Protein AF-0000000080440110 (afdb_homodimer)

Nearest PDB structures (foldseek):
  5i1f-assembly1_A-2  TM=9.801E-01  e=4.030E-44  Burkholderia vietnamiensis G4
  5j49-assembly1_A  TM=9.686E-01  e=1.271E-41  Paraburkholderia xenovorans LB400
  8f73-assembly1_B-2  TM=9.501E-01  e=1.401E-38  Pseudomonas aeruginosa PAO1
  8f73-assembly2_C  TM=9.570E-01  e=2.039E-38  Pseudomonas aeruginosa PAO1
  8b31-assembly1_B  TM=9.293E-01  e=8.030E-33  Thermocrispum agreste DSM 44070

Foldseek 3Di:
DLFAAAEEEEEQADQLPQPPPVSVQEGLQQDDLQHGGLVLLVVVLCVLLRHAEYEYEYEPNHVVVVVQLADDVVVLVVCVVVVVVVVNVVSVCSNVVHHYHYDYDHDCQEPLSSVLSCLVVQDQHKYKFAYSQKRWDDPPHRQQNQQSVVCVVVVAKEFEKAFDPLVCQLVFKAFDFADDDDQKTWTDAIDHRDDSVPGNHRIGGGGMIIHGSVLNVLSVPAFQDPPRHRYSRVSVRVCCVVDTYMYGHTDTDIARNSHDVSSVVSSLVVQCVDPPRNPVSVVVVVVVVVVVVD/DLFAAAEEEEEQADQLPQPPPVSVQEGLQQDDQQHGGLVLLVVVLCVLLRHAEYEYEYEPNHVVVVVQLADDVVVLVVCVVVVVVVVNVVSVCSNVVHHYHYDYDHDCQEPLSSVLSCLVVQDQHKYKFAYSQKRWDDPPHRQQNQQSVVCVVVVAKEFEKAFDPLVCQLVFKAFDFADDDDQKTWTDAIDHRDDSVPGNHRIGGTGMIIHGSVLNVQSVPAFQDPPRHRYSRVSVRVVCVVDTYMYGHTDTDIARNSHDVSSVVSSLVVQCVDPPRNVVSVVVVVVVVVVVVD

Radius of gyration: 26.44 Å; Cα contacts (8 Å, |Δi|>4): 1186; chains: 2; bounding box: 50×80×60 Å

Solvent-accessible surface area (backbone atoms only — not comparable to full-atom values): 31071 Å² total; per-residue (Å²): 128,90,68,70,62,34,38,35,37,31,60,58,42,68,68,39,72,80,33,50,64,34,23,69,42,33,51,57,42,56,45,56,51,78,31,41,25,38,40,54,56,54,50,51,40,41,47,78,44,56,40,58,38,36,36,37,31,27,30,87,82,42,58,46,62,58,46,46,48,34,82,51,65,69,60,45,51,52,27,55,74,68,64,38,56,72,58,35,53,51,57,52,44,50,35,63,65,64,52,73,43,77,47,76,44,92,61,90,45,36,65,24,46,51,56,50,72,40,45,78,80,56,48,94,37,39,30,33,39,41,39,49,41,49,48,67,51,40,96,84,52,42,54,62,31,55,50,51,55,49,26,75,73,67,73,47,30,32,37,28,26,45,78,50,63,62,92,54,39,46,76,26,41,29,41,28,62,45,79,75,53,96,52,33,24,43,52,77,44,64,41,70,39,31,55,63,90,68,46,81,48,41,36,26,54,61,44,38,37,37,42,49,44,70,50,47,66,46,46,74,69,52,64,63,45,81,92,72,14,23,44,47,59,62,38,50,49,58,44,50,78,76,39,72,38,36,31,34,52,59,66,58,52,75,28,47,51,65,41,69,66,32,35,50,51,44,28,52,52,54,40,58,69,32,86,94,41,23,66,66,48,50,54,48,53,54,50,54,54,56,57,68,72,101,126,90,68,69,61,34,39,34,36,30,60,58,42,68,67,37,72,80,34,52,63,33,23,70,43,34,49,55,42,55,45,55,50,79,31,39,24,38,41,55,57,56,51,50,42,42,48,77,45,56,38,58,37,37,35,38,31,28,31,86,81,43,58,47,61,58,46,46,47,34,83,53,66,68,60,46,50,52,27,56,74,69,63,37,55,71,59,35,52,51,57,52,45,50,33,63,65,64,52,74,44,78,47,76,45,91,61,92,44,36,64,25,44,50,55,48,73,41,47,78,80,56,50,93,38,39,29,33,39,41,40,50,40,49,49,66,50,40,96,85,51,42,54,63,32,54,49,51,55,50,25,74,73,68,73,45,31,31,38,28,25,42,79,51,63,60,91,52,39,46,76,25,39,29,42,27,63,45,80,75,52,96,50,31,25,44,52,76,44,62,41,70,39,32,55,63,90,66,45,80,46,42,35,27,53,61,46,37,35,38,42,49,42,70,50,48,67,45,46,75,68,52,64,62,45,80,92,71,15,22,44,46,59,61,38,50,50,58,44,50,78,77,37,73,39,34,31,34,53,59,66,57,52,74,28,47,51,65,40,68,66,32,34,51,51,45,28,51,53,54,40,58,69,32,86,94,40,21,66,66,49,49,53,49,54,54,51,52,53,57,57,66,72,99

Sequence (588 aa):
MDKKIRKAIIPAAGLGTRFLPATKAQPKEMLPIVDKPTIQYIIEEAIASGIEEILIITGRSKKCIEDHFDRSVELELELEKSGKQSMLDMVQDISNMVDIHYIRQKEPRGLGHAINCAKVFVGDEPFAILLGDDIVYNDQKPCLKQLIDCYNEYHTSVLGVQTVPHEKVNKYGIVDGTFVKDRVMKVKGLVEKPNIEEAPSDVAILGRYIVTPKIFEILDRTKPGKGNEIQLTDALLELMNEEDMYAYDFEGRRYDVGDKLGFLEATVEYALRREGLKDKFTDYLKDILKSEEKMDKKIRKAIIPAAGLGTRFLPATKAQPKEMLPIVDKPTIQYIIEEAIASGIEEILIITGRSKKCIEDHFDRSVELELELEKSGKQSMLDMVQDISNMVDIHYIRQKEPRGLGHAINCAKVFVGDEPFAILLGDDIVYNDQKPCLKQLIDCYNEYHTSVLGVQTVPHEKVNKYGIVDGTFVKDRVMKVKGLVEKPNIEEAPSDVAILGRYIVTPKIFEILDRTKPGKGNEIQLTDALLELMNEEDMYAYDFEGRRYDVGDKLGFLEATVEYALRREGLKDKFTDYLKDILKSEEK

Secondary structure (DSSP, 8-state):
------EEEEEE----GGGTTGGGTS-GGG-EETTEEHHHHHHHHHHHTT--EEEEEE-TT-HHHHHHTS--HHHHHHHHHTT-HHHHHHHHHHHHSSEEEEEE-SS---HHHHHHTTHHHH-SS-EEEE-TTEEEE-SSS-HHHHHHHHHHHH-SEEEEEEE--GGGGGGSEEEEEEEEETTEEEEEEEEES--GGG-S-SEEEEEEEEE-THHHHHHTTPPP-GGGS--HHHHHHHHTTTS-EEEEE--SEEEETTSHHHHHHHHHHHHHTSTTTHHHHHHHHHHHHHHHH-/------EEEEEE----GGGTTGGGTS-GGG-EETTEEHHHHHHHHHHHTT--EEEEEE-TT-HHHHHHTS--HHHHHHHHHTT-HHHHHHHHHHHHSSEEEEEE-SS---HHHHHHTTHHHH-SS-EEEE-TTEEEE-SSS-HHHHHHHHHHHH-SEEEEEEE--GGGGGGSEEEEEEEEETTEEEEEEEEES--GGG-S-SEEEEEEEEE-TTHHHHHTTPPP-GGGS--HHHHHHHHTTTS-EEEEE--SEEEETTSHHHHHHHHHHHHHTSTTTHHHHHHHHHHHHHHHH-

pLDDT: mean 94.48, std 5.93, range [42.75, 98.81]

InterPro domains:
  IPR005771 UTP--glucose-1-phosphate uridylyltransferase, bacterial/archaeal-type [PTHR43197] (3-292)
  IPR005771 UTP--glucose-1-phosphate uridylyltransferase, bacterial/archaeal-type [TIGR01099] (5-266)
  IPR005771 UTP--glucose-1-phosphate uridylyltransferase, bacterial/archaeal-type [cd02541] (6-273)
  IPR005835 Nucleotidyl transferase domain [PF00483] (7-270)
  IPR029044 Nucleotide-diphospho-sugar transferases [G3DSA:3.90.550.10] (1-293)
  IPR029044 Nucleotide-diphospho-sugar transferases [SSF53448] (5-277)

Structure (mmCIF, N/CA/C/O backbone):
data_AF-0000000080440110-model_v1
#
loop_
_entity.id
_entity.type
_entity.pdbx_description
1 polymer 'UTP--glucose-1-phosphate uridylyltransferase'
#
loop_
_atom_site.group_PDB
_atom_site.id
_atom_site.type_symbol
_atom_site.label_atom_id
_atom_site.label_alt_id
_atom_site.label_comp_id
_atom_site.label_asym_id
_atom_site.label_entity_id
_atom_site.label_seq_id
_atom_site.pdbx_PDB_ins_code
_atom_site.Cartn_x
_atom_site.Cartn_y
_atom_site.Cartn_z
_atom_site.occupancy
_atom_site.B_iso_or_equiv
_atom_site.auth_seq_id
_atom_site.auth_comp_id
_atom_site.auth_asym_id
_atom_site.auth_atom_id
_atom_site.pdbx_PDB_model_num
ATOM 1 N N . MET A 1 1 ? -13.453 -36.562 -21.297 1 42.81 1 MET A N 1
ATOM 2 C CA . MET A 1 1 ? -13.539 -35.25 -21.906 1 42.81 1 MET A CA 1
ATOM 3 C C . MET A 1 1 ? -12.703 -34.219 -21.125 1 42.81 1 MET A C 1
ATOM 5 O O . MET A 1 1 ? -12.75 -34.188 -19.891 1 42.81 1 MET A O 1
ATOM 9 N N . ASP A 1 2 ? -11.578 -33.719 -21.797 1 63.53 2 ASP A N 1
ATOM 10 C CA . ASP A 1 2 ? -10.547 -32.938 -21.141 1 63.53 2 ASP A CA 1
ATOM 11 C C . ASP A 1 2 ? -11.164 -31.703 -20.453 1 63.53 2 ASP A C 1
ATOM 13 O O . ASP A 1 2 ? -11.922 -30.953 -21.078 1 63.53 2 ASP A O 1
ATOM 17 N N . LYS A 1 3 ? -11.359 -31.797 -19.047 1 85.56 3 LYS A N 1
ATOM 18 C CA . LYS A 1 3 ? -12.055 -30.781 -18.266 1 85.56 3 LYS A CA 1
ATOM 19 C C . LYS A 1 3 ? -11.391 -29.422 -18.406 1 85.56 3 LYS A C 1
ATOM 21 O O . LYS A 1 3 ? -10.156 -29.328 -18.391 1 85.56 3 LYS A O 1
ATOM 26 N N . LYS A 1 4 ? -12.133 -28.516 -18.875 1 92.06 4 LYS A N 1
ATOM 27 C CA . LYS A 1 4 ? -11.727 -27.109 -18.969 1 92.06 4 LYS A CA 1
ATOM 28 C C . LYS A 1 4 ? -11.242 -26.594 -17.625 1 92.06 4 LYS A C 1
ATOM 30 O O . LYS A 1 4 ? -11.75 -27 -16.578 1 92.06 4 LYS A O 1
ATOM 35 N N . ILE A 1 5 ? -10.203 -25.844 -17.656 1 97.06 5 ILE A N 1
ATOM 36 C CA . ILE A 1 5 ? -9.734 -25.188 -16.438 1 97.06 5 ILE A CA 1
ATOM 37 C C . ILE A 1 5 ? -10.656 -24.031 -16.109 1 97.06 5 ILE A C 1
ATOM 39 O O . ILE A 1 5 ? -10.547 -22.953 -16.688 1 97.06 5 ILE A O 1
ATOM 43 N N . ARG A 1 6 ? -11.492 -24.188 -15.188 1 97 6 ARG A N 1
ATOM 44 C CA . ARG A 1 6 ? -12.461 -23.141 -14.891 1 97 6 ARG A CA 1
ATOM 45 C C . ARG A 1 6 ? -12.273 -22.594 -13.477 1 97 6 ARG A C 1
ATOM 47 O O . ARG A 1 6 ? -12.836 -21.562 -13.125 1 97 6 ARG A O 1
ATOM 54 N N . LYS A 1 7 ? -11.516 -23.266 -12.617 1 98.19 7 LYS A N 1
ATOM 55 C CA . LYS A 1 7 ? -11.344 -22.875 -11.219 1 98.19 7 LYS A CA 1
ATOM 56 C C . LYS A 1 7 ? -9.891 -22.484 -10.93 1 98.19 7 LYS A C 1
ATOM 58 O O . LYS A 1 7 ? -8.969 -23.078 -11.492 1 98.19 7 LYS A O 1
ATOM 63 N N . ALA A 1 8 ? -9.734 -21.5 -10.055 1 98.62 8 ALA A N 1
ATOM 64 C CA . ALA A 1 8 ? -8.398 -21.062 -9.625 1 98.62 8 ALA A CA 1
ATOM 65 C C . ALA A 1 8 ? -8.344 -20.875 -8.117 1 98.62 8 ALA A C 1
ATOM 67 O O . ALA A 1 8 ? -9.336 -20.469 -7.5 1 98.62 8 ALA A O 1
ATOM 68 N N . ILE A 1 9 ? -7.227 -21.219 -7.559 1 98.56 9 ILE A N 1
ATOM 69 C CA . ILE A 1 9 ? -6.949 -21.031 -6.141 1 98.56 9 ILE A CA 1
ATOM 70 C C . ILE A 1 9 ? -5.867 -19.953 -5.965 1 98.56 9 ILE A C 1
ATOM 72 O O . ILE A 1 9 ? -4.836 -20 -6.641 1 98.56 9 ILE A O 1
ATOM 76 N N . ILE A 1 10 ? -6.094 -19.016 -5.062 1 98.12 10 ILE A N 1
ATOM 77 C CA . ILE A 1 10 ? -5.129 -17.984 -4.711 1 98.12 10 ILE A CA 1
ATOM 78 C C . ILE A 1 10 ? -4.832 -18.047 -3.215 1 98.12 10 ILE A C 1
ATOM 80 O O . ILE A 1 10 ? -5.637 -17.594 -2.398 1 98.12 10 ILE A O 1
ATOM 84 N N . PRO A 1 11 ? -3.682 -18.609 -2.836 1 96.75 11 PRO A N 1
ATOM 85 C CA . PRO A 1 11 ? -3.301 -18.609 -1.421 1 96.75 11 PRO A CA 1
ATOM 86 C C . PRO A 1 11 ? -2.918 -17.219 -0.922 1 96.75 11 PRO A C 1
ATOM 88 O O . PRO A 1 11 ? -2.018 -16.578 -1.48 1 96.75 11 PRO A O 1
ATOM 91 N N . ALA A 1 12 ? -3.564 -16.734 0.074 1 93.88 12 ALA A N 1
ATOM 92 C CA . ALA A 1 12 ? -3.312 -15.398 0.623 1 93.88 12 ALA A CA 1
ATOM 93 C C . ALA A 1 12 ? -3.377 -15.414 2.148 1 93.88 12 ALA A C 1
ATOM 95 O O . ALA A 1 12 ? -3.877 -14.469 2.764 1 93.88 12 ALA A O 1
ATOM 96 N N . ALA A 1 13 ? -2.947 -16.469 2.768 1 90.19 13 ALA A N 1
ATOM 97 C CA . ALA A 1 13 ? -3.104 -16.625 4.211 1 90.19 13 ALA A CA 1
ATOM 98 C C . ALA A 1 13 ? -1.822 -16.25 4.945 1 90.19 13 ALA A C 1
ATOM 100 O O . ALA A 1 13 ? -1.801 -16.188 6.176 1 90.1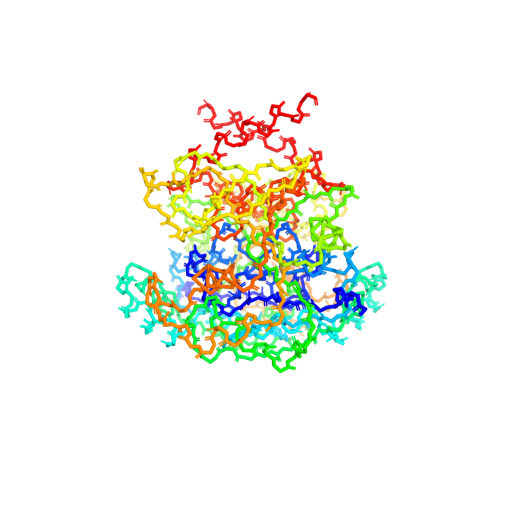9 13 ALA A O 1
ATOM 101 N N . GLY A 1 14 ? -0.797 -15.984 4.242 1 86.88 14 GLY A N 1
ATOM 102 C CA . GLY A 1 14 ? 0.49 -15.719 4.863 1 86.88 14 GLY A CA 1
ATOM 103 C C . GLY A 1 14 ? 0.504 -14.438 5.68 1 86.88 14 GLY A C 1
ATOM 104 O O . GLY A 1 14 ? -0.305 -13.539 5.449 1 86.88 14 GLY A O 1
ATOM 105 N N . LEU A 1 15 ? 1.501 -14.328 6.582 1 86.31 15 LEU A N 1
ATOM 106 C CA . LEU A 1 15 ? 1.597 -13.188 7.488 1 86.31 15 LEU A CA 1
ATOM 107 C C . LEU A 1 15 ? 2.285 -12.008 6.809 1 86.31 15 LEU A C 1
ATOM 109 O O . LEU A 1 15 ? 2.17 -10.867 7.266 1 86.31 15 LEU A O 1
ATOM 113 N N . GLY A 1 16 ? 3.043 -12.289 5.824 1 89.94 16 GLY A N 1
ATOM 114 C CA . GLY A 1 16 ? 3.697 -11.219 5.09 1 89.94 16 GLY A CA 1
ATOM 115 C C . GLY A 1 16 ? 4.742 -10.484 5.91 1 89.94 16 GLY A C 1
ATOM 116 O O . GLY A 1 16 ? 4.852 -9.258 5.828 1 89.94 16 GLY A O 1
ATOM 117 N N . THR A 1 17 ? 5.582 -11.18 6.656 1 91.31 17 THR A N 1
ATOM 118 C CA . THR A 1 17 ? 6.48 -10.586 7.641 1 91.31 17 THR A CA 1
ATOM 119 C C . THR A 1 17 ? 7.559 -9.742 6.957 1 91.31 17 THR A C 1
ATOM 121 O O . THR A 1 17 ? 8.094 -8.812 7.551 1 91.31 17 THR A O 1
ATOM 124 N N . ARG A 1 18 ? 7.871 -9.961 5.711 1 91.31 18 ARG A N 1
ATOM 125 C CA . ARG A 1 18 ? 8.914 -9.242 4.984 1 91.31 18 ARG A CA 1
ATOM 126 C C . ARG A 1 18 ? 8.516 -7.789 4.734 1 91.31 18 ARG A C 1
ATOM 128 O O . ARG A 1 18 ? 9.352 -6.957 4.387 1 91.31 18 ARG A O 1
ATOM 135 N N . PHE A 1 19 ? 7.25 -7.469 4.914 1 95.38 19 PHE A N 1
ATOM 136 C CA . PHE A 1 19 ? 6.777 -6.117 4.645 1 95.38 19 PHE A CA 1
ATOM 137 C C . PHE A 1 19 ? 6.316 -5.438 5.926 1 95.38 19 PHE A C 1
ATOM 139 O O . PHE A 1 19 ? 5.59 -4.441 5.883 1 95.38 19 PHE A O 1
ATOM 146 N N . LEU A 1 20 ? 6.691 -6.074 7.008 1 95.56 20 LEU A N 1
ATOM 147 C CA . LEU A 1 20 ? 6.504 -5.328 8.25 1 95.56 20 LEU A CA 1
ATOM 148 C C . LEU A 1 20 ? 7.219 -3.982 8.188 1 95.56 20 LEU A C 1
ATOM 150 O O . LEU A 1 20 ? 8.305 -3.875 7.609 1 95.56 20 LEU A O 1
ATOM 154 N N . PRO A 1 21 ? 6.605 -2.943 8.672 1 96.25 21 PRO A N 1
ATOM 155 C CA . PRO A 1 21 ? 5.465 -2.949 9.594 1 96.25 21 PRO A CA 1
ATOM 156 C C . PRO A 1 21 ? 4.125 -2.832 8.867 1 96.25 21 PRO A C 1
ATOM 158 O O . PRO A 1 21 ? 3.07 -2.93 9.5 1 96.25 21 PRO A O 1
ATOM 161 N N . ALA A 1 22 ? 4.113 -2.619 7.523 1 95 22 ALA A N 1
ATOM 162 C CA . ALA A 1 22 ? 2.855 -2.426 6.805 1 95 22 ALA A CA 1
ATOM 163 C C . ALA A 1 22 ? 1.927 -3.621 6.992 1 95 22 ALA A C 1
ATOM 165 O O . ALA A 1 22 ? 0.714 -3.455 7.148 1 95 22 ALA A O 1
ATOM 166 N N . THR A 1 23 ? 2.479 -4.781 7.051 1 94.56 23 THR A N 1
ATOM 167 C CA . THR A 1 23 ? 1.689 -6.008 7.059 1 94.56 23 THR A CA 1
ATOM 168 C C . THR A 1 23 ? 1.258 -6.363 8.477 1 94.56 23 THR A C 1
ATOM 170 O O . THR A 1 23 ? 0.672 -7.426 8.703 1 94.56 23 THR A O 1
ATOM 173 N N . LYS A 1 24 ? 1.602 -5.539 9.445 1 93.56 24 LYS A N 1
ATOM 174 C CA . LYS A 1 24 ? 1.08 -5.723 10.797 1 93.56 24 LYS A CA 1
ATOM 175 C C . LYS A 1 24 ? -0.446 -5.703 10.805 1 93.56 24 LYS A C 1
ATOM 177 O O . LYS A 1 24 ? -1.077 -6.41 11.594 1 93.56 24 LYS A O 1
ATOM 182 N N . ALA A 1 25 ? -0.985 -4.844 9.891 1 92 25 ALA A N 1
ATOM 183 C CA . ALA A 1 25 ? -2.438 -4.691 9.898 1 92 25 ALA A CA 1
ATOM 184 C C . ALA A 1 25 ? -3.008 -4.723 8.484 1 92 25 ALA A C 1
ATOM 186 O O . ALA A 1 25 ? -4.18 -4.41 8.273 1 92 25 ALA A O 1
ATOM 187 N N . GLN A 1 26 ? -2.209 -5.055 7.562 1 91.69 26 GLN A N 1
ATOM 188 C CA . GLN A 1 26 ? -2.641 -5.184 6.176 1 91.69 26 GLN A CA 1
ATOM 189 C C . GLN A 1 26 ? -2.088 -6.457 5.543 1 91.69 26 GLN A C 1
ATOM 191 O O . GLN A 1 26 ? -0.915 -6.789 5.723 1 91.69 26 GLN A O 1
ATOM 196 N N . PRO A 1 27 ? -2.973 -7.156 4.777 1 93.19 27 PRO A N 1
ATOM 197 C CA . PRO A 1 27 ? -2.408 -8.273 4.012 1 93.19 27 PRO A CA 1
ATOM 198 C C . PRO A 1 27 ? -1.424 -7.812 2.939 1 93.19 27 PRO A C 1
ATOM 200 O O . PRO A 1 27 ? -1.643 -6.781 2.295 1 93.19 27 PRO A O 1
ATOM 203 N N . LYS A 1 28 ? -0.41 -8.594 2.775 1 94.12 28 LYS A N 1
ATOM 204 C CA . LYS A 1 28 ? 0.575 -8.242 1.756 1 94.12 28 LYS A CA 1
ATOM 205 C C . LYS A 1 28 ? -0.055 -8.219 0.367 1 94.12 28 LYS A C 1
ATOM 207 O O . LYS A 1 28 ? 0.36 -7.441 -0.496 1 94.12 28 LYS A O 1
ATOM 212 N N . GLU A 1 29 ? -1.059 -9.016 0.147 1 95.12 29 GLU A N 1
ATOM 213 C CA . GLU A 1 29 ? -1.761 -9.109 -1.13 1 95.12 29 GLU A CA 1
ATOM 214 C C . GLU A 1 29 ? -2.531 -7.824 -1.429 1 95.12 29 GLU A C 1
ATOM 216 O O . GLU A 1 29 ? -2.973 -7.609 -2.559 1 95.12 29 GLU A O 1
ATOM 221 N N . MET A 1 30 ? -2.67 -6.965 -0.407 1 95.38 30 MET A N 1
ATOM 222 C CA . MET A 1 30 ? -3.434 -5.734 -0.58 1 95.38 30 MET A CA 1
ATOM 223 C C . MET A 1 30 ? -2.504 -4.539 -0.779 1 95.38 30 MET A C 1
ATOM 225 O O . MET A 1 30 ? -2.965 -3.42 -1.002 1 95.38 30 MET A O 1
ATOM 229 N N . LEU A 1 31 ? -1.222 -4.793 -0.658 1 96.56 31 LEU A N 1
ATOM 230 C CA . LEU A 1 31 ? -0.28 -3.709 -0.918 1 96.56 31 LEU A CA 1
ATOM 231 C C . LEU A 1 31 ? -0.417 -3.201 -2.35 1 96.56 31 LEU A C 1
ATOM 233 O O . LEU A 1 31 ? -0.475 -3.994 -3.291 1 96.56 31 LEU A O 1
ATOM 237 N N . PRO A 1 32 ? -0.475 -1.922 -2.533 1 97.44 32 PRO A N 1
ATOM 238 C CA . PRO A 1 32 ? -0.787 -1.366 -3.852 1 97.44 32 PRO A CA 1
ATOM 239 C C . PRO A 1 32 ? 0.45 -1.201 -4.73 1 97.44 32 PRO A C 1
ATOM 241 O O . PRO A 1 32 ? 1.516 -0.82 -4.238 1 97.44 32 PRO A O 1
ATOM 244 N N . ILE A 1 33 ? 0.322 -1.604 -5.926 1 97.75 33 ILE A N 1
ATOM 245 C CA . ILE A 1 33 ? 1.232 -1.163 -6.977 1 97.75 33 ILE A CA 1
ATOM 246 C C . ILE A 1 33 ? 0.679 0.094 -7.645 1 97.75 33 ILE A C 1
ATOM 248 O O . ILE A 1 33 ? -0.293 0.026 -8.398 1 97.75 33 ILE A O 1
ATOM 252 N N . VAL A 1 34 ? 1.215 1.217 -7.383 1 96.12 34 VAL A N 1
ATOM 253 C CA . VAL A 1 34 ? 0.739 2.555 -7.719 1 96.12 34 VAL A CA 1
ATOM 254 C C . VAL A 1 34 ? -0.591 2.822 -7.02 1 96.12 34 VAL A C 1
ATOM 256 O O . VAL A 1 34 ? -0.633 3.508 -5.992 1 96.12 34 VAL A O 1
ATOM 259 N N . ASP A 1 35 ? -1.739 2.242 -7.477 1 96.38 35 ASP A N 1
ATOM 260 C CA . ASP A 1 35 ? -3.035 2.486 -6.848 1 96.38 35 ASP A CA 1
ATOM 261 C C . ASP A 1 35 ? -3.9 1.229 -6.871 1 96.38 35 ASP A C 1
ATOM 263 O O . ASP A 1 35 ? -5.09 1.283 -6.547 1 96.38 35 ASP A O 1
ATOM 267 N N . LYS A 1 36 ? -3.408 0.125 -7.32 1 97.38 36 LYS A N 1
ATOM 268 C CA . LYS A 1 36 ? -4.164 -1.119 -7.438 1 97.38 36 LYS A CA 1
ATOM 269 C C . LYS A 1 36 ? -3.555 -2.217 -6.574 1 97.38 36 LYS A C 1
ATOM 271 O O . LYS A 1 36 ? -2.348 -2.467 -6.633 1 97.38 36 LYS A O 1
ATOM 276 N N . PRO A 1 37 ? -4.418 -2.855 -5.703 1 97.56 37 PRO A N 1
ATOM 277 C CA . PRO A 1 37 ? -3.896 -3.939 -4.871 1 97.56 37 PRO A CA 1
ATOM 278 C C . PRO A 1 37 ? -3.291 -5.078 -5.691 1 97.56 37 PRO A C 1
ATOM 280 O O . PRO A 1 37 ? -3.822 -5.434 -6.742 1 97.56 37 PRO A O 1
ATOM 283 N N . THR A 1 38 ? -2.262 -5.68 -5.176 1 97.56 38 THR A N 1
ATOM 284 C CA . THR A 1 38 ? -1.557 -6.773 -5.836 1 97.56 38 THR A CA 1
ATOM 285 C C . THR A 1 38 ? -2.52 -7.902 -6.191 1 97.56 38 THR A C 1
ATOM 287 O O . THR A 1 38 ? -2.492 -8.422 -7.312 1 97.56 38 THR A O 1
ATOM 290 N N . ILE A 1 39 ? -3.414 -8.234 -5.312 1 97.31 39 ILE A N 1
ATOM 291 C CA . ILE A 1 39 ? -4.309 -9.367 -5.492 1 97.31 39 ILE A CA 1
ATOM 292 C C . ILE A 1 39 ? -5.258 -9.102 -6.656 1 97.31 39 ILE A C 1
ATOM 294 O O . ILE A 1 39 ? -5.711 -10.031 -7.324 1 97.31 39 ILE A O 1
ATOM 298 N N . GLN A 1 40 ? -5.598 -7.859 -6.891 1 97.56 40 GLN A N 1
ATOM 299 C CA . GLN A 1 40 ? -6.5 -7.527 -7.992 1 97.56 40 GLN A CA 1
ATOM 300 C C . GLN A 1 40 ? -5.859 -7.848 -9.344 1 97.56 40 GLN A C 1
ATOM 302 O O . GLN A 1 40 ? -6.543 -8.281 -10.273 1 97.56 40 GLN A O 1
ATOM 307 N N . TYR A 1 41 ? -4.516 -7.617 -9.453 1 97.88 41 TYR A N 1
ATOM 308 C CA . TYR A 1 41 ? -3.812 -7.992 -10.672 1 97.88 41 TYR A CA 1
ATOM 309 C C . TYR A 1 41 ? -3.93 -9.492 -10.93 1 97.88 41 TYR A C 1
ATOM 311 O O . TYR A 1 41 ? -4.105 -9.922 -12.07 1 97.88 41 TYR A O 1
ATOM 319 N N . ILE A 1 42 ? -3.818 -10.242 -9.867 1 98.12 42 ILE A N 1
ATOM 320 C CA . ILE A 1 42 ? -3.869 -11.703 -9.953 1 98.12 42 ILE A CA 1
ATOM 321 C C . ILE A 1 42 ? -5.254 -12.141 -10.422 1 98.12 42 ILE A C 1
ATOM 323 O O . ILE A 1 42 ? -5.379 -12.977 -11.32 1 98.12 42 ILE A O 1
ATOM 327 N N . ILE A 1 43 ? -6.273 -11.562 -9.867 1 97.75 43 ILE A N 1
ATOM 328 C CA . ILE A 1 43 ? -7.656 -11.922 -10.172 1 97.75 43 ILE A CA 1
ATOM 329 C C . ILE A 1 43 ? -7.984 -11.516 -11.609 1 97.75 43 ILE A C 1
ATOM 331 O O . ILE A 1 43 ? -8.609 -12.281 -12.344 1 97.75 43 ILE A O 1
ATOM 335 N N . GLU A 1 44 ? -7.547 -10.352 -12 1 97.56 44 GLU A N 1
ATOM 336 C CA . GLU A 1 44 ? -7.77 -9.883 -13.367 1 97.56 44 GLU A CA 1
ATOM 337 C C . GLU A 1 44 ? -7.117 -10.82 -14.383 1 97.56 44 GLU A C 1
ATOM 339 O O . GLU A 1 44 ? -7.691 -11.094 -15.438 1 97.56 44 GLU A O 1
ATOM 344 N N . GLU A 1 45 ? -5.891 -11.289 -14.055 1 98.06 45 GLU A N 1
ATOM 345 C CA . GLU A 1 45 ? -5.23 -12.266 -14.922 1 98.06 45 GLU A CA 1
ATOM 346 C C . GLU A 1 45 ? -6.051 -13.547 -15.039 1 98.06 45 GLU A C 1
ATOM 348 O O . GLU A 1 45 ? -6.199 -14.102 -16.125 1 98.06 45 GLU A O 1
ATOM 353 N N . ALA A 1 46 ? -6.551 -14.031 -13.914 1 98.31 46 ALA A N 1
ATOM 354 C CA . ALA A 1 46 ? -7.363 -15.25 -13.891 1 98.31 46 ALA A CA 1
ATOM 355 C C . ALA A 1 46 ? -8.586 -15.102 -14.789 1 98.31 46 ALA A C 1
ATOM 357 O O . ALA A 1 46 ? -8.867 -15.977 -15.617 1 98.31 46 ALA A O 1
ATOM 358 N N . ILE A 1 47 ? -9.25 -13.977 -14.664 1 97.5 47 ILE A N 1
ATOM 359 C CA . ILE A 1 47 ? -10.469 -13.711 -15.43 1 97.5 47 ILE A CA 1
ATOM 360 C C . ILE A 1 47 ? -10.133 -13.648 -16.922 1 97.5 47 ILE A C 1
ATOM 362 O O . ILE A 1 47 ? -10.797 -14.281 -17.734 1 97.5 47 ILE A O 1
ATOM 366 N N . ALA A 1 48 ? -9.117 -12.938 -17.219 1 97.75 48 ALA A N 1
ATOM 367 C CA . ALA A 1 48 ? -8.703 -12.766 -18.609 1 97.75 48 ALA A CA 1
ATOM 368 C C . ALA A 1 48 ? -8.289 -14.094 -19.219 1 97.75 48 ALA A C 1
ATOM 370 O O . ALA A 1 48 ? -8.234 -14.227 -20.453 1 97.75 48 ALA A O 1
ATOM 371 N N . SER A 1 49 ? -7.977 -15.062 -18.375 1 98.38 49 SER A N 1
ATOM 372 C CA . SER A 1 49 ? -7.512 -16.359 -18.844 1 98.38 49 SER A CA 1
ATOM 373 C C . SER A 1 49 ? -8.664 -17.344 -18.969 1 98.38 49 SER A C 1
ATOM 375 O O . SER A 1 49 ? -8.469 -18.5 -19.375 1 98.38 49 SER A O 1
ATOM 377 N N . GLY A 1 50 ? -9.875 -16.922 -18.578 1 96.94 50 GLY A N 1
ATOM 378 C CA . GLY A 1 50 ? -11.055 -17.766 -18.766 1 96.94 50 GLY A CA 1
ATOM 379 C C . GLY A 1 50 ? -11.508 -18.453 -17.5 1 96.94 50 GLY A C 1
ATOM 380 O O . GLY A 1 50 ? -12.383 -19.328 -17.531 1 96.94 50 GLY A O 1
ATOM 381 N N . ILE A 1 51 ? -10.977 -18.094 -16.359 1 98.06 51 ILE A N 1
ATOM 382 C CA . ILE A 1 51 ? -11.383 -18.672 -15.078 1 98.06 51 ILE A CA 1
ATOM 383 C C . ILE A 1 51 ? -12.781 -18.188 -14.719 1 98.06 51 ILE A C 1
ATOM 385 O O . ILE A 1 51 ? -13.102 -17.016 -14.883 1 98.06 51 ILE A O 1
ATOM 389 N N . GLU A 1 52 ? -13.547 -19.078 -14.156 1 96.44 52 GLU A N 1
ATOM 390 C CA . GLU A 1 52 ? -14.938 -18.766 -13.844 1 96.44 52 GLU A CA 1
ATOM 391 C C . GLU A 1 52 ? -15.156 -18.641 -12.336 1 96.44 52 GLU A C 1
ATOM 393 O O . GLU A 1 52 ? -16.031 -17.906 -11.891 1 96.44 52 GLU A O 1
ATOM 398 N N . GLU A 1 53 ? -14.43 -19.422 -11.578 1 97.25 53 GLU A N 1
ATOM 399 C CA . GLU A 1 53 ? -14.539 -19.438 -10.125 1 97.25 53 GLU A CA 1
ATOM 400 C C . GLU A 1 53 ? -13.172 -19.328 -9.461 1 97.25 53 GLU A C 1
ATOM 402 O O . GLU A 1 53 ? -12.227 -20.016 -9.867 1 97.25 53 GLU A O 1
ATOM 407 N N . ILE A 1 54 ? -13.133 -18.484 -8.5 1 98.06 54 ILE A N 1
ATOM 408 C CA . ILE A 1 54 ? -11.867 -18.266 -7.805 1 98.06 54 ILE A CA 1
ATOM 409 C C . ILE A 1 54 ? -12.039 -18.516 -6.312 1 98.06 54 ILE A C 1
ATOM 411 O O . ILE A 1 54 ? -13.047 -18.125 -5.719 1 98.06 54 ILE A O 1
ATOM 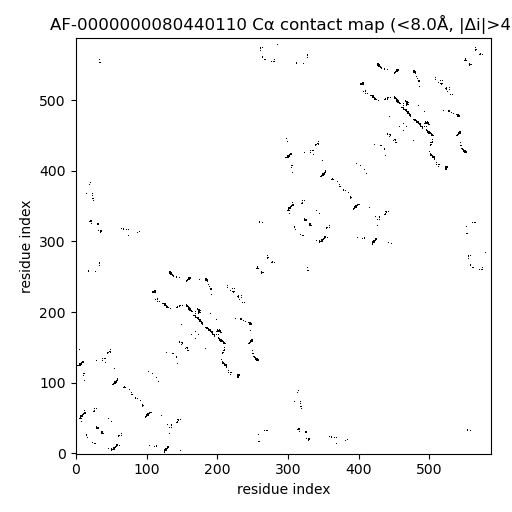415 N N . LEU A 1 55 ? -11.172 -19.25 -5.734 1 98.12 55 LEU A N 1
ATOM 416 C CA . LEU A 1 55 ? -11.102 -19.438 -4.293 1 98.12 55 LEU A CA 1
ATOM 417 C C . LEU A 1 55 ? -9.867 -18.766 -3.709 1 98.12 55 LEU A C 1
ATOM 419 O O . LEU A 1 55 ? -8.742 -19.062 -4.121 1 98.12 55 LEU A O 1
ATOM 423 N N . ILE A 1 56 ? -10.078 -17.859 -2.812 1 97 56 ILE A N 1
ATOM 424 C CA . ILE A 1 56 ? -8.984 -17.234 -2.08 1 97 56 ILE A CA 1
ATOM 425 C C . ILE A 1 56 ? -8.844 -17.875 -0.706 1 97 56 ILE A C 1
ATOM 427 O O . ILE A 1 56 ? -9.812 -17.938 0.063 1 97 56 ILE A O 1
ATOM 431 N N . ILE A 1 57 ? -7.668 -18.469 -0.477 1 96.25 57 ILE A N 1
ATOM 432 C CA . ILE A 1 57 ? -7.375 -19 0.849 1 96.25 57 ILE A CA 1
ATOM 433 C C . ILE A 1 57 ? -6.879 -17.875 1.758 1 96.25 57 ILE A C 1
ATOM 435 O O . ILE A 1 57 ? -5.785 -17.344 1.552 1 96.25 57 ILE A O 1
ATOM 439 N N . THR A 1 58 ? -7.586 -17.547 2.75 1 92.38 58 THR A N 1
ATOM 440 C CA . THR A 1 58 ? -7.277 -16.391 3.592 1 92.38 58 THR A CA 1
ATOM 441 C C . THR A 1 58 ? -6.988 -16.828 5.023 1 92.38 58 THR A C 1
ATOM 443 O O . THR A 1 58 ? -7.121 -18 5.355 1 92.38 58 THR A O 1
ATOM 446 N N . GLY A 1 59 ? -6.348 -15.953 5.762 1 85 59 GLY A N 1
ATOM 447 C CA . GLY A 1 59 ? -6.098 -16.172 7.176 1 85 59 GLY A CA 1
ATOM 448 C C . GLY A 1 59 ? -6.836 -15.188 8.07 1 85 59 GLY A C 1
ATOM 449 O O . GLY A 1 59 ? -7.844 -14.609 7.66 1 85 59 GLY A O 1
ATOM 450 N N . ARG A 1 60 ? -6.309 -15.094 9.297 1 73.62 60 ARG A N 1
ATOM 451 C CA . ARG A 1 60 ? -6.93 -14.18 10.25 1 73.62 60 ARG A CA 1
ATOM 452 C C . ARG A 1 60 ? -6.641 -12.727 9.867 1 73.62 60 ARG A C 1
ATOM 454 O O . ARG A 1 60 ? -5.574 -12.414 9.336 1 73.62 60 ARG A O 1
ATOM 461 N N . SER A 1 61 ? -7.504 -11.883 10.016 1 67 61 SER A N 1
ATOM 462 C CA . SER A 1 61 ? -7.348 -10.438 9.883 1 67 61 SER A CA 1
ATOM 463 C C . SER A 1 61 ? -7.258 -10.023 8.414 1 67 61 SER A C 1
ATOM 465 O O . SER A 1 61 ? -6.637 -9.016 8.086 1 67 61 SER A O 1
ATOM 467 N N . LYS A 1 62 ? -7.742 -10.875 7.566 1 75.19 62 LYS A N 1
ATOM 468 C CA . LYS A 1 62 ? -7.664 -10.547 6.148 1 75.19 62 LYS A CA 1
ATOM 469 C C . LYS A 1 62 ? -9.023 -10.109 5.609 1 75.19 62 LYS A C 1
ATOM 471 O O . LYS A 1 62 ? -9.352 -10.375 4.449 1 75.19 62 LYS A O 1
ATOM 476 N N . LYS A 1 63 ? -9.711 -9.43 6.355 1 82.25 63 LYS A N 1
ATOM 477 C CA . LYS A 1 63 ? -11.039 -8.953 5.996 1 82.25 63 LYS A CA 1
ATOM 478 C C . LYS A 1 63 ? -10.969 -7.938 4.859 1 82.25 63 LYS A C 1
ATOM 480 O O . LYS A 1 63 ? -11.883 -7.863 4.031 1 82.25 63 LYS A O 1
ATOM 485 N N . CYS A 1 64 ? -9.93 -7.309 4.758 1 89.06 64 CYS A N 1
ATOM 486 C CA . CYS A 1 64 ? -9.758 -6.266 3.752 1 89.06 64 CYS A CA 1
ATOM 487 C C . CYS A 1 64 ? -9.82 -6.852 2.346 1 89.06 64 CYS A C 1
ATOM 489 O O . CYS A 1 64 ? -10.297 -6.191 1.417 1 89.06 64 CYS A O 1
ATOM 491 N N . ILE A 1 65 ? -9.359 -8.047 2.193 1 92.44 65 ILE A N 1
ATOM 492 C CA . ILE A 1 65 ? -9.398 -8.695 0.887 1 92.44 65 ILE A CA 1
ATOM 493 C C . ILE A 1 65 ? -10.844 -8.938 0.474 1 92.44 65 ILE A C 1
ATOM 495 O O . ILE A 1 65 ? -11.242 -8.609 -0.646 1 92.44 65 ILE A O 1
ATOM 499 N N . GLU A 1 66 ? -11.602 -9.461 1.346 1 91.5 66 GLU A N 1
ATOM 500 C CA . GLU A 1 66 ? -13.016 -9.703 1.073 1 91.5 66 GLU A CA 1
ATOM 501 C C . GLU A 1 66 ? -13.75 -8.398 0.78 1 91.5 66 GLU A C 1
ATOM 503 O O . GLU A 1 66 ? -14.539 -8.32 -0.166 1 91.5 66 GLU A O 1
ATOM 508 N N . ASP A 1 67 ? -13.477 -7.391 1.562 1 92.25 67 ASP A N 1
ATOM 509 C CA . ASP A 1 67 ? -14.133 -6.098 1.399 1 92.25 67 ASP A CA 1
ATOM 510 C C . ASP A 1 67 ? -13.812 -5.488 0.037 1 92.25 67 ASP A C 1
ATOM 512 O O . ASP A 1 67 ? -14.656 -4.805 -0.556 1 92.25 67 ASP A O 1
ATOM 516 N N . HIS A 1 68 ? -12.656 -5.703 -0.4 1 94.75 68 HIS A N 1
ATOM 517 C CA . HIS A 1 68 ? -12.219 -5.121 -1.664 1 94.75 68 HIS A CA 1
ATOM 518 C C . HIS A 1 68 ? -13.047 -5.652 -2.83 1 94.75 68 HIS A C 1
ATOM 520 O O . HIS A 1 68 ? -13.344 -4.914 -3.771 1 94.75 68 HIS A O 1
ATOM 526 N N . PHE A 1 69 ? -13.422 -6.883 -2.789 1 94.62 69 PHE A N 1
ATOM 527 C CA . PHE A 1 69 ? -14.117 -7.496 -3.914 1 94.62 69 PHE A CA 1
ATOM 528 C C . PHE A 1 69 ? -15.617 -7.59 -3.637 1 94.62 69 PHE A C 1
ATOM 530 O O . PHE A 1 69 ? -16.359 -8.219 -4.398 1 94.62 69 PHE A O 1
ATOM 537 N N . ASP A 1 70 ? -16.016 -6.992 -2.602 1 92.19 70 ASP A N 1
ATOM 538 C CA . ASP A 1 70 ? -17.438 -6.898 -2.275 1 92.19 70 ASP A CA 1
ATOM 539 C C . ASP A 1 70 ? -17.984 -5.516 -2.615 1 92.19 70 ASP A C 1
ATOM 541 O O . ASP A 1 70 ? -17.234 -4.602 -2.945 1 92.19 70 ASP A O 1
ATOM 545 N N . ARG A 1 71 ? -19.375 -5.434 -2.588 1 91 71 ARG A N 1
ATOM 546 C CA . ARG A 1 71 ? -20 -4.137 -2.801 1 91 71 ARG A CA 1
ATOM 547 C C . ARG A 1 71 ? -19.672 -3.168 -1.673 1 91 71 ARG A C 1
ATOM 549 O O . ARG A 1 71 ? -19.578 -3.566 -0.51 1 91 71 ARG A O 1
ATOM 556 N N . SER A 1 72 ? -19.328 -1.97 -2.066 1 89.69 72 SER A N 1
ATOM 557 C CA . SER A 1 72 ? -19.156 -0.881 -1.111 1 89.69 72 SER A CA 1
ATOM 558 C C . SER A 1 72 ? -20.266 0.16 -1.245 1 89.69 72 SER A C 1
ATOM 560 O O . SER A 1 72 ? -20.062 1.198 -1.882 1 89.69 72 SER A O 1
ATOM 562 N N . VAL A 1 73 ? -21.312 0.01 -0.555 1 89.62 73 VAL A N 1
ATOM 563 C CA . VAL A 1 73 ? -22.547 0.772 -0.749 1 89.62 73 VAL A CA 1
ATOM 564 C C . VAL A 1 73 ? -22.281 2.248 -0.459 1 89.62 73 VAL A C 1
ATOM 566 O O . VAL A 1 73 ? -22.656 3.117 -1.249 1 89.62 73 VAL A O 1
ATOM 569 N N . GLU A 1 74 ? -21.656 2.48 0.605 1 87.38 74 GLU A N 1
ATOM 570 C CA . GLU A 1 74 ? -21.391 3.859 1.002 1 87.38 74 GLU A CA 1
ATOM 571 C C . GLU A 1 74 ? -20.516 4.57 -0.023 1 87.38 74 GLU A C 1
ATOM 573 O O . GLU A 1 74 ? -20.797 5.703 -0.413 1 87.38 74 GLU A O 1
ATOM 578 N N . LEU A 1 75 ? -19.453 3.949 -0.414 1 90.44 75 LEU A N 1
ATOM 579 C CA . LEU A 1 75 ? -18.547 4.516 -1.411 1 90.44 75 LEU A CA 1
ATOM 580 C C . LEU A 1 75 ? -19.281 4.754 -2.73 1 90.44 75 LEU A C 1
ATOM 582 O O . LEU A 1 75 ? -19.125 5.809 -3.348 1 90.44 75 LEU A O 1
ATOM 586 N N . GLU A 1 76 ? -20.078 3.834 -3.162 1 93.81 76 GLU A N 1
ATOM 587 C CA . GLU A 1 76 ? -20.828 3.945 -4.414 1 93.81 76 GLU A CA 1
ATOM 588 C C . GLU A 1 76 ? -21.797 5.117 -4.371 1 93.81 76 GLU A C 1
ATOM 590 O O . GLU A 1 76 ? -21.906 5.875 -5.336 1 93.81 76 GLU A O 1
ATOM 595 N N . LEU A 1 77 ? -22.453 5.227 -3.258 1 92.38 77 LEU A N 1
ATOM 596 C CA . LEU A 1 77 ? -23.391 6.324 -3.1 1 92.38 77 LEU A CA 1
ATOM 597 C C . LEU A 1 77 ? -22.672 7.672 -3.162 1 92.38 77 LEU A C 1
ATOM 599 O O . LEU A 1 77 ? -23.172 8.609 -3.797 1 92.38 77 LEU A O 1
ATOM 603 N N . GLU A 1 78 ? -21.594 7.766 -2.51 1 89.38 78 GLU A N 1
ATOM 604 C CA . GLU A 1 78 ? -20.812 9 -2.504 1 89.38 78 GLU A CA 1
ATOM 605 C C . GLU A 1 78 ? -20.328 9.352 -3.906 1 89.38 78 GLU A C 1
ATOM 607 O O . GLU A 1 78 ? -20.359 10.516 -4.309 1 89.38 78 GLU A O 1
ATOM 612 N N . LEU A 1 79 ? -19.812 8.375 -4.613 1 93.81 79 LEU A N 1
ATOM 613 C CA . LEU A 1 79 ? -19.328 8.594 -5.973 1 93.81 79 LEU A CA 1
ATOM 614 C C . LEU A 1 79 ? -20.469 9.016 -6.895 1 93.81 79 LEU A C 1
ATOM 616 O O . LEU A 1 79 ? -20.297 9.875 -7.754 1 93.81 79 LEU A O 1
ATOM 620 N N . GLU A 1 80 ? -21.594 8.414 -6.691 1 94.44 80 GLU A N 1
ATOM 621 C CA . GLU A 1 80 ? -22.766 8.781 -7.477 1 94.44 80 GLU A CA 1
ATOM 622 C C . GLU A 1 80 ? -23.203 10.219 -7.195 1 94.44 80 GLU A C 1
ATOM 624 O O . GLU A 1 80 ? -23.438 10.992 -8.125 1 94.44 80 GLU A O 1
ATOM 629 N N . LYS A 1 81 ? -23.266 10.602 -5.973 1 91.31 81 LYS A N 1
ATOM 630 C CA . LYS A 1 81 ? -23.656 11.945 -5.555 1 91.31 81 LYS A CA 1
ATOM 631 C C . LYS A 1 81 ? -22.703 12.992 -6.09 1 91.31 81 LYS A C 1
ATOM 633 O O . LYS A 1 81 ? -23.109 14.102 -6.441 1 91.31 81 LYS A O 1
ATOM 638 N N . SER A 1 82 ? -21.484 12.617 -6.125 1 89.75 82 SER A N 1
ATOM 639 C CA . SER A 1 82 ? -20.453 13.562 -6.551 1 89.75 82 SER A CA 1
ATOM 640 C C . SER A 1 82 ? -20.312 13.562 -8.07 1 89.75 82 SER A C 1
ATOM 642 O O . SER A 1 82 ? -19.469 14.289 -8.609 1 89.75 82 SER A O 1
ATOM 644 N N . GLY A 1 83 ? -21.016 12.734 -8.711 1 92.62 83 GLY A N 1
ATOM 645 C CA . GLY A 1 83 ? -21.016 12.695 -10.164 1 92.62 83 GLY A CA 1
ATOM 646 C C . GLY A 1 83 ? -19.766 12.062 -10.734 1 92.62 83 GLY A C 1
ATOM 647 O O . GLY A 1 83 ? -19.406 12.328 -11.883 1 92.62 83 GLY A O 1
ATOM 648 N N . LYS A 1 84 ? -19.078 11.375 -9.945 1 93.81 84 LYS A N 1
ATOM 649 C CA . LYS A 1 84 ? -17.859 10.711 -10.398 1 93.81 84 LYS A CA 1
ATOM 650 C C . LYS A 1 84 ? -18.172 9.352 -11.023 1 93.81 84 LYS A C 1
ATOM 652 O O . LYS A 1 84 ? -17.781 8.312 -10.492 1 93.81 84 LYS A O 1
ATOM 657 N N . GLN A 1 85 ? -18.703 9.336 -12.203 1 95.06 85 GLN A N 1
ATOM 658 C CA . GLN A 1 85 ? -19.281 8.156 -12.852 1 95.06 85 GLN A CA 1
ATOM 659 C C . GLN A 1 85 ? -18.188 7.141 -13.211 1 95.06 85 GLN A C 1
ATOM 661 O O . GLN A 1 85 ? -18.375 5.938 -13.031 1 95.06 85 GLN A O 1
ATOM 666 N N . SER A 1 86 ? -17.094 7.664 -13.758 1 95.31 86 SER A N 1
ATOM 667 C CA . SER A 1 86 ? -16.016 6.758 -14.148 1 95.31 86 SER A CA 1
ATOM 668 C C . SER A 1 86 ? -15.508 5.961 -12.953 1 95.31 86 SER A C 1
ATOM 670 O O . SER A 1 86 ? -15.266 4.758 -13.062 1 95.31 86 SER A O 1
ATOM 672 N N . MET A 1 87 ? -15.359 6.598 -11.875 1 94.94 87 MET A N 1
ATOM 673 C CA . MET A 1 87 ? -14.914 5.941 -10.648 1 94.94 87 MET A CA 1
ATOM 674 C C . MET A 1 87 ? -15.969 4.977 -10.133 1 94.94 87 MET A C 1
ATOM 676 O O . MET A 1 87 ? -15.641 3.895 -9.641 1 94.94 87 MET A O 1
ATOM 680 N N . LEU A 1 88 ? -17.203 5.402 -10.219 1 95.94 88 LEU A N 1
ATOM 681 C CA . LEU A 1 88 ? -18.312 4.543 -9.812 1 95.94 88 LEU A CA 1
ATOM 682 C C . LEU A 1 88 ? -18.328 3.248 -10.609 1 95.94 88 LEU A C 1
ATOM 684 O O . LEU A 1 88 ? -18.438 2.16 -10.039 1 95.94 88 LEU A O 1
ATOM 688 N N . ASP A 1 89 ? -18.172 3.363 -11.898 1 95.88 89 ASP A N 1
ATOM 689 C CA . ASP A 1 89 ? -18.141 2.195 -12.773 1 95.88 89 ASP A CA 1
ATOM 690 C C . ASP A 1 89 ? -16.984 1.265 -12.398 1 95.88 89 ASP A C 1
ATOM 692 O O . ASP A 1 89 ? -17.156 0.045 -12.344 1 95.88 89 ASP A O 1
ATOM 696 N N . MET A 1 90 ? -15.875 1.875 -12.109 1 94.75 90 MET A N 1
ATOM 697 C CA . MET A 1 90 ? -14.688 1.104 -11.734 1 94.75 90 MET A CA 1
ATOM 698 C C . MET A 1 90 ? -14.953 0.298 -10.469 1 94.75 90 MET A C 1
ATOM 700 O O . MET A 1 90 ? -14.648 -0.896 -10.414 1 94.75 90 MET A O 1
ATOM 704 N N . VAL A 1 91 ? -15.453 0.907 -9.469 1 94.94 91 VAL A N 1
ATOM 705 C CA . VAL A 1 91 ? -15.719 0.283 -8.18 1 94.94 91 VAL A CA 1
ATOM 706 C C . VAL A 1 91 ? -16.734 -0.837 -8.336 1 94.94 91 VAL A C 1
ATOM 708 O O . VAL A 1 91 ? -16.578 -1.92 -7.77 1 94.94 91 VAL A O 1
ATOM 711 N N . GLN A 1 92 ? -17.734 -0.626 -9.125 1 95.06 92 GLN A N 1
ATOM 712 C CA . GLN A 1 92 ? -18.781 -1.627 -9.367 1 95.06 92 GLN A CA 1
ATOM 713 C C . GLN A 1 92 ? -18.234 -2.805 -10.164 1 95.06 92 GLN A C 1
ATOM 715 O O . GLN A 1 92 ? -18.594 -3.955 -9.914 1 95.06 92 GLN A O 1
ATOM 720 N N . ASP A 1 93 ? -17.375 -2.492 -11.094 1 94.81 93 ASP A N 1
ATOM 721 C CA . ASP A 1 93 ? -16.766 -3.539 -11.906 1 94.81 93 ASP A CA 1
ATOM 722 C C . ASP A 1 93 ? -15.953 -4.5 -11.039 1 94.81 93 ASP A C 1
ATOM 724 O O . ASP A 1 93 ? -15.953 -5.711 -11.273 1 94.81 93 ASP A O 1
ATOM 728 N N . ILE A 1 94 ? -15.305 -4.004 -10.062 1 93.88 94 ILE A N 1
ATOM 729 C CA . ILE A 1 94 ? -14.484 -4.816 -9.172 1 93.88 94 ILE A CA 1
ATOM 730 C C . ILE A 1 94 ? -15.375 -5.789 -8.398 1 93.88 94 ILE A C 1
ATOM 732 O O . ILE A 1 94 ? -15.023 -6.961 -8.234 1 93.88 94 ILE A O 1
ATOM 736 N N . SER A 1 95 ? -16.484 -5.34 -8 1 92 95 SER A N 1
ATOM 737 C CA . SER A 1 95 ? -17.406 -6.148 -7.215 1 92 95 SER A CA 1
ATOM 738 C C . SER A 1 95 ? -18.078 -7.215 -8.078 1 92 95 SER A C 1
ATOM 740 O O . SER A 1 95 ? -18.484 -8.258 -7.57 1 92 95 SER A O 1
ATOM 742 N N . ASN A 1 96 ? -18.125 -6.988 -9.359 1 90.94 96 ASN A N 1
ATOM 743 C CA . ASN A 1 96 ? -18.875 -7.875 -10.242 1 90.94 96 ASN A CA 1
ATOM 744 C C . ASN A 1 96 ? -17.953 -8.695 -11.133 1 90.94 96 ASN A C 1
ATOM 746 O O . ASN A 1 96 ? -18.406 -9.406 -12.023 1 90.94 96 ASN A O 1
ATOM 750 N N . MET A 1 97 ? -16.797 -8.625 -10.914 1 88.06 97 MET A N 1
ATOM 751 C CA . MET A 1 97 ? -15.836 -9.133 -11.898 1 88.06 97 MET A CA 1
ATOM 752 C C . MET A 1 97 ? -15.883 -10.656 -11.961 1 88.06 97 MET A C 1
ATOM 754 O O . MET A 1 97 ? -15.844 -11.234 -13.047 1 88.06 97 MET A O 1
ATOM 758 N N . VAL A 1 98 ? -15.852 -11.398 -10.828 1 86.12 98 VAL A N 1
ATOM 759 C CA . VAL A 1 98 ? -15.852 -12.852 -10.867 1 86.12 98 VAL A CA 1
ATOM 760 C C . VAL A 1 98 ? -16.453 -13.406 -9.57 1 86.12 98 VAL A C 1
ATOM 762 O O . VAL A 1 98 ? -16.609 -12.672 -8.594 1 86.12 98 VAL A O 1
ATOM 765 N N . ASP A 1 99 ? -16.812 -14.688 -9.688 1 90.88 99 ASP A N 1
ATOM 766 C CA . ASP A 1 99 ? -17.281 -15.352 -8.469 1 90.88 99 ASP A CA 1
ATOM 767 C C . ASP A 1 99 ? -16.094 -15.727 -7.57 1 90.88 99 ASP A C 1
ATOM 769 O O . ASP A 1 99 ? -15.273 -16.562 -7.93 1 90.88 99 ASP A O 1
ATOM 773 N N . ILE A 1 100 ? -16.062 -15.094 -6.477 1 94.5 100 ILE A N 1
ATOM 774 C CA . ILE A 1 100 ? -14.953 -15.312 -5.559 1 94.5 100 ILE A CA 1
ATOM 775 C C . ILE A 1 100 ? -15.453 -16 -4.293 1 94.5 100 ILE A C 1
ATOM 777 O O . ILE A 1 100 ? -16.438 -15.57 -3.695 1 94.5 100 ILE A O 1
ATOM 781 N N . HIS A 1 101 ? -14.812 -17.109 -3.953 1 95.62 101 HIS A N 1
ATOM 782 C CA . HIS A 1 101 ? -15.047 -17.844 -2.715 1 95.62 101 HIS A CA 1
ATOM 783 C C . HIS A 1 101 ? -13.891 -17.672 -1.74 1 95.62 101 HIS A C 1
ATOM 785 O O . HIS A 1 101 ? -12.781 -17.312 -2.146 1 95.62 101 HIS A O 1
ATOM 791 N N . TYR A 1 102 ? -14.25 -17.906 -0.489 1 94.56 102 TYR A N 1
ATOM 792 C CA . TYR A 1 102 ? -13.219 -17.766 0.536 1 94.56 102 TYR A CA 1
ATOM 793 C C . TYR A 1 102 ? -13.203 -18.969 1.471 1 94.56 102 TYR A C 1
ATOM 795 O O . TYR A 1 102 ? -14.25 -19.516 1.81 1 94.56 102 TYR A O 1
ATOM 803 N N . ILE A 1 103 ? -12.008 -19.375 1.842 1 93.81 103 ILE A N 1
ATOM 804 C CA . ILE A 1 103 ? -11.82 -20.391 2.871 1 93.81 103 ILE A CA 1
ATOM 805 C C . ILE A 1 103 ? -10.68 -19.984 3.793 1 93.81 103 ILE A C 1
ATOM 807 O O . ILE A 1 103 ? -9.719 -19.344 3.357 1 93.81 103 ILE A O 1
ATOM 811 N N . ARG A 1 104 ? -10.82 -20.312 5.082 1 90.44 104 ARG A N 1
ATOM 812 C CA . ARG A 1 104 ? -9.805 -19.922 6.055 1 90.44 104 ARG A CA 1
ATOM 813 C C . ARG A 1 104 ? -8.805 -21.062 6.281 1 90.44 104 ARG A C 1
ATOM 815 O O . ARG A 1 104 ? -9.195 -22.219 6.453 1 90.44 104 ARG A O 1
ATOM 822 N N . GLN A 1 105 ? -7.57 -20.688 6.102 1 90.5 105 GLN A N 1
ATOM 823 C CA . GLN A 1 105 ? -6.512 -21.547 6.621 1 90.5 105 GLN A CA 1
ATOM 824 C C . GLN A 1 105 ? -6.23 -21.234 8.086 1 90.5 105 GLN A C 1
ATOM 826 O O . GLN A 1 105 ? -5.637 -20.203 8.414 1 90.5 105 GLN A O 1
ATOM 831 N N . LYS A 1 106 ? -6.512 -22.047 9.016 1 82.69 106 LYS A N 1
ATOM 832 C CA . LYS A 1 106 ? -6.5 -21.781 10.453 1 82.69 106 LYS A CA 1
ATOM 833 C C . LYS A 1 106 ? -5.074 -21.562 10.953 1 82.69 106 LYS A C 1
ATOM 835 O O . LYS A 1 106 ? -4.84 -20.703 11.805 1 82.69 106 LYS A O 1
ATOM 840 N N . GLU A 1 107 ? -4.148 -22.328 10.406 1 83.31 107 GLU A N 1
ATOM 841 C CA . GLU A 1 107 ? -2.732 -22.188 10.727 1 83.31 107 GLU A CA 1
ATOM 842 C C . GLU A 1 107 ? -1.883 -22.156 9.461 1 83.31 107 GLU A C 1
ATOM 844 O O . GLU A 1 107 ? -2.166 -22.875 8.5 1 83.31 107 GLU A O 1
ATOM 849 N N . PRO A 1 108 ? -0.953 -21.281 9.516 1 82.38 108 PRO A N 1
ATOM 850 C CA . PRO A 1 108 ? -0.086 -21.219 8.336 1 82.38 108 PRO A CA 1
ATOM 851 C C . PRO A 1 108 ? 0.886 -22.406 8.258 1 82.38 108 PRO A C 1
ATOM 853 O O . PRO A 1 108 ? 2.084 -22.234 8.5 1 82.38 108 PRO A O 1
ATOM 856 N N . ARG A 1 109 ? 0.496 -23.531 7.695 1 88.12 109 ARG A N 1
ATOM 857 C CA . ARG A 1 109 ? 1.277 -24.766 7.688 1 88.12 109 ARG A CA 1
ATOM 858 C C . ARG A 1 109 ? 1.95 -24.969 6.336 1 88.12 109 ARG A C 1
ATOM 860 O O . ARG A 1 109 ? 2.291 -26.094 5.977 1 88.12 109 ARG A O 1
ATOM 867 N N . GLY A 1 110 ? 1.941 -23.922 5.516 1 90.75 110 GLY A N 1
ATOM 868 C CA . GLY A 1 110 ? 2.633 -24.031 4.238 1 90.75 110 GLY A CA 1
ATOM 869 C C . GLY A 1 110 ? 1.696 -23.969 3.047 1 90.75 110 GLY A C 1
ATOM 870 O O . GLY A 1 110 ? 0.478 -24.062 3.201 1 90.75 110 GLY A O 1
ATOM 871 N N . LEU A 1 111 ? 2.35 -23.812 1.897 1 93.56 111 LEU A N 1
ATOM 872 C CA . LEU A 1 111 ? 1.598 -23.656 0.657 1 93.56 111 LEU A CA 1
ATOM 873 C C . LEU A 1 111 ? 0.827 -24.938 0.33 1 93.56 111 LEU A C 1
ATOM 875 O O . LEU A 1 111 ? -0.31 -24.875 -0.144 1 93.56 111 LEU A O 1
ATOM 879 N N . GLY A 1 112 ? 1.479 -26.109 0.508 1 96.25 112 GLY A N 1
ATOM 880 C CA . GLY A 1 112 ? 0.784 -27.359 0.281 1 96.25 112 GLY A CA 1
ATOM 881 C C . GLY A 1 112 ? -0.476 -27.516 1.113 1 96.25 112 GLY A C 1
ATOM 882 O O . GLY A 1 112 ? -1.51 -27.953 0.611 1 96.25 112 GLY A O 1
ATOM 883 N N . HIS A 1 113 ? -0.339 -27.109 2.355 1 95.5 113 HIS A N 1
ATOM 884 C CA . HIS A 1 113 ? -1.497 -27.156 3.24 1 95.5 113 HIS A CA 1
ATOM 885 C C . HIS A 1 113 ? -2.59 -26.203 2.764 1 95.5 113 HIS A C 1
ATOM 887 O O . HIS A 1 113 ? -3.775 -26.531 2.812 1 95.5 113 HIS A O 1
ATOM 893 N N . ALA A 1 114 ? -2.221 -25.031 2.328 1 95.5 114 ALA A N 1
ATOM 894 C CA . ALA A 1 114 ? -3.176 -24.047 1.817 1 95.5 114 ALA A CA 1
ATOM 895 C C . ALA A 1 114 ? -3.975 -24.625 0.649 1 95.5 114 ALA A C 1
ATOM 897 O O . ALA A 1 114 ? -5.203 -24.5 0.615 1 95.5 114 ALA A O 1
ATOM 898 N N . ILE A 1 115 ? -3.289 -25.234 -0.27 1 97.12 115 ILE A N 1
ATOM 899 C CA . ILE A 1 115 ? -3.939 -25.828 -1.435 1 97.12 115 ILE A CA 1
ATOM 900 C C . ILE A 1 115 ? -4.871 -26.953 -0.991 1 97.12 115 ILE A C 1
ATOM 902 O O . ILE A 1 115 ? -5.98 -27.094 -1.514 1 97.12 115 ILE A O 1
ATOM 906 N N . ASN A 1 116 ? -4.441 -27.703 -0.049 1 96.81 116 ASN A N 1
ATOM 907 C CA . ASN A 1 116 ? -5.23 -28.844 0.432 1 96.81 116 ASN A CA 1
ATOM 908 C C . ASN A 1 116 ? -6.566 -28.391 1.008 1 96.81 116 ASN A C 1
ATOM 910 O O . ASN A 1 116 ? -7.551 -29.125 0.959 1 96.81 116 ASN A O 1
ATOM 914 N N . CYS A 1 117 ? -6.594 -27.219 1.556 1 95.88 117 CYS A N 1
ATOM 915 C CA . CYS A 1 117 ? -7.82 -26.656 2.102 1 95.88 117 CYS A CA 1
ATOM 916 C C . CYS A 1 117 ? -8.867 -26.469 1.009 1 95.88 117 CYS A C 1
ATOM 918 O O . CYS A 1 117 ? -10.055 -26.328 1.297 1 95.88 117 CYS A O 1
ATOM 920 N N . ALA A 1 118 ? -8.453 -26.5 -0.235 1 96.81 118 ALA A N 1
ATOM 921 C CA . ALA A 1 118 ? -9.344 -26.188 -1.35 1 96.81 118 ALA A CA 1
ATOM 922 C C . ALA A 1 118 ? -9.922 -27.453 -1.965 1 96.81 118 ALA A C 1
ATOM 924 O O . ALA A 1 118 ? -10.625 -27.391 -2.98 1 96.81 118 ALA A O 1
ATOM 925 N N . LYS A 1 119 ? -9.758 -28.547 -1.419 1 96.94 119 LYS A N 1
ATOM 926 C CA . LYS A 1 119 ? -10.109 -29.844 -1.975 1 96.94 119 LYS A CA 1
ATOM 927 C C . LYS A 1 119 ? -11.586 -29.922 -2.334 1 96.94 119 LYS A C 1
ATOM 929 O O . LYS A 1 119 ? -11.945 -30.328 -3.443 1 96.94 119 LYS A O 1
ATOM 934 N N . VAL A 1 120 ? -12.453 -29.516 -1.463 1 95.25 120 VAL A N 1
ATOM 935 C CA . VAL A 1 120 ? -13.898 -29.609 -1.659 1 95.25 120 VAL A CA 1
ATOM 936 C C . VAL A 1 120 ? -14.336 -28.641 -2.758 1 95.25 120 VAL A C 1
ATOM 938 O O . VAL A 1 120 ? -15.164 -28.984 -3.604 1 95.25 120 VAL A O 1
ATOM 941 N N . PHE A 1 121 ? -13.781 -27.484 -2.756 1 96.25 121 PHE A N 1
ATOM 942 C CA . PHE A 1 121 ? -14.117 -26.453 -3.74 1 96.25 121 PHE A CA 1
ATOM 943 C C . PHE A 1 121 ? -13.773 -26.922 -5.148 1 96.25 121 PHE A C 1
ATOM 945 O O . PHE A 1 121 ? -14.562 -26.75 -6.078 1 96.25 121 PHE A O 1
ATOM 952 N N . VAL A 1 122 ? -12.602 -27.531 -5.309 1 96 122 VAL A N 1
ATOM 953 C CA . VAL A 1 122 ? -12.078 -27.906 -6.621 1 96 122 VAL A CA 1
ATOM 954 C C . VAL A 1 122 ? -12.805 -29.156 -7.129 1 96 122 VAL A C 1
ATOM 956 O O . VAL A 1 122 ? -13.109 -29.266 -8.32 1 96 122 VAL A O 1
ATOM 959 N N . GLY A 1 123 ? -13.062 -30.047 -6.234 1 94.19 123 GLY A N 1
ATOM 960 C CA . GLY A 1 123 ? -13.656 -31.297 -6.656 1 94.19 123 GLY A CA 1
ATOM 961 C C . GLY A 1 123 ? -12.734 -32.125 -7.531 1 94.19 123 GLY A C 1
ATOM 962 O O . GLY A 1 123 ? -11.555 -32.281 -7.223 1 94.19 123 GLY A O 1
ATOM 963 N N . ASP A 1 124 ? -13.336 -32.781 -8.562 1 94.94 124 ASP A N 1
ATOM 964 C CA . ASP A 1 124 ? -12.586 -33.688 -9.438 1 94.94 124 ASP A CA 1
ATOM 965 C C . ASP A 1 124 ? -12.312 -33.031 -10.781 1 94.94 124 ASP A C 1
ATOM 967 O O . ASP A 1 124 ? -12.633 -33.594 -11.836 1 94.94 124 ASP A O 1
ATOM 971 N N . GLU A 1 125 ? -11.688 -31.859 -10.711 1 96.38 125 GLU A N 1
ATOM 972 C CA . GLU A 1 125 ? -11.344 -31.141 -11.93 1 96.38 125 GLU A CA 1
ATOM 973 C C . GLU A 1 125 ? -9.953 -30.5 -11.82 1 96.38 125 GLU A C 1
ATOM 975 O O . GLU A 1 125 ? -9.492 -30.203 -10.719 1 96.38 125 GLU A O 1
ATOM 980 N N . PRO A 1 126 ? -9.312 -30.328 -12.969 1 97.94 126 PRO A N 1
ATOM 981 C CA . PRO A 1 126 ? -8.062 -29.562 -12.938 1 97.94 126 PRO A CA 1
ATOM 982 C C . PRO A 1 126 ? -8.281 -28.109 -12.57 1 97.94 126 PRO A C 1
ATOM 984 O O . PRO A 1 126 ? -9.359 -27.562 -12.805 1 97.94 126 PRO A O 1
ATOM 987 N N . PHE A 1 127 ? -7.289 -27.516 -12 1 98.56 127 PHE A N 1
ATOM 988 C CA . PHE A 1 127 ? -7.445 -26.156 -11.5 1 98.56 127 PHE A CA 1
ATOM 989 C C . PHE A 1 127 ? -6.129 -25.391 -11.578 1 98.56 127 PHE A C 1
ATOM 991 O O . PHE A 1 127 ? -5.066 -25.984 -11.758 1 98.56 127 PHE A O 1
ATOM 998 N N . ALA A 1 128 ? -6.242 -24.109 -11.508 1 98.81 128 ALA A N 1
ATOM 999 C CA . ALA A 1 128 ? -5.074 -23.219 -11.531 1 98.81 128 ALA A CA 1
ATOM 1000 C C . ALA A 1 128 ? -4.703 -22.766 -10.125 1 98.81 128 ALA A C 1
ATOM 1002 O O . ALA A 1 128 ? -5.566 -22.656 -9.258 1 98.81 128 ALA A O 1
ATOM 1003 N N . ILE A 1 129 ? -3.439 -22.609 -9.883 1 98.81 129 ILE A N 1
ATOM 1004 C CA . ILE A 1 129 ? -2.906 -21.969 -8.68 1 98.81 129 ILE A CA 1
ATOM 1005 C C . ILE A 1 129 ? -2.146 -20.703 -9.055 1 98.81 129 ILE A C 1
ATOM 1007 O O . ILE A 1 129 ? -1.253 -20.734 -9.906 1 98.81 129 ILE A O 1
ATOM 1011 N N . LEU A 1 130 ? -2.555 -19.594 -8.516 1 98.75 130 LEU A N 1
ATOM 1012 C CA . LEU A 1 130 ? -1.862 -18.328 -8.703 1 98.75 130 LEU A CA 1
ATOM 1013 C C . LEU A 1 130 ? -1.352 -17.781 -7.367 1 98.75 130 LEU A C 1
ATOM 1015 O O . LEU A 1 130 ? -2.143 -17.406 -6.5 1 98.75 130 LEU A O 1
ATOM 1019 N N . LEU A 1 131 ? -0.023 -17.734 -7.254 1 97.38 131 LEU A N 1
ATOM 1020 C CA . LEU A 1 131 ? 0.539 -17.188 -6.023 1 97.38 131 LEU A CA 1
ATOM 1021 C C . LEU A 1 131 ? 0.405 -15.664 -5.992 1 97.38 131 LEU A C 1
ATOM 1023 O O . LEU A 1 131 ? 0.68 -14.992 -6.992 1 97.38 131 LEU A O 1
ATOM 1027 N N . GLY A 1 132 ? 0.038 -15.117 -4.879 1 94 132 GLY A N 1
ATOM 1028 C CA . GLY A 1 132 ? -0.339 -13.719 -4.73 1 94 132 GLY A CA 1
ATOM 1029 C C . GLY A 1 132 ? 0.844 -12.773 -4.797 1 94 132 GLY A C 1
ATOM 1030 O O . GLY A 1 132 ? 0.669 -11.562 -4.965 1 94 132 GLY A O 1
ATOM 1031 N N . ASP A 1 133 ? 1.995 -13.227 -4.672 1 93.75 133 ASP A N 1
ATOM 1032 C CA . ASP A 1 133 ? 3.148 -12.336 -4.621 1 93.75 133 ASP A CA 1
ATOM 1033 C C . ASP A 1 133 ? 3.928 -12.375 -5.934 1 93.75 133 ASP A C 1
ATOM 1035 O O . ASP A 1 133 ? 5.016 -11.797 -6.035 1 93.75 133 ASP A O 1
ATOM 1039 N N . ASP A 1 134 ? 3.402 -13.016 -6.945 1 96.19 134 ASP A N 1
ATOM 1040 C CA . ASP A 1 134 ? 4.016 -13.062 -8.266 1 96.19 134 ASP A CA 1
ATOM 1041 C C . ASP A 1 134 ? 3.137 -12.359 -9.305 1 96.19 134 ASP A C 1
ATOM 1043 O O . ASP A 1 134 ? 2.182 -12.953 -9.812 1 96.19 134 ASP A O 1
ATOM 1047 N N . ILE A 1 135 ? 3.547 -11.164 -9.633 1 98.12 135 ILE A N 1
ATOM 1048 C CA . ILE A 1 135 ? 2.834 -10.414 -10.664 1 98.12 135 ILE A CA 1
ATOM 1049 C C . ILE A 1 135 ? 3.527 -10.602 -12.008 1 98.12 135 ILE A C 1
ATOM 1051 O O . ILE A 1 135 ? 4.746 -10.453 -12.117 1 98.12 135 ILE A O 1
ATOM 1055 N N . VAL A 1 136 ? 2.779 -11.008 -13.039 1 98.44 136 VAL A N 1
ATOM 1056 C CA . VAL A 1 136 ? 3.346 -11.203 -14.375 1 98.44 136 VAL A CA 1
ATOM 1057 C C . VAL A 1 136 ? 2.689 -10.242 -15.359 1 98.44 136 VAL A C 1
ATOM 1059 O O . VAL A 1 136 ? 1.471 -10.273 -15.547 1 98.44 136 VAL A O 1
ATOM 1062 N N . TYR A 1 137 ? 3.436 -9.406 -15.906 1 98.12 137 TYR A N 1
ATOM 1063 C CA . TYR A 1 137 ? 2.943 -8.484 -16.922 1 98.12 137 TYR A CA 1
ATOM 1064 C C . TYR A 1 137 ? 3.168 -9.039 -18.328 1 98.12 137 TYR A C 1
ATOM 1066 O O . TYR A 1 137 ? 4.297 -9.391 -18.688 1 98.12 137 TYR A O 1
ATOM 1074 N N . ASN A 1 138 ? 2.172 -9.195 -19.016 1 97.56 138 ASN A N 1
ATOM 1075 C CA . ASN A 1 138 ? 2.168 -9.539 -20.422 1 97.56 138 ASN A CA 1
ATOM 1076 C C . ASN A 1 138 ? 1.025 -8.852 -21.172 1 97.56 138 ASN A C 1
ATOM 1078 O O . ASN A 1 138 ? -0.146 -9.141 -20.922 1 97.56 138 ASN A O 1
ATOM 1082 N N . ASP A 1 139 ? 1.313 -7.934 -22.094 1 93.75 139 ASP A N 1
ATOM 1083 C CA . ASP A 1 139 ? 0.296 -7.121 -22.75 1 93.75 139 ASP A CA 1
ATOM 1084 C C . ASP A 1 139 ? -0.388 -7.895 -23.875 1 93.75 139 ASP A C 1
ATOM 1086 O O . ASP A 1 139 ? -1.421 -7.465 -24.391 1 93.75 139 ASP A O 1
ATOM 1090 N N . GLN A 1 140 ? 0.112 -8.992 -24.234 1 96.06 140 GLN A N 1
ATOM 1091 C CA . GLN A 1 140 ? -0.433 -9.75 -25.359 1 96.06 140 GLN A CA 1
ATOM 1092 C C . GLN A 1 140 ? -1.271 -10.93 -24.875 1 96.06 140 GLN A C 1
ATOM 1094 O O . GLN A 1 140 ? -2.396 -11.125 -25.328 1 96.06 140 GLN A O 1
ATOM 1099 N N . LYS A 1 141 ? -0.734 -11.719 -24 1 98 141 LYS A N 1
ATOM 1100 C CA . LYS A 1 141 ? -1.374 -12.945 -23.531 1 98 141 LYS A CA 1
ATOM 1101 C C . LYS A 1 141 ? -1.046 -13.195 -22.062 1 98 141 LYS A C 1
ATOM 1103 O O . LYS A 1 141 ? 0.115 -13.414 -21.703 1 98 141 LYS A O 1
ATOM 1108 N N . PRO A 1 142 ? -2.117 -13.258 -21.219 1 98.38 142 PRO A N 1
ATOM 1109 C CA . PRO A 1 142 ? -1.852 -13.523 -19.812 1 98.38 142 PRO A CA 1
ATOM 1110 C C . PRO A 1 142 ? -1.059 -14.805 -19.578 1 98.38 142 PRO A C 1
ATOM 1112 O O . PRO A 1 142 ? -1.244 -15.789 -20.312 1 98.38 142 PRO A O 1
ATOM 1115 N N . CYS A 1 143 ? -0.221 -14.766 -18.594 1 98.56 143 CYS A N 1
ATOM 1116 C CA . CYS A 1 143 ? 0.622 -15.906 -18.266 1 98.56 143 CYS A CA 1
ATOM 1117 C C . CYS A 1 143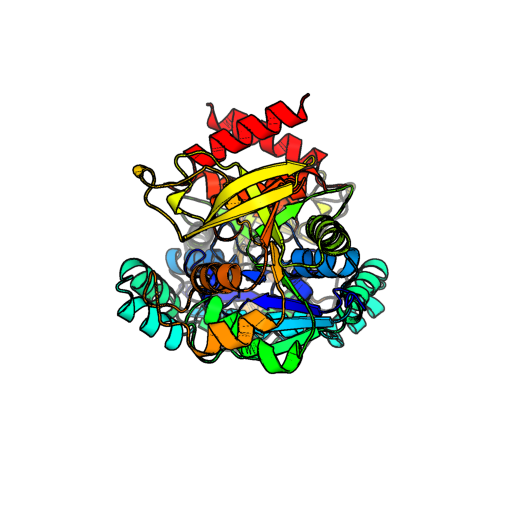 ? -0.221 -17.156 -18.047 1 98.56 143 CYS A C 1
ATOM 1119 O O . CYS A 1 143 ? 0.078 -18.219 -18.594 1 98.56 143 CYS A O 1
ATOM 1121 N N . LEU A 1 144 ? -1.288 -17.031 -17.281 1 98.81 144 LEU A N 1
ATOM 1122 C CA . LEU A 1 144 ? -2.127 -18.188 -16.969 1 98.81 144 LEU A CA 1
ATOM 1123 C C . LEU A 1 144 ? -2.75 -18.766 -18.234 1 98.81 144 LEU A C 1
ATOM 1125 O O . LEU A 1 144 ? -2.889 -19.969 -18.375 1 98.81 144 LEU A O 1
ATOM 1129 N N . LYS A 1 145 ? -3.16 -17.938 -19.141 1 98.75 145 LYS A N 1
ATOM 1130 C CA . LYS A 1 145 ? -3.73 -18.406 -20.391 1 98.75 145 LYS A CA 1
ATOM 1131 C C . LYS A 1 145 ? -2.729 -19.25 -21.172 1 98.75 145 LYS A C 1
ATOM 1133 O O . LYS A 1 145 ? -3.104 -20.234 -21.812 1 98.75 145 LYS A O 1
ATOM 1138 N N . GLN A 1 146 ? -1.483 -18.828 -21.172 1 98.56 146 GLN A N 1
ATOM 1139 C CA . GLN A 1 146 ? -0.431 -19.609 -21.812 1 98.56 146 GLN A CA 1
ATOM 1140 C C . GLN A 1 146 ? -0.361 -21.016 -21.234 1 98.56 146 GLN A C 1
ATOM 1142 O O . GLN A 1 146 ? -0.247 -22 -21.984 1 98.56 146 GLN A O 1
ATOM 1147 N N . LEU A 1 147 ? -0.428 -21.109 -19.922 1 98.62 147 LEU A N 1
ATOM 1148 C CA . LEU A 1 147 ? -0.385 -22.406 -19.266 1 98.62 147 LEU A CA 1
ATOM 1149 C C . LEU A 1 147 ? -1.622 -23.234 -19.609 1 98.62 147 LEU A C 1
ATOM 1151 O O . LEU A 1 147 ? -1.529 -24.438 -19.812 1 98.62 147 LEU A O 1
ATOM 1155 N N . ILE A 1 148 ? -2.785 -22.562 -19.594 1 98.5 148 ILE A N 1
ATOM 1156 C CA . ILE A 1 148 ? -4.027 -23.25 -19.938 1 98.5 148 ILE A CA 1
ATOM 1157 C C . ILE A 1 148 ? -3.938 -23.828 -21.344 1 98.5 148 ILE A C 1
ATOM 1159 O O . ILE A 1 148 ? -4.379 -24.953 -21.594 1 98.5 148 ILE A O 1
ATOM 1163 N N . ASP A 1 149 ? -3.396 -23.078 -22.297 1 97.75 149 ASP A N 1
ATOM 1164 C CA . ASP A 1 149 ? -3.207 -23.562 -23.656 1 97.75 149 ASP A CA 1
ATOM 1165 C C . ASP A 1 149 ? -2.312 -24.797 -23.672 1 97.75 149 ASP A C 1
ATOM 1167 O O . ASP A 1 149 ? -2.572 -25.75 -24.422 1 97.75 149 ASP A O 1
ATOM 1171 N N . CYS A 1 150 ? -1.262 -24.766 -22.906 1 97.38 150 CYS A N 1
ATOM 1172 C CA . CYS A 1 150 ? -0.378 -25.922 -22.797 1 97.38 150 CYS A CA 1
ATOM 1173 C C . CYS A 1 150 ? -1.128 -27.125 -22.25 1 97.38 150 CYS A C 1
ATOM 1175 O O . CYS A 1 150 ? -0.991 -28.234 -22.766 1 97.38 150 CYS A O 1
ATOM 1177 N N . TYR A 1 151 ? -1.876 -26.906 -21.219 1 97.75 151 TYR A N 1
ATOM 1178 C CA . TYR A 1 151 ? -2.703 -27.969 -20.656 1 97.75 151 TYR A CA 1
ATOM 1179 C C . TYR A 1 151 ? -3.637 -28.547 -21.703 1 97.75 151 TYR A C 1
ATOM 1181 O O . TYR A 1 151 ? -3.844 -29.766 -21.75 1 97.75 151 TYR A O 1
ATOM 1189 N N . ASN A 1 152 ? -4.27 -27.734 -22.484 1 97.06 152 ASN A N 1
ATOM 1190 C CA . ASN A 1 152 ? -5.215 -28.172 -23.5 1 97.06 152 ASN A CA 1
ATOM 1191 C C . ASN A 1 152 ? -4.547 -29.078 -24.531 1 97.06 152 ASN A C 1
ATOM 1193 O O . ASN A 1 152 ? -5.219 -29.859 -25.203 1 97.06 152 ASN A O 1
ATOM 1197 N N . GLU A 1 153 ? -3.293 -28.938 -24.656 1 95.38 153 GLU A N 1
ATOM 1198 C CA . GLU A 1 153 ? -2.541 -29.766 -25.578 1 95.38 153 GLU A CA 1
ATOM 1199 C C . GLU A 1 153 ? -2.102 -31.078 -24.922 1 95.38 153 GLU A C 1
ATOM 1201 O O . GLU A 1 153 ? -2.193 -32.156 -25.531 1 95.38 153 GLU A O 1
ATOM 1206 N N . TYR A 1 154 ? -1.688 -30.984 -23.672 1 94.75 154 TYR A N 1
ATOM 1207 C CA . TYR A 1 154 ? -1.019 -32.125 -23.062 1 94.75 154 TYR A CA 1
ATOM 1208 C C . TYR A 1 154 ? -1.918 -32.812 -22.047 1 94.75 154 TYR A C 1
ATOM 1210 O O . TYR A 1 154 ? -1.675 -33.938 -21.656 1 94.75 154 TYR A O 1
ATOM 1218 N N . HIS A 1 155 ? -2.891 -32.094 -21.5 1 95.88 155 HIS A N 1
ATOM 1219 C CA . HIS A 1 155 ? -3.934 -32.594 -20.625 1 95.88 155 HIS A CA 1
ATOM 1220 C C . HIS A 1 155 ? -3.336 -33.219 -19.359 1 95.88 155 HIS A C 1
ATOM 1222 O O . HIS A 1 155 ? -3.74 -34.312 -18.953 1 95.88 155 HIS A O 1
ATOM 1228 N N . THR A 1 156 ? -2.32 -32.594 -18.844 1 96.69 156 THR A N 1
ATOM 1229 C CA . THR A 1 156 ? -1.673 -32.969 -17.578 1 96.69 156 THR A CA 1
ATOM 1230 C C . THR A 1 156 ? -1.215 -31.703 -16.844 1 96.69 156 THR A C 1
ATOM 1232 O O . THR A 1 156 ? -1.419 -30.594 -17.312 1 96.69 156 THR A O 1
ATOM 1235 N N . SER A 1 157 ? -0.708 -31.891 -15.586 1 98.19 157 SER A N 1
ATOM 1236 C CA . SER A 1 157 ? -0.244 -30.766 -14.789 1 98.19 157 SER A CA 1
ATOM 1237 C C . SER A 1 157 ? 0.854 -29.984 -15.508 1 98.19 157 SER A C 1
ATOM 1239 O O . SER A 1 157 ? 1.721 -30.578 -16.156 1 98.19 157 SER A O 1
ATOM 1241 N N . VAL A 1 158 ? 0.771 -28.672 -15.422 1 98.5 158 VAL A N 1
ATOM 1242 C CA . VAL A 1 158 ? 1.697 -27.766 -16.094 1 98.5 158 VAL A CA 1
ATOM 1243 C C . VAL A 1 158 ? 2.23 -26.734 -15.109 1 98.5 158 VAL A C 1
ATOM 1245 O O . VAL A 1 158 ? 1.455 -26.078 -14.406 1 98.5 158 VAL A O 1
ATOM 1248 N N . LEU A 1 159 ? 3.551 -26.594 -15.039 1 98.69 159 LEU A N 1
ATOM 1249 C CA . LEU A 1 159 ? 4.207 -25.609 -14.18 1 98.69 159 LEU A CA 1
ATOM 1250 C C . LEU A 1 159 ? 4.645 -24.391 -14.984 1 98.69 159 LEU A C 1
ATOM 1252 O O . LEU A 1 159 ? 5.246 -24.531 -16.062 1 98.69 159 LEU A O 1
ATOM 1256 N N . GLY A 1 160 ? 4.25 -23.188 -14.492 1 98.75 160 GLY A N 1
ATOM 1257 C CA . GLY A 1 160 ? 4.805 -21.969 -15.078 1 98.75 160 GLY A CA 1
ATOM 1258 C C . GLY A 1 160 ? 6.223 -21.688 -14.625 1 98.75 160 GLY A C 1
ATOM 1259 O O . GLY A 1 160 ? 6.484 -21.562 -13.43 1 98.75 160 GLY A O 1
ATOM 1260 N N . VAL A 1 161 ? 7.152 -21.531 -15.648 1 98.56 161 VAL A N 1
ATOM 1261 C CA . VAL A 1 161 ? 8.547 -21.422 -15.25 1 98.56 161 VAL A CA 1
ATOM 1262 C C . VAL A 1 161 ? 9.242 -20.328 -16.062 1 98.56 161 VAL A C 1
ATOM 1264 O O . VAL A 1 161 ? 8.703 -19.875 -17.078 1 98.56 161 VAL A O 1
ATOM 1267 N N . GLN A 1 162 ? 10.344 -19.859 -15.562 1 98.19 162 GLN A N 1
ATOM 1268 C CA . GLN A 1 162 ? 11.336 -19.078 -16.281 1 98.19 162 GLN A CA 1
ATOM 1269 C C . GLN A 1 162 ? 12.75 -19.375 -15.781 1 98.19 162 GLN A C 1
ATOM 1271 O O . GLN A 1 162 ? 12.922 -19.906 -14.688 1 98.19 162 GLN A O 1
ATOM 1276 N N . THR A 1 163 ? 13.711 -19.047 -16.656 1 97.06 163 THR A N 1
ATOM 1277 C CA . THR A 1 163 ? 15.109 -19.156 -16.234 1 97.06 163 THR A CA 1
ATOM 1278 C C . THR A 1 163 ? 15.5 -17.984 -15.352 1 97.06 163 THR A C 1
ATOM 1280 O O . THR A 1 163 ? 15.203 -16.828 -15.672 1 97.06 163 THR A O 1
ATOM 1283 N N . VAL A 1 164 ? 16.094 -18.25 -14.227 1 96.81 164 VAL A N 1
ATOM 1284 C CA . VAL A 1 164 ? 16.547 -17.219 -13.297 1 96.81 164 VAL A CA 1
ATOM 1285 C C . VAL A 1 164 ? 18.078 -17.25 -13.211 1 96.81 164 VAL A C 1
ATOM 1287 O O . VAL A 1 164 ? 18.703 -18.234 -13.609 1 96.81 164 VAL A O 1
ATOM 1290 N N . PRO A 1 165 ? 18.688 -16.109 -12.734 1 95.31 165 PRO A N 1
ATOM 1291 C CA . PRO A 1 165 ? 20.125 -16.172 -12.469 1 95.31 165 PRO A CA 1
ATOM 1292 C C . PRO A 1 165 ? 20.484 -17.312 -11.516 1 95.31 165 PRO A C 1
ATOM 1294 O O . PRO A 1 165 ? 19.766 -17.562 -10.547 1 95.31 165 PRO A O 1
ATOM 1297 N N . HIS A 1 166 ? 21.609 -17.922 -11.773 1 96.94 166 HIS A N 1
ATOM 1298 C CA . HIS A 1 166 ? 22.016 -19.094 -11.016 1 96.94 166 HIS A CA 1
ATOM 1299 C C . HIS A 1 166 ? 22.125 -18.781 -9.523 1 96.94 166 HIS A C 1
ATOM 1301 O O . HIS A 1 166 ? 21.812 -19.625 -8.68 1 96.94 166 HIS A O 1
ATOM 1307 N N . GLU A 1 167 ? 22.531 -17.625 -9.211 1 95.75 167 GLU A N 1
ATOM 1308 C CA . GLU A 1 167 ? 22.75 -17.234 -7.824 1 95.75 167 GLU A CA 1
ATOM 1309 C C . GLU A 1 167 ? 21.438 -17.109 -7.066 1 95.75 167 GLU A C 1
ATOM 1311 O O . GLU A 1 167 ? 21.422 -17.016 -5.84 1 95.75 167 GLU A O 1
ATOM 1316 N N . LYS A 1 168 ? 20.297 -17.203 -7.75 1 94.94 168 LYS A N 1
ATOM 1317 C CA . LYS A 1 168 ? 19.016 -17 -7.105 1 94.94 168 LYS A CA 1
ATOM 1318 C C . LYS A 1 168 ? 18.203 -18.297 -7.055 1 94.94 168 LYS A C 1
ATOM 1320 O O . LYS A 1 168 ? 17.078 -18.312 -6.574 1 94.94 168 LYS A O 1
ATOM 1325 N N . VAL A 1 169 ? 18.781 -19.406 -7.461 1 96.06 169 VAL A N 1
ATOM 1326 C CA . VAL A 1 169 ? 18.031 -20.656 -7.602 1 96.06 169 VAL A CA 1
ATOM 1327 C C . VAL A 1 169 ? 17.562 -21.141 -6.23 1 96.06 169 VAL A C 1
ATOM 1329 O O . VAL A 1 169 ? 16.547 -21.828 -6.125 1 96.06 169 VAL A O 1
ATOM 1332 N N . ASN A 1 170 ? 18.25 -20.734 -5.164 1 95.31 170 ASN A N 1
ATOM 1333 C CA . ASN A 1 170 ? 17.922 -21.203 -3.82 1 95.31 170 ASN A CA 1
ATOM 1334 C C . ASN A 1 170 ? 16.656 -20.531 -3.289 1 95.31 170 ASN A C 1
ATOM 1336 O O . ASN A 1 170 ? 16.203 -20.828 -2.18 1 95.31 170 ASN A O 1
ATOM 1340 N N . LYS A 1 171 ? 16.016 -19.688 -4.102 1 92.31 171 LYS A N 1
ATOM 1341 C CA . LYS A 1 171 ? 14.836 -18.969 -3.666 1 92.31 171 LYS A CA 1
ATOM 1342 C C . LYS A 1 171 ? 13.562 -19.594 -4.23 1 92.31 171 LYS A C 1
ATOM 1344 O O . LYS A 1 171 ? 12.453 -19.266 -3.811 1 92.31 171 LYS A O 1
ATOM 1349 N N . TYR A 1 172 ? 13.758 -20.562 -5.082 1 94.88 172 TYR A N 1
ATOM 1350 C CA . TYR A 1 172 ? 12.609 -21.047 -5.844 1 94.88 172 TYR A CA 1
ATOM 1351 C C . TYR A 1 172 ? 12.594 -22.562 -5.91 1 94.88 172 TYR A C 1
ATOM 1353 O O . TYR A 1 172 ? 13.578 -23.219 -5.551 1 94.88 172 TYR A O 1
ATOM 1361 N N . GLY A 1 173 ? 11.375 -23.109 -6.223 1 95.12 173 GLY A N 1
ATOM 1362 C CA . GLY A 1 173 ? 11.367 -24.469 -6.742 1 95.12 173 GLY A CA 1
ATOM 1363 C C . GLY A 1 173 ? 12.016 -24.594 -8.109 1 95.12 173 GLY A C 1
ATOM 1364 O O . GLY A 1 173 ? 11.719 -23.812 -9.016 1 95.12 173 GLY A O 1
ATOM 1365 N N . ILE A 1 174 ? 12.93 -25.562 -8.234 1 97.56 174 ILE A N 1
ATOM 1366 C CA . ILE A 1 174 ? 13.711 -25.672 -9.461 1 97.56 174 ILE A CA 1
ATOM 1367 C C . ILE A 1 174 ? 13.312 -26.953 -10.203 1 97.56 174 ILE A C 1
ATOM 1369 O O . ILE A 1 174 ? 13.148 -28 -9.586 1 97.56 174 ILE A O 1
ATOM 1373 N N . VAL A 1 175 ? 13.164 -26.812 -11.508 1 97.75 175 VAL A N 1
ATOM 1374 C CA . VAL A 1 175 ? 12.727 -27.922 -12.359 1 97.75 175 VAL A CA 1
ATOM 1375 C C . VAL A 1 175 ? 13.938 -28.594 -13.008 1 97.75 175 VAL A C 1
ATOM 1377 O O . VAL A 1 175 ? 14.867 -27.906 -13.445 1 97.75 175 VAL A O 1
ATOM 1380 N N . ASP A 1 176 ? 13.945 -29.891 -12.906 1 96.81 176 ASP A N 1
ATOM 1381 C CA . ASP A 1 176 ? 14.82 -30.719 -13.734 1 96.81 176 ASP A CA 1
ATOM 1382 C C . ASP A 1 176 ? 14.047 -31.344 -14.891 1 96.81 176 ASP A C 1
ATOM 1384 O O . ASP A 1 176 ? 13.078 -32.062 -14.672 1 96.81 176 ASP A O 1
ATOM 1388 N N . GLY A 1 177 ? 14.414 -31.016 -16.141 1 95.88 177 GLY A N 1
ATOM 1389 C CA . GLY A 1 177 ? 13.68 -31.547 -17.266 1 95.88 177 GLY A CA 1
ATOM 1390 C C . GLY A 1 177 ? 14.352 -31.25 -18.609 1 95.88 177 GLY A C 1
ATOM 1391 O O . GLY A 1 177 ? 15.492 -30.781 -18.641 1 95.88 177 GLY A O 1
ATOM 1392 N N . THR A 1 178 ? 13.719 -31.656 -19.672 1 94.5 178 THR A N 1
ATOM 1393 C CA . THR A 1 178 ? 14.211 -31.453 -21.031 1 94.5 178 THR A CA 1
ATOM 1394 C C . THR A 1 178 ? 13.156 -30.766 -21.891 1 94.5 178 THR A C 1
ATOM 1396 O O . THR A 1 178 ? 11.969 -31.078 -21.812 1 94.5 178 THR A O 1
ATOM 1399 N N . PHE A 1 179 ? 13.703 -29.766 -22.641 1 93.81 179 PHE A N 1
ATOM 1400 C CA . PHE A 1 179 ? 12.781 -29.109 -23.562 1 93.81 179 PHE A CA 1
ATOM 1401 C C . PHE A 1 179 ? 12.336 -30.062 -24.672 1 93.81 179 PHE A C 1
ATOM 1403 O O . PHE A 1 179 ? 13.164 -30.75 -25.266 1 93.81 179 PHE A O 1
ATOM 1410 N N . VAL A 1 180 ? 11.07 -30.125 -24.969 1 92.62 180 VAL A N 1
ATOM 1411 C CA . VAL A 1 180 ? 10.547 -31.047 -25.969 1 92.62 180 VAL A CA 1
ATOM 1412 C C . VAL A 1 180 ? 10.016 -30.266 -27.172 1 92.62 180 VAL A C 1
ATOM 1414 O O . VAL A 1 180 ? 10.094 -30.734 -28.312 1 92.62 180 VAL A O 1
ATOM 1417 N N . LYS A 1 181 ? 9.32 -29.172 -27.016 1 88.25 181 LYS A N 1
ATOM 1418 C CA . LYS A 1 181 ? 8.758 -28.344 -28.078 1 88.25 181 LYS A CA 1
ATOM 1419 C C . LYS A 1 181 ? 8.609 -26.891 -27.641 1 88.25 181 LYS A C 1
ATOM 1421 O O . LYS A 1 181 ? 7.949 -26.609 -26.641 1 88.25 181 LYS A O 1
ATOM 1426 N N . ASP A 1 182 ? 9.242 -25.984 -28.516 1 88.69 182 ASP A N 1
ATOM 1427 C CA . ASP A 1 182 ? 9.078 -24.562 -28.281 1 88.69 182 ASP A CA 1
ATOM 1428 C C . ASP A 1 182 ? 9.328 -24.203 -26.828 1 88.69 182 ASP A C 1
ATOM 1430 O O . ASP A 1 182 ? 10.438 -24.375 -26.328 1 88.69 182 ASP A O 1
ATOM 1434 N N . ARG A 1 183 ? 8.344 -23.906 -26.031 1 96.25 183 ARG A N 1
ATOM 1435 C CA . ARG A 1 183 ? 8.484 -23.391 -24.672 1 96.25 183 ARG A CA 1
ATOM 1436 C C . ARG A 1 183 ? 8.031 -24.422 -23.641 1 96.25 183 ARG A C 1
ATOM 1438 O O . ARG A 1 183 ? 7.855 -24.109 -22.469 1 96.25 183 ARG A O 1
ATOM 1445 N N . VAL A 1 184 ? 7.961 -25.719 -24.109 1 98 184 VAL A N 1
ATOM 1446 C CA . VAL A 1 184 ? 7.445 -26.781 -23.25 1 98 184 VAL A CA 1
ATOM 1447 C C . VAL A 1 184 ? 8.586 -27.703 -22.828 1 98 184 VAL A C 1
ATOM 1449 O O . VAL A 1 184 ? 9.383 -28.141 -23.672 1 98 184 VAL A O 1
ATOM 1452 N N . MET A 1 185 ? 8.656 -27.969 -21.531 1 97.62 185 MET A N 1
ATOM 1453 C CA . MET A 1 185 ? 9.641 -28.875 -20.953 1 97.62 185 MET A CA 1
ATOM 1454 C C . MET A 1 185 ? 8.953 -30.078 -20.328 1 97.62 185 MET A C 1
ATOM 1456 O O . MET A 1 185 ? 7.926 -29.938 -19.656 1 97.62 185 MET A O 1
ATOM 1460 N N . LYS A 1 186 ? 9.477 -31.219 -20.641 1 97.62 186 LYS A N 1
ATOM 1461 C CA . LYS A 1 186 ? 9.055 -32.375 -19.875 1 97.62 186 LYS A CA 1
ATOM 1462 C C . LYS A 1 186 ? 9.781 -32.469 -18.531 1 97.62 186 LYS A C 1
ATOM 1464 O O . LYS A 1 186 ? 11.008 -32.469 -18.484 1 97.62 186 LYS A O 1
ATOM 1469 N N . VAL A 1 187 ? 9.055 -32.531 -17.453 1 98.06 187 VAL A N 1
ATOM 1470 C CA . VAL A 1 187 ? 9.617 -32.469 -16.109 1 98.06 187 VAL A CA 1
ATOM 1471 C C . VAL A 1 187 ? 10.055 -33.844 -15.664 1 98.06 187 VAL A C 1
ATOM 1473 O O . VAL A 1 187 ? 9.297 -34.812 -15.781 1 98.06 187 VAL A O 1
ATOM 1476 N N . LYS A 1 188 ? 11.258 -33.969 -15.141 1 97 188 LYS A N 1
ATOM 1477 C CA . LYS A 1 188 ? 11.805 -35.219 -14.664 1 97 188 LYS A CA 1
ATOM 1478 C C . LYS A 1 188 ? 12.047 -35.188 -13.156 1 97 188 LYS A C 1
ATOM 1480 O O . LYS A 1 188 ? 12.18 -36.219 -12.516 1 97 188 LYS A O 1
ATOM 1485 N N . GLY A 1 189 ? 12.117 -33.938 -12.688 1 96.94 189 GLY A N 1
ATOM 1486 C CA . GLY A 1 189 ? 12.344 -33.781 -11.258 1 96.94 189 GLY A CA 1
ATOM 1487 C C . GLY A 1 189 ? 12.062 -32.375 -10.781 1 96.94 189 GLY A C 1
ATOM 1488 O O . GLY A 1 189 ? 12 -31.422 -11.586 1 96.94 189 GLY A O 1
ATOM 1489 N N . LEU A 1 190 ? 11.914 -32.188 -9.516 1 96.44 190 LEU A N 1
ATOM 1490 C CA . LEU A 1 190 ? 11.68 -30.922 -8.836 1 96.44 190 LEU A CA 1
ATOM 1491 C C . LEU A 1 190 ? 12.445 -30.859 -7.52 1 96.44 190 LEU A C 1
ATOM 1493 O O . LEU A 1 190 ? 12.555 -31.875 -6.809 1 96.44 190 LEU A O 1
ATOM 1497 N N . VAL A 1 191 ? 12.992 -29.734 -7.227 1 94.94 191 VAL A N 1
ATOM 1498 C CA . VAL A 1 191 ? 13.656 -29.547 -5.938 1 94.94 191 VAL A CA 1
ATOM 1499 C C . VAL A 1 191 ? 13.273 -28.188 -5.355 1 94.94 191 VAL A C 1
ATOM 1501 O O . VAL A 1 191 ? 13.367 -27.172 -6.031 1 94.94 191 VAL A O 1
ATOM 1504 N N . GLU A 1 192 ? 12.781 -28.203 -4.082 1 94.19 192 GLU A N 1
ATOM 1505 C CA . GLU A 1 192 ? 12.414 -26.953 -3.412 1 94.19 192 GLU A CA 1
ATOM 1506 C C . GLU A 1 192 ? 13.641 -26.234 -2.861 1 94.19 192 GLU A C 1
ATOM 1508 O O . GLU A 1 192 ? 14.336 -26.766 -1.991 1 94.19 192 GLU A O 1
ATOM 1513 N N . LYS A 1 193 ? 13.891 -25.062 -3.396 1 93.81 193 LYS A N 1
ATOM 1514 C CA . LYS A 1 193 ? 14.945 -24.188 -2.908 1 93.81 193 LYS A CA 1
ATOM 1515 C C . LYS A 1 193 ? 16.25 -24.953 -2.68 1 93.81 193 LYS A C 1
ATOM 1517 O O . LYS A 1 193 ? 16.75 -25 -1.559 1 93.81 193 LYS A O 1
ATOM 1522 N N . PRO A 1 194 ? 16.781 -25.391 -3.688 1 95 194 PRO A N 1
ATOM 1523 C CA . PRO A 1 194 ? 18.062 -26.109 -3.562 1 95 194 PRO A CA 1
ATOM 1524 C C . PRO A 1 194 ? 19.219 -25.188 -3.213 1 95 194 PRO A C 1
ATOM 1526 O O . PRO A 1 194 ? 19.141 -23.984 -3.418 1 95 194 PRO A O 1
ATOM 1529 N N . ASN A 1 195 ? 20.188 -25.844 -2.604 1 95.31 195 ASN A N 1
ATOM 1530 C CA . ASN A 1 195 ? 21.469 -25.141 -2.562 1 95.31 195 ASN A CA 1
ATOM 1531 C C . ASN A 1 195 ? 21.953 -24.781 -3.965 1 95.31 195 ASN A C 1
ATOM 1533 O O . ASN A 1 195 ? 21.734 -25.547 -4.91 1 95.31 195 ASN A O 1
ATOM 1537 N N . ILE A 1 196 ? 22.625 -23.703 -4.031 1 96.38 196 ILE A N 1
ATOM 1538 C CA . ILE A 1 196 ? 23.031 -23.156 -5.324 1 96.38 196 ILE A CA 1
ATOM 1539 C C . ILE A 1 196 ? 23.859 -24.203 -6.074 1 96.38 196 ILE A C 1
ATOM 1541 O O . ILE A 1 196 ? 23.656 -24.422 -7.27 1 96.38 196 ILE A O 1
ATOM 1545 N N . GLU A 1 197 ? 24.688 -24.922 -5.324 1 95.31 197 GLU A N 1
ATOM 1546 C CA . GLU A 1 197 ? 25.594 -25.891 -5.926 1 95.31 197 GLU A CA 1
ATOM 1547 C C . GLU A 1 197 ? 24.859 -27.156 -6.324 1 95.31 197 GLU A C 1
ATOM 1549 O O . GLU A 1 197 ? 25.344 -27.922 -7.16 1 95.31 197 GLU A O 1
ATOM 1554 N N . GLU A 1 198 ? 23.734 -27.359 -5.871 1 94.88 198 GLU A N 1
ATOM 1555 C CA . GLU A 1 198 ? 23.031 -28.625 -6.062 1 94.88 198 GLU A CA 1
ATOM 1556 C C . GLU A 1 198 ? 21.844 -28.453 -7.012 1 94.88 198 GLU A C 1
ATOM 1558 O O . GLU A 1 198 ? 21.141 -29.406 -7.316 1 94.88 198 GLU A O 1
ATOM 1563 N N . ALA A 1 199 ? 21.688 -27.281 -7.484 1 96.25 199 ALA A N 1
ATOM 1564 C CA . ALA A 1 199 ? 20.531 -27.016 -8.336 1 96.25 199 ALA A CA 1
ATOM 1565 C C . ALA A 1 199 ? 20.625 -27.766 -9.656 1 96.25 199 ALA A C 1
ATOM 1567 O O . ALA A 1 199 ? 21.641 -27.688 -10.352 1 96.25 199 ALA A O 1
ATOM 1568 N N . PRO A 1 200 ? 19.594 -28.516 -10.047 1 96.44 200 PRO A N 1
ATOM 1569 C CA . PRO A 1 200 ? 19.641 -29.297 -11.281 1 96.44 200 PRO A CA 1
ATOM 1570 C C . PRO A 1 200 ? 19.562 -28.438 -12.539 1 96.44 200 PRO A C 1
ATOM 1572 O O . PRO A 1 200 ? 19.906 -28.906 -13.633 1 96.44 200 PRO A O 1
ATOM 1575 N N . SER A 1 201 ? 19.031 -27.234 -12.469 1 97.25 201 SER A N 1
ATOM 1576 C CA . SER A 1 201 ? 18.906 -26.281 -13.562 1 97.25 201 SER A CA 1
ATOM 1577 C C . SER A 1 201 ? 18.703 -24.859 -13.031 1 97.25 201 SER A C 1
ATOM 1579 O O . SER A 1 201 ? 18.812 -24.625 -11.828 1 97.25 201 SER A O 1
ATOM 1581 N N . ASP A 1 202 ? 18.484 -23.953 -13.93 1 97.62 202 ASP A N 1
ATOM 1582 C CA . ASP A 1 202 ? 18.172 -22.578 -13.57 1 97.62 202 ASP A CA 1
ATOM 1583 C C . ASP A 1 202 ? 16.719 -22.234 -13.883 1 97.62 202 ASP A C 1
ATOM 1585 O O . ASP A 1 202 ? 16.344 -21.062 -13.93 1 97.62 202 ASP A O 1
ATOM 1589 N N . VAL A 1 203 ? 15.977 -23.328 -14.125 1 97.94 203 VAL A N 1
ATOM 1590 C CA . VAL A 1 203 ? 14.57 -23.156 -14.477 1 97.94 203 VAL A CA 1
ATOM 1591 C C . VAL A 1 203 ? 13.711 -23.172 -13.211 1 97.94 203 VAL A C 1
ATOM 1593 O O . VAL A 1 203 ? 13.57 -24.203 -12.562 1 97.94 203 VAL A O 1
ATOM 1596 N N . ALA A 1 204 ? 13.141 -21.984 -12.891 1 98.06 204 ALA A N 1
ATOM 1597 C CA . ALA A 1 204 ? 12.43 -21.797 -11.633 1 98.06 204 ALA A CA 1
ATOM 1598 C C . ALA A 1 204 ? 10.914 -21.797 -11.844 1 98.06 204 ALA A C 1
ATOM 1600 O O . ALA A 1 204 ? 10.422 -21.25 -12.828 1 98.06 204 ALA A O 1
ATOM 1601 N N . ILE A 1 205 ? 10.203 -22.422 -10.938 1 97.88 205 ILE A N 1
ATOM 1602 C CA . ILE A 1 205 ? 8.75 -22.344 -10.898 1 97.88 205 ILE A CA 1
ATOM 1603 C C . ILE A 1 205 ? 8.32 -20.984 -10.367 1 97.88 205 ILE A C 1
ATOM 1605 O O . ILE A 1 205 ? 8.688 -20.594 -9.25 1 97.88 205 ILE A O 1
ATOM 1609 N N . LEU A 1 206 ? 7.461 -20.312 -11.141 1 97 206 LEU A N 1
ATOM 1610 C CA . LEU A 1 206 ? 7.191 -18.922 -10.758 1 97 206 LEU A CA 1
ATOM 1611 C C . LEU A 1 206 ? 5.691 -18.672 -10.68 1 97 206 LEU A C 1
ATOM 1613 O O . LEU A 1 206 ? 5.113 -18.047 -11.578 1 97 206 LEU A O 1
ATOM 1617 N N . GLY A 1 207 ? 5.051 -19.078 -9.719 1 96.62 207 GLY A N 1
ATOM 1618 C CA . GLY A 1 207 ? 3.803 -18.641 -9.109 1 96.62 207 GLY A CA 1
ATOM 1619 C C . GLY A 1 207 ? 2.584 -18.953 -9.945 1 96.62 207 GLY A C 1
ATOM 1620 O O . GLY A 1 207 ? 1.503 -18.406 -9.719 1 96.62 207 GLY A O 1
ATOM 1621 N N . ARG A 1 208 ? 2.709 -19.766 -11.031 1 98.62 208 ARG A N 1
ATOM 1622 C CA . ARG A 1 208 ? 1.572 -20.203 -11.828 1 98.62 208 ARG A CA 1
ATOM 1623 C C . ARG A 1 208 ? 1.608 -21.719 -12.039 1 98.62 208 ARG A C 1
ATOM 1625 O O . ARG A 1 208 ? 2.648 -22.281 -12.398 1 98.62 208 ARG A O 1
ATOM 1632 N N . TYR A 1 209 ? 0.462 -22.344 -11.719 1 98.69 209 TYR A N 1
ATOM 1633 C CA . TYR A 1 209 ? 0.355 -23.797 -11.852 1 98.69 209 TYR A CA 1
ATOM 1634 C C . TYR A 1 209 ? -0.983 -24.188 -12.469 1 98.69 209 TYR A C 1
ATOM 1636 O O . TYR A 1 209 ? -2 -23.531 -12.227 1 98.69 209 TYR A O 1
ATOM 1644 N N . ILE A 1 210 ? -0.979 -25.203 -13.25 1 98.69 210 ILE A N 1
ATOM 1645 C CA . ILE A 1 210 ? -2.148 -26.031 -13.523 1 98.69 210 ILE A CA 1
ATOM 1646 C C . ILE A 1 210 ? -1.93 -27.422 -12.961 1 98.69 210 ILE A C 1
ATOM 1648 O O . ILE A 1 210 ? -0.938 -28.094 -13.281 1 98.69 210 ILE A O 1
ATOM 1652 N N . VAL A 1 211 ? -2.85 -27.844 -12.117 1 98.31 211 VAL A N 1
ATOM 1653 C CA . VAL A 1 211 ? -2.635 -29.109 -11.414 1 98.31 211 VAL A CA 1
ATOM 1654 C C . VAL A 1 211 ? -3.881 -29.984 -11.531 1 98.31 211 VAL A C 1
ATOM 1656 O O . VAL A 1 211 ? -5.004 -29.469 -11.531 1 98.31 211 VAL A O 1
ATOM 1659 N N . THR A 1 212 ? -3.695 -31.234 -11.656 1 97.56 212 THR A N 1
ATOM 1660 C CA . THR A 1 212 ? -4.805 -32.188 -11.664 1 97.56 212 THR A CA 1
ATOM 1661 C C . THR A 1 212 ? -5.27 -32.5 -10.242 1 97.56 212 THR A C 1
ATOM 1663 O O . THR A 1 212 ? -4.516 -32.312 -9.289 1 97.56 212 THR A O 1
ATOM 1666 N N . PRO A 1 213 ? -6.508 -32.938 -10.102 1 97.06 213 PRO A N 1
ATOM 1667 C CA . PRO A 1 213 ? -7.082 -33.125 -8.766 1 97.06 213 PRO A CA 1
ATOM 1668 C C . PRO A 1 213 ? -6.41 -34.25 -7.984 1 97.06 213 PRO A C 1
ATOM 1670 O O . PRO A 1 213 ? -6.566 -34.312 -6.766 1 97.06 213 PRO A O 1
ATOM 1673 N N . LYS A 1 214 ? -5.645 -35.125 -8.609 1 97.06 214 LYS A N 1
ATOM 1674 C CA . LYS A 1 214 ? -4.93 -36.188 -7.938 1 97.06 214 LYS A CA 1
ATOM 1675 C C . LYS A 1 214 ? -3.984 -35.656 -6.871 1 97.06 214 LYS A C 1
ATOM 1677 O O . LYS A 1 214 ? -3.623 -36.344 -5.93 1 97.06 214 LYS A O 1
ATOM 1682 N N . ILE A 1 215 ? -3.664 -34.406 -6.973 1 98.12 215 ILE A N 1
ATOM 1683 C CA . ILE A 1 215 ? -2.738 -33.75 -6.055 1 98.12 215 ILE A CA 1
ATOM 1684 C C . ILE A 1 215 ? -3.299 -33.812 -4.633 1 98.12 215 ILE A C 1
ATOM 1686 O O . ILE A 1 215 ? -2.543 -33.844 -3.66 1 98.12 215 ILE A O 1
ATOM 1690 N N . PHE A 1 216 ? -4.621 -33.812 -4.488 1 98 216 PHE A N 1
ATOM 1691 C CA . PHE A 1 216 ? -5.246 -33.75 -3.172 1 98 216 PHE A CA 1
ATOM 1692 C C . PHE A 1 216 ? -5.023 -35.031 -2.402 1 98 216 PHE A C 1
ATOM 1694 O O . PHE A 1 216 ? -4.801 -35.031 -1.189 1 98 216 PHE A O 1
ATOM 1701 N N . GLU A 1 217 ? -5.07 -36.125 -3.041 1 97.5 217 GLU A N 1
ATOM 1702 C CA . GLU A 1 217 ? -4.762 -37.406 -2.398 1 97.5 217 GLU A CA 1
ATOM 1703 C C . GLU A 1 217 ? -3.334 -37.438 -1.865 1 97.5 217 GLU A C 1
ATOM 1705 O O . GLU A 1 217 ? -3.076 -37.938 -0.782 1 97.5 217 GLU A O 1
ATOM 1710 N N . ILE A 1 218 ? -2.5 -36.875 -2.625 1 98 218 ILE A N 1
ATOM 1711 C CA . ILE A 1 218 ? -1.089 -36.844 -2.258 1 98 218 ILE A CA 1
ATOM 1712 C C . ILE A 1 218 ? -0.885 -35.875 -1.094 1 98 218 ILE A C 1
ATOM 1714 O O . ILE A 1 218 ? -0.179 -36.188 -0.133 1 98 218 ILE A O 1
ATOM 1718 N N . LEU A 1 219 ? -1.501 -34.719 -1.181 1 97.56 219 LEU A N 1
ATOM 1719 C CA . LEU A 1 219 ? -1.369 -33.719 -0.141 1 97.56 219 LEU A CA 1
ATOM 1720 C C . LEU A 1 219 ? -1.897 -34.219 1.193 1 97.56 219 LEU A C 1
ATOM 1722 O O . LEU A 1 219 ? -1.38 -33.875 2.252 1 97.56 219 LEU A O 1
ATOM 1726 N N . ASP A 1 220 ? -2.854 -35.125 1.19 1 95.94 220 ASP A N 1
ATOM 1727 C CA . ASP A 1 220 ? -3.428 -35.688 2.396 1 95.94 220 ASP A CA 1
ATOM 1728 C C . ASP A 1 220 ? -2.369 -36.438 3.201 1 95.94 220 ASP A C 1
ATOM 1730 O O . ASP A 1 220 ? -2.479 -36.562 4.422 1 95.94 220 ASP A O 1
ATOM 1734 N N . ARG A 1 221 ? -1.382 -36.875 2.541 1 95.19 221 ARG A N 1
ATOM 1735 C CA . ARG A 1 221 ? -0.409 -37.719 3.221 1 95.19 221 ARG A CA 1
ATOM 1736 C C . ARG A 1 221 ? 0.984 -37.125 3.174 1 95.19 221 ARG A C 1
ATOM 1738 O O . ARG A 1 221 ? 1.958 -37.719 3.609 1 95.19 221 ARG A O 1
ATOM 1745 N N . THR A 1 222 ? 1.083 -36 2.588 1 94.38 222 THR A N 1
ATOM 1746 C CA . THR A 1 222 ? 2.379 -35.344 2.49 1 94.38 222 THR A CA 1
ATOM 1747 C C . THR A 1 222 ? 2.832 -34.844 3.857 1 94.38 222 THR A C 1
ATOM 1749 O O . THR A 1 222 ? 2.076 -34.156 4.559 1 94.38 222 THR A O 1
ATOM 1752 N N . LYS A 1 223 ? 4.043 -35.156 4.277 1 94 223 LYS A N 1
ATOM 1753 C CA . LYS A 1 223 ? 4.613 -34.719 5.551 1 94 223 LYS A CA 1
ATOM 1754 C C . LYS A 1 223 ? 5.309 -33.344 5.41 1 94 223 LYS A C 1
ATOM 1756 O O . LYS A 1 223 ? 5.645 -32.938 4.301 1 94 223 LYS A O 1
ATOM 1761 N N . PRO A 1 224 ? 5.492 -32.688 6.586 1 93.62 224 PRO A N 1
ATOM 1762 C CA . PRO A 1 224 ? 6.215 -31.406 6.523 1 93.62 224 PRO A CA 1
ATOM 1763 C C . PRO A 1 224 ? 7.625 -31.562 5.957 1 93.62 224 PRO A C 1
ATOM 1765 O O . PRO A 1 224 ? 8.328 -32.531 6.281 1 93.62 224 PRO A O 1
ATOM 1768 N N . GLY A 1 225 ? 7.957 -30.734 5.082 1 90.44 225 GLY A N 1
ATOM 1769 C CA . GLY A 1 225 ? 9.273 -30.703 4.465 1 90.44 225 GLY A CA 1
ATOM 1770 C C . GLY A 1 225 ? 10.102 -29.5 4.879 1 90.44 225 GLY A C 1
ATOM 1771 O O . GLY A 1 225 ? 10.242 -29.219 6.07 1 90.44 225 GLY A O 1
ATOM 1772 N N . LYS A 1 226 ? 10.703 -28.844 3.869 1 82.94 226 LYS A N 1
ATOM 1773 C CA . LYS A 1 226 ? 11.508 -27.656 4.109 1 82.94 226 LYS A CA 1
ATOM 1774 C C . LYS A 1 226 ? 10.758 -26.656 4.984 1 82.94 226 LYS A C 1
ATOM 1776 O O . LYS A 1 226 ? 9.57 -26.406 4.773 1 82.94 226 LYS A O 1
ATOM 1781 N N . GLY A 1 227 ? 11.422 -26.141 6.055 1 82.44 227 GLY A N 1
ATOM 1782 C CA . GLY A 1 227 ? 10.828 -25.156 6.941 1 82.44 227 GLY A CA 1
ATOM 1783 C C . GLY A 1 227 ? 9.773 -25.75 7.863 1 82.44 227 GLY A C 1
ATOM 1784 O O . GLY A 1 227 ? 8.984 -25.016 8.461 1 82.44 227 GLY A O 1
ATOM 1785 N N . ASN A 1 228 ? 9.609 -27 7.914 1 89.5 228 ASN A N 1
ATOM 1786 C CA . ASN A 1 228 ? 8.617 -27.703 8.727 1 89.5 228 ASN A CA 1
ATOM 1787 C C . ASN A 1 228 ? 7.195 -27.359 8.281 1 89.5 228 ASN A C 1
ATOM 1789 O O . ASN A 1 228 ? 6.309 -27.172 9.117 1 89.5 228 ASN A O 1
ATOM 1793 N N . GLU A 1 229 ? 7.016 -27.203 6.926 1 92.38 229 GLU A N 1
ATOM 1794 C CA . GLU A 1 229 ? 5.738 -26.891 6.293 1 92.38 229 GLU A CA 1
ATOM 1795 C C . GLU A 1 229 ? 5.398 -27.922 5.215 1 92.38 229 GLU A C 1
ATOM 1797 O O . GLU A 1 229 ? 6.293 -28.562 4.66 1 92.38 229 GLU A O 1
ATOM 1802 N N . ILE A 1 230 ? 4.125 -28.125 5.027 1 94.62 230 ILE A N 1
ATOM 1803 C CA . ILE A 1 230 ? 3.703 -28.953 3.895 1 94.62 230 ILE A CA 1
ATOM 1804 C C . ILE A 1 230 ? 3.936 -28.188 2.592 1 94.62 230 ILE A C 1
ATOM 1806 O O . ILE A 1 230 ? 3.297 -27.156 2.342 1 94.62 230 ILE A O 1
ATOM 1810 N N . GLN A 1 231 ? 4.875 -28.672 1.795 1 94 231 GLN A N 1
ATOM 1811 C CA . GLN A 1 231 ? 5.277 -27.969 0.581 1 94 231 GLN A CA 1
ATOM 1812 C C . GLN A 1 231 ? 4.523 -28.5 -0.636 1 94 231 GLN A C 1
ATOM 1814 O O . GLN A 1 231 ? 4.375 -29.719 -0.802 1 94 231 GLN A O 1
ATOM 1819 N N . LEU A 1 232 ? 4.133 -27.625 -1.494 1 96.44 232 LEU A N 1
ATOM 1820 C CA . LEU A 1 232 ? 3.506 -28.016 -2.752 1 96.44 232 LEU A CA 1
ATOM 1821 C C . LEU A 1 232 ? 4.492 -28.75 -3.645 1 96.44 232 LEU A C 1
ATOM 1823 O O . LEU A 1 232 ? 4.133 -29.734 -4.297 1 96.44 232 LEU A O 1
ATOM 1827 N N . THR A 1 233 ? 5.773 -28.266 -3.672 1 95.38 233 THR A N 1
ATOM 1828 C CA . THR A 1 233 ? 6.816 -28.844 -4.512 1 95.38 233 THR A CA 1
ATOM 1829 C C . THR A 1 233 ? 7.008 -30.328 -4.195 1 95.38 233 THR A C 1
ATOM 1831 O O . THR A 1 233 ? 7.172 -31.141 -5.105 1 95.38 233 THR A O 1
ATOM 1834 N N . ASP A 1 234 ? 6.957 -30.672 -2.939 1 94.38 234 ASP A N 1
ATOM 1835 C CA . ASP A 1 234 ? 7.098 -32.062 -2.533 1 94.38 234 ASP A CA 1
ATOM 1836 C C . ASP A 1 234 ? 5.926 -32.906 -3.045 1 94.38 234 ASP A C 1
ATOM 1838 O O . ASP A 1 234 ? 6.117 -34.031 -3.492 1 94.38 234 ASP A O 1
ATOM 1842 N N . ALA A 1 235 ? 4.77 -32.375 -2.926 1 97.12 235 ALA A N 1
ATOM 1843 C CA . ALA A 1 235 ? 3.578 -33.094 -3.406 1 97.12 235 ALA A CA 1
ATOM 1844 C C . ALA A 1 235 ? 3.611 -33.25 -4.922 1 97.12 235 ALA A C 1
ATOM 1846 O O . ALA A 1 235 ? 3.217 -34.281 -5.449 1 97.12 235 ALA A O 1
ATOM 1847 N N . LEU A 1 236 ? 4.066 -32.25 -5.645 1 98 236 LEU A N 1
ATOM 1848 C CA . LEU A 1 236 ? 4.18 -32.281 -7.098 1 98 236 LEU A CA 1
ATOM 1849 C C . LEU A 1 236 ? 5.18 -33.344 -7.527 1 98 236 LEU A C 1
ATOM 1851 O O . LEU A 1 236 ? 4.957 -34.062 -8.516 1 98 236 LEU A O 1
ATOM 1855 N N . LEU A 1 237 ? 6.266 -33.438 -6.816 1 96.12 237 LEU A N 1
ATOM 1856 C CA . LEU A 1 237 ? 7.258 -34.469 -7.094 1 96.12 237 LEU A CA 1
ATOM 1857 C C . LEU A 1 237 ? 6.633 -35.844 -7.023 1 96.12 237 LEU A C 1
ATOM 1859 O O . LEU A 1 237 ? 6.883 -36.688 -7.891 1 96.12 237 LEU A O 1
ATOM 1863 N N . GLU A 1 238 ? 5.859 -36.094 -6.004 1 96.69 238 GLU A N 1
ATOM 1864 C CA . GLU A 1 238 ? 5.156 -37.344 -5.871 1 96.69 238 GLU A CA 1
ATOM 1865 C C . GLU A 1 238 ? 4.145 -37.562 -7 1 96.69 238 GLU A C 1
ATOM 1867 O O . GLU A 1 238 ? 3.961 -38.656 -7.492 1 96.69 238 GLU A O 1
ATOM 1872 N N . LEU A 1 239 ? 3.461 -36.5 -7.375 1 97.62 239 LEU A N 1
ATOM 1873 C CA . LEU A 1 239 ? 2.459 -36.562 -8.438 1 97.62 239 LEU A CA 1
ATOM 1874 C C . LEU A 1 239 ? 3.078 -37 -9.75 1 97.62 239 LEU A C 1
ATOM 1876 O O . LEU A 1 239 ? 2.428 -37.688 -10.547 1 97.62 239 LEU A O 1
ATOM 1880 N N . MET A 1 240 ? 4.312 -36.719 -9.969 1 96.06 240 MET A N 1
ATOM 1881 C CA . MET A 1 240 ? 5.031 -37.062 -11.195 1 96.06 240 MET A CA 1
ATOM 1882 C C . MET A 1 240 ? 5.121 -38.594 -11.359 1 96.06 240 MET A C 1
ATOM 1884 O O . MET A 1 240 ? 5.312 -39.094 -12.469 1 96.06 240 MET A O 1
ATOM 1888 N N . ASN A 1 241 ? 5.047 -39.281 -10.297 1 95.56 241 ASN A N 1
ATOM 1889 C CA . ASN A 1 241 ? 5.062 -40.719 -10.359 1 95.56 241 ASN A CA 1
ATOM 1890 C C . ASN A 1 241 ? 3.748 -41.281 -10.898 1 95.56 241 ASN A C 1
ATOM 1892 O O . ASN A 1 241 ? 3.678 -42.438 -11.305 1 95.56 241 ASN A O 1
ATOM 1896 N N . GLU A 1 242 ? 2.768 -40.469 -10.914 1 95.25 242 GLU A N 1
ATOM 1897 C CA . GLU A 1 242 ? 1.43 -40.906 -11.289 1 95.25 242 GLU A CA 1
ATOM 1898 C C . GLU A 1 242 ? 1.034 -40.406 -12.664 1 95.25 242 GLU A C 1
ATOM 1900 O O . GLU A 1 242 ? 0.19 -41 -13.344 1 95.25 242 GLU A O 1
ATOM 1905 N N . GLU A 1 243 ? 1.524 -39.312 -13.008 1 96.06 243 GLU A N 1
ATOM 1906 C CA . GLU A 1 243 ? 1.199 -38.688 -14.297 1 96.06 243 GLU A CA 1
ATOM 1907 C C . GLU A 1 243 ? 2.381 -37.906 -14.844 1 96.06 243 GLU A C 1
ATOM 1909 O O . GLU A 1 243 ? 3.27 -37.5 -14.094 1 96.06 243 GLU A O 1
ATOM 1914 N N . ASP A 1 244 ? 2.357 -37.75 -16.141 1 96.19 244 ASP A N 1
ATOM 1915 C CA . ASP A 1 244 ? 3.338 -36.844 -16.75 1 96.19 244 ASP A CA 1
ATOM 1916 C C . ASP A 1 244 ? 3.143 -35.406 -16.25 1 96.19 244 ASP A C 1
ATOM 1918 O O . ASP A 1 244 ? 2.055 -35.031 -15.805 1 96.19 244 ASP A O 1
ATOM 1922 N N . MET A 1 245 ? 4.195 -34.688 -16.25 1 97.88 245 MET A N 1
ATOM 1923 C CA . MET A 1 245 ? 4.164 -33.281 -15.891 1 97.88 245 MET A CA 1
ATOM 1924 C C . MET A 1 245 ? 5.02 -32.469 -16.844 1 97.88 245 MET A C 1
ATOM 1926 O O . MET A 1 245 ? 6.09 -32.906 -17.266 1 97.88 245 MET A O 1
ATOM 1930 N N . TYR A 1 246 ? 4.496 -31.344 -17.219 1 98.25 246 TYR A N 1
ATOM 1931 C CA . TYR A 1 246 ? 5.234 -30.438 -18.094 1 98.25 246 TYR A CA 1
ATOM 1932 C C . TYR A 1 246 ? 5.441 -29.078 -17.453 1 98.25 246 TYR A C 1
ATOM 1934 O O . TYR A 1 246 ? 4.762 -28.734 -16.484 1 98.25 246 TYR A O 1
ATOM 1942 N N . ALA A 1 247 ? 6.441 -28.406 -17.859 1 98.44 247 ALA A N 1
ATOM 1943 C CA . ALA A 1 247 ? 6.68 -27.016 -17.516 1 98.44 247 ALA A CA 1
ATOM 1944 C C . ALA A 1 247 ? 6.621 -26.125 -18.766 1 98.44 247 ALA A C 1
ATOM 1946 O O . ALA A 1 247 ? 7.055 -26.531 -19.844 1 98.44 247 ALA A O 1
ATOM 1947 N N . TYR A 1 248 ? 6.031 -25 -18.594 1 98.62 248 TYR A N 1
ATOM 1948 C CA . TYR A 1 248 ? 5.926 -24.047 -19.703 1 98.62 248 TYR A CA 1
ATOM 1949 C C . TYR A 1 248 ? 6.727 -22.781 -19.422 1 98.62 248 TYR A C 1
ATOM 1951 O O . TYR A 1 248 ? 6.461 -22.078 -18.438 1 98.62 248 TYR A O 1
ATOM 1959 N N . ASP A 1 249 ? 7.723 -22.531 -20.188 1 98.44 249 ASP A N 1
ATOM 1960 C CA . ASP A 1 249 ? 8.508 -21.297 -20.094 1 98.44 249 ASP A CA 1
ATOM 1961 C C . ASP A 1 249 ? 7.715 -20.109 -20.609 1 98.44 249 ASP A C 1
ATOM 1963 O O . ASP A 1 249 ? 7.848 -19.719 -21.781 1 98.44 249 ASP A O 1
ATOM 1967 N N . PHE A 1 250 ? 6.98 -19.453 -19.672 1 98.38 250 PHE A N 1
ATOM 1968 C CA . PHE A 1 250 ? 5.988 -18.469 -20.094 1 98.38 250 PHE A CA 1
ATOM 1969 C C . PHE A 1 250 ? 6.656 -17.172 -20.516 1 98.38 250 PHE A C 1
ATOM 1971 O O . PHE A 1 250 ? 7.77 -16.875 -20.078 1 98.38 250 PHE A O 1
ATOM 1978 N N . GLU A 1 251 ? 5.93 -16.453 -21.359 1 98 251 GLU A N 1
ATOM 1979 C CA . GLU A 1 251 ? 6.316 -15.102 -21.781 1 98 251 GLU A CA 1
ATOM 1980 C C . GLU A 1 251 ? 5.688 -14.047 -20.875 1 98 251 GLU A C 1
ATOM 1982 O O . GLU A 1 251 ? 4.512 -14.156 -20.516 1 98 251 GLU A O 1
ATOM 1987 N N . GLY A 1 252 ? 6.496 -13.086 -20.484 1 98 252 GLY A N 1
ATOM 1988 C CA . GLY A 1 252 ? 6.035 -12.008 -19.625 1 98 252 GLY A CA 1
ATOM 1989 C C . GLY A 1 252 ? 7.074 -11.555 -18.625 1 98 252 GLY A C 1
ATOM 1990 O O . GLY A 1 252 ? 8.055 -12.266 -18.375 1 98 252 GLY A O 1
ATOM 1991 N N . ARG A 1 253 ? 6.895 -10.367 -18.109 1 97.75 253 ARG A N 1
ATOM 1992 C CA . ARG A 1 253 ? 7.762 -9.812 -17.078 1 97.75 253 ARG A CA 1
ATOM 1993 C C . ARG A 1 253 ? 7.215 -10.125 -15.688 1 97.75 253 ARG A C 1
ATOM 1995 O O . ARG A 1 253 ? 6.148 -9.633 -15.305 1 97.75 253 ARG A O 1
ATOM 2002 N N . ARG A 1 254 ? 7.977 -10.953 -14.977 1 97.94 254 ARG A N 1
ATOM 2003 C CA . ARG A 1 254 ? 7.559 -11.32 -13.625 1 97.94 254 ARG A CA 1
ATOM 2004 C C . ARG A 1 254 ? 8.133 -10.367 -12.586 1 97.94 254 ARG A C 1
ATOM 2006 O O . ARG A 1 254 ? 9.305 -9.992 -12.664 1 97.94 254 ARG A O 1
ATOM 2013 N N . TYR A 1 255 ? 7.312 -9.891 -11.664 1 97.75 255 TYR A N 1
ATOM 2014 C CA . TYR A 1 255 ? 7.719 -9.133 -10.484 1 97.75 255 TYR A CA 1
ATOM 2015 C C . TYR A 1 255 ? 7.48 -9.938 -9.211 1 97.75 255 TYR A C 1
ATOM 2017 O O . TYR A 1 255 ? 6.359 -10.375 -8.945 1 97.75 255 TYR A O 1
ATOM 2025 N N . ASP A 1 256 ? 8.516 -10.172 -8.438 1 95.81 256 ASP A N 1
ATOM 2026 C CA . ASP A 1 256 ? 8.367 -10.742 -7.102 1 95.81 256 ASP A CA 1
ATOM 2027 C C . ASP A 1 256 ? 8 -9.664 -6.086 1 95.81 256 ASP A C 1
ATOM 2029 O O . ASP A 1 256 ? 8.883 -9.055 -5.477 1 95.81 256 ASP A O 1
ATOM 2033 N N . VAL A 1 257 ? 6.695 -9.516 -5.785 1 96 257 VAL A N 1
ATOM 2034 C CA . VAL A 1 257 ? 6.262 -8.438 -4.91 1 96 257 VAL A CA 1
ATOM 2035 C C . VAL A 1 257 ? 6.211 -8.93 -3.465 1 96 257 VAL A C 1
ATOM 2037 O O . VAL A 1 257 ? 5.637 -8.266 -2.596 1 96 257 VAL A O 1
ATOM 2040 N N . GLY A 1 258 ? 6.773 -10.094 -3.279 1 92.69 258 GLY A N 1
ATOM 2041 C CA . GLY A 1 258 ? 6.973 -10.578 -1.923 1 92.69 258 GLY A CA 1
ATOM 2042 C C . GLY A 1 258 ? 8.211 -10 -1.262 1 92.69 258 GLY A C 1
ATOM 2043 O O . GLY A 1 258 ? 8.367 -10.078 -0.041 1 92.69 258 GLY A O 1
ATOM 2044 N N . ASP A 1 259 ? 9.016 -9.484 -2.029 1 92.38 259 ASP A N 1
ATOM 2045 C CA . ASP A 1 259 ? 10.18 -8.773 -1.501 1 92.38 259 ASP A CA 1
ATOM 2046 C C . ASP A 1 259 ? 10.133 -7.293 -1.858 1 92.38 259 ASP A C 1
ATOM 2048 O O . ASP A 1 259 ? 9.477 -6.902 -2.826 1 92.38 259 ASP A O 1
ATOM 2052 N N . LYS A 1 260 ? 10.922 -6.504 -1.116 1 96.19 260 LYS A N 1
ATOM 2053 C CA . LYS A 1 260 ? 10.812 -5.051 -1.221 1 96.19 260 LYS A CA 1
ATOM 2054 C C . LYS A 1 260 ? 11.32 -4.559 -2.574 1 96.19 260 LYS A C 1
ATOM 2056 O O . LYS A 1 260 ? 10.695 -3.695 -3.197 1 96.19 260 LYS A O 1
ATOM 2061 N N . LEU A 1 261 ? 12.453 -5.102 -3.027 1 97.12 261 LEU A N 1
ATOM 2062 C CA . LEU A 1 261 ? 13.008 -4.648 -4.297 1 97.12 261 LEU A CA 1
ATOM 2063 C C . LEU A 1 261 ? 12.055 -4.961 -5.449 1 97.12 261 LEU A C 1
ATOM 2065 O O . LEU A 1 261 ? 11.805 -4.109 -6.301 1 97.12 261 LEU A O 1
ATOM 2069 N N . GLY A 1 262 ? 11.555 -6.227 -5.488 1 97.12 262 GLY A N 1
ATOM 2070 C CA . GLY A 1 262 ? 10.586 -6.594 -6.516 1 97.12 262 GLY A CA 1
ATOM 2071 C C . GLY A 1 262 ? 9.344 -5.73 -6.5 1 97.12 262 GLY A C 1
ATOM 2072 O O . GLY A 1 262 ? 8.82 -5.367 -7.555 1 97.12 262 GLY A O 1
ATOM 2073 N N . PHE A 1 263 ? 8.938 -5.391 -5.309 1 98.06 263 PHE A N 1
ATOM 2074 C CA . PHE A 1 263 ? 7.781 -4.523 -5.133 1 98.06 263 PHE A CA 1
ATOM 2075 C C . PHE A 1 263 ? 8.055 -3.137 -5.703 1 98.06 263 PHE A C 1
ATOM 2077 O O . PHE A 1 263 ? 7.207 -2.57 -6.398 1 98.06 263 PHE A O 1
ATOM 2084 N N . LEU A 1 264 ? 9.195 -2.607 -5.453 1 98.5 264 LEU A N 1
ATOM 2085 C CA . LEU A 1 264 ? 9.609 -1.3 -5.949 1 98.5 264 LEU A CA 1
ATOM 2086 C C . LEU A 1 264 ? 9.727 -1.31 -7.473 1 98.5 264 LEU A C 1
ATOM 2088 O O . LEU A 1 264 ? 9.273 -0.375 -8.141 1 98.5 264 LEU A O 1
ATOM 2092 N N . GLU A 1 265 ? 10.289 -2.371 -8.023 1 98.44 265 GLU A N 1
ATOM 2093 C CA . GLU A 1 265 ? 10.406 -2.496 -9.477 1 98.44 265 GLU A CA 1
ATOM 2094 C C . GLU A 1 265 ? 9.039 -2.494 -10.141 1 98.44 265 GLU A C 1
ATOM 2096 O O . GLU A 1 265 ? 8.828 -1.802 -11.141 1 98.44 265 GLU A O 1
ATOM 2101 N N . ALA A 1 266 ? 8.125 -3.328 -9.562 1 98.44 266 ALA A N 1
ATOM 2102 C CA . ALA A 1 266 ? 6.762 -3.365 -10.078 1 98.44 266 ALA A CA 1
ATOM 2103 C C . ALA A 1 266 ? 6.129 -1.977 -10.047 1 98.44 266 ALA A C 1
ATOM 2105 O O . ALA A 1 266 ? 5.551 -1.531 -11.047 1 98.44 266 ALA A O 1
ATOM 2106 N N . THR A 1 267 ? 6.273 -1.273 -8.961 1 98.5 267 THR A N 1
ATOM 2107 C CA . THR A 1 267 ? 5.688 0.051 -8.781 1 98.5 267 THR A CA 1
ATOM 2108 C C . THR A 1 267 ? 6.207 1.021 -9.836 1 98.5 267 THR A C 1
ATOM 2110 O O . THR A 1 267 ? 5.426 1.719 -10.484 1 98.5 267 THR A O 1
ATOM 2113 N N . VAL A 1 268 ? 7.465 0.979 -10.062 1 98.44 268 VAL A N 1
ATOM 2114 C CA . VAL A 1 268 ? 8.094 1.887 -11.016 1 98.44 268 VAL A CA 1
ATOM 2115 C C . VAL A 1 268 ? 7.613 1.565 -12.43 1 98.44 268 VAL A C 1
ATOM 2117 O O . VAL A 1 268 ? 7.16 2.455 -13.156 1 98.44 268 VAL A O 1
ATOM 2120 N N . GLU A 1 269 ? 7.621 0.34 -12.781 1 98.19 269 GLU A N 1
ATOM 2121 C CA . GLU A 1 269 ? 7.32 -0.026 -14.164 1 98.19 269 GLU A CA 1
ATOM 2122 C C . GLU A 1 269 ? 5.836 0.143 -14.469 1 98.19 269 GLU A C 1
ATOM 2124 O O . GLU A 1 269 ? 5.465 0.538 -15.578 1 98.19 269 GLU A O 1
ATOM 2129 N N . TYR A 1 270 ? 5.023 -0.192 -13.531 1 98.12 270 TYR A N 1
ATOM 2130 C CA . TYR A 1 270 ? 3.6 0.029 -13.766 1 98.12 270 TYR A CA 1
ATOM 2131 C C . TYR A 1 270 ? 3.287 1.518 -13.852 1 98.12 270 TYR A C 1
ATOM 2133 O O . TYR A 1 270 ? 2.391 1.927 -14.602 1 98.12 270 TYR A O 1
ATOM 2141 N N . ALA A 1 271 ? 3.965 2.311 -13.031 1 98.06 271 ALA A N 1
ATOM 2142 C CA . ALA A 1 271 ? 3.807 3.76 -13.141 1 98.06 271 ALA A CA 1
ATOM 2143 C C . ALA A 1 271 ? 4.234 4.258 -14.516 1 98.06 271 ALA A C 1
ATOM 2145 O O . ALA A 1 271 ? 3.57 5.113 -15.102 1 98.06 271 ALA A O 1
ATOM 2146 N N . LEU A 1 272 ? 5.293 3.682 -15.055 1 97.69 272 LEU A N 1
ATOM 2147 C CA . LEU A 1 272 ? 5.852 4.105 -16.328 1 97.69 272 LEU A CA 1
ATOM 2148 C C . LEU A 1 272 ? 4.961 3.664 -17.484 1 97.69 272 LEU A C 1
ATOM 2150 O O . LEU A 1 272 ? 5.117 4.141 -18.625 1 97.69 272 LEU A O 1
ATOM 2154 N N . ARG A 1 273 ? 3.998 2.762 -17.219 1 96.06 273 ARG A N 1
ATOM 2155 C CA . ARG A 1 273 ? 3.082 2.291 -18.25 1 96.06 273 ARG A CA 1
ATOM 2156 C C . ARG A 1 273 ? 1.736 3.002 -18.156 1 96.06 273 ARG A C 1
ATOM 2158 O O . ARG A 1 273 ? 0.853 2.785 -18.984 1 96.06 273 ARG A O 1
ATOM 2165 N N . ARG A 1 274 ? 1.604 3.846 -17.172 1 94.88 274 ARG A N 1
ATOM 2166 C CA . ARG A 1 274 ? 0.323 4.504 -16.938 1 94.88 274 ARG A CA 1
ATOM 2167 C C . ARG A 1 274 ? 0.239 5.824 -17.703 1 94.88 274 ARG A C 1
ATOM 2169 O O . ARG A 1 274 ? 1.071 6.711 -17.5 1 94.88 274 ARG A O 1
ATOM 2176 N N . GLU A 1 275 ? -0.859 5.93 -18.391 1 91.62 275 GLU A N 1
ATOM 2177 C CA . GLU A 1 275 ? -1.101 7.188 -19.094 1 91.62 275 GLU A CA 1
ATOM 2178 C C . GLU A 1 275 ? -1.323 8.328 -18.109 1 91.62 275 GLU A C 1
ATOM 2180 O O . GLU A 1 275 ? -2.021 8.172 -17.109 1 91.62 275 GLU A O 1
ATOM 2185 N N . GLY A 1 276 ? -0.774 9.484 -18.312 1 91.81 276 GLY A N 1
ATOM 2186 C CA . GLY A 1 276 ? -0.943 10.641 -17.438 1 91.81 276 GLY A CA 1
ATOM 2187 C C . GLY A 1 276 ? 0.11 10.727 -16.359 1 91.81 276 GLY A C 1
ATOM 2188 O O . GLY A 1 276 ? 0.322 11.797 -15.773 1 91.81 276 GLY A O 1
ATOM 2189 N N . LEU A 1 277 ? 0.811 9.586 -16.125 1 95.19 277 LEU A N 1
ATOM 2190 C CA . LEU A 1 277 ? 1.811 9.539 -15.07 1 95.19 277 LEU A CA 1
ATOM 2191 C C . LEU A 1 277 ? 3.207 9.336 -15.641 1 95.19 277 LEU A C 1
ATOM 2193 O O . LEU A 1 277 ? 4.191 9.828 -15.094 1 95.19 277 LEU A O 1
ATOM 2197 N N . LYS A 1 278 ? 3.264 8.672 -16.75 1 96.06 278 LYS A N 1
ATOM 2198 C CA . LYS A 1 278 ? 4.512 8.18 -17.328 1 96.06 278 LYS A CA 1
ATOM 2199 C C . LYS A 1 278 ? 5.5 9.328 -17.547 1 96.06 278 LYS A C 1
ATOM 2201 O O . LYS A 1 278 ? 6.625 9.281 -17.047 1 96.06 278 LYS A O 1
ATOM 2206 N N . ASP A 1 279 ? 5.078 10.375 -18.203 1 96.19 279 ASP A N 1
ATOM 2207 C CA . ASP A 1 279 ? 5.988 11.445 -18.594 1 96.19 279 ASP A CA 1
ATOM 2208 C C . ASP A 1 279 ? 6.52 12.188 -17.375 1 96.19 279 ASP A C 1
ATOM 2210 O O . ASP A 1 279 ? 7.73 12.367 -17.219 1 96.19 279 ASP A O 1
ATOM 2214 N N . LYS A 1 280 ? 5.598 12.594 -16.5 1 96.62 280 LYS A N 1
ATOM 2215 C CA . LYS A 1 280 ? 5.996 13.336 -15.297 1 96.62 280 LYS A CA 1
ATOM 2216 C C . LYS A 1 280 ? 6.895 12.484 -14.406 1 96.62 280 LYS A C 1
ATOM 2218 O O . LYS A 1 280 ? 7.855 12.992 -13.828 1 96.62 280 LYS A O 1
ATOM 2223 N N . PHE A 1 281 ? 6.633 11.242 -14.312 1 97.94 281 PHE A N 1
ATOM 2224 C CA . PHE A 1 281 ? 7.402 10.344 -13.461 1 97.94 281 PHE A CA 1
ATOM 2225 C C . PHE A 1 281 ? 8.766 10.062 -14.07 1 97.94 281 PHE A C 1
ATOM 2227 O O . PHE A 1 281 ? 9.766 9.977 -13.352 1 97.94 281 PHE A O 1
ATOM 2234 N N . THR A 1 282 ? 8.797 9.922 -15.383 1 97.25 282 THR A N 1
ATOM 2235 C CA . THR A 1 282 ? 10.062 9.742 -16.078 1 97.25 282 THR A CA 1
ATOM 2236 C C . THR A 1 282 ? 10.984 10.938 -15.828 1 97.25 282 THR A C 1
ATOM 2238 O O . THR A 1 282 ? 12.164 10.766 -15.516 1 97.25 282 THR A O 1
ATOM 2241 N N . ASP A 1 283 ? 10.406 12.109 -15.969 1 96.69 283 ASP A N 1
ATOM 2242 C CA . ASP A 1 283 ? 11.18 13.328 -15.734 1 96.69 283 ASP A CA 1
ATOM 2243 C C . ASP A 1 283 ? 11.703 13.367 -14.297 1 96.69 283 ASP A C 1
ATOM 2245 O O . ASP A 1 283 ? 12.867 13.711 -14.062 1 96.69 283 ASP A O 1
ATOM 2249 N N . TYR A 1 284 ? 10.891 13.016 -13.414 1 97.44 284 TYR A N 1
ATOM 2250 C CA . TYR A 1 284 ? 11.281 12.984 -12.008 1 97.44 284 TYR A CA 1
ATOM 2251 C C . TYR A 1 284 ? 12.43 12.008 -11.781 1 97.44 284 TYR A C 1
ATOM 2253 O O . TYR A 1 284 ? 13.391 12.32 -11.078 1 97.44 284 TYR A O 1
ATOM 2261 N N . LEU A 1 285 ? 12.328 10.75 -12.344 1 97.56 285 LEU A N 1
ATOM 2262 C CA . LEU A 1 285 ? 13.344 9.727 -12.172 1 97.56 285 LEU A CA 1
ATOM 2263 C C . LEU A 1 285 ? 14.688 10.195 -12.719 1 97.56 285 LEU A C 1
ATOM 2265 O O . LEU A 1 285 ? 15.734 9.938 -12.125 1 97.56 285 LEU A O 1
ATOM 2269 N N . LYS A 1 286 ? 14.633 10.875 -13.844 1 96.38 286 LYS A N 1
ATOM 2270 C CA . LYS A 1 286 ? 15.859 11.422 -14.422 1 96.38 286 LYS A CA 1
ATOM 2271 C C . LYS A 1 286 ? 16.5 12.438 -13.484 1 96.38 286 LYS A C 1
ATOM 2273 O O . LYS A 1 286 ? 17.719 12.406 -13.266 1 96.38 286 LYS A O 1
ATOM 2278 N N . ASP A 1 287 ? 15.695 13.25 -12.891 1 96 287 ASP A N 1
ATOM 2279 C CA . ASP A 1 287 ? 16.172 14.312 -12.016 1 96 287 ASP A CA 1
ATOM 2280 C C . ASP A 1 287 ? 16.797 13.734 -10.742 1 96 287 ASP A C 1
ATOM 2282 O O . ASP A 1 287 ? 17.828 14.203 -10.281 1 96 287 ASP A O 1
ATOM 2286 N N . ILE A 1 288 ? 16.141 12.773 -10.172 1 94.75 288 ILE A N 1
ATOM 2287 C CA . ILE A 1 288 ? 16.594 12.234 -8.898 1 94.75 288 ILE A CA 1
ATOM 2288 C C . ILE A 1 288 ? 17.906 11.484 -9.094 1 94.75 288 ILE A C 1
ATOM 2290 O O . ILE A 1 288 ? 18.766 11.492 -8.211 1 94.75 288 ILE A O 1
ATOM 2294 N N . LEU A 1 289 ? 18.094 10.812 -10.195 1 93.69 289 LEU A N 1
ATOM 2295 C CA . LEU A 1 289 ? 19.328 10.078 -10.461 1 93.69 289 LEU A CA 1
ATOM 2296 C C . LEU A 1 289 ? 20.484 11.031 -10.703 1 93.69 289 LEU A C 1
ATOM 2298 O O . LEU A 1 289 ? 21.625 10.742 -10.328 1 93.69 289 LEU A O 1
ATOM 2302 N N . LYS A 1 290 ? 20.172 12.172 -11.328 1 91.88 290 LYS A N 1
ATOM 2303 C CA . LYS A 1 290 ? 21.203 13.195 -11.516 1 91.88 290 LYS A CA 1
ATOM 2304 C C . LYS A 1 290 ? 21.672 13.758 -10.172 1 91.88 290 LYS A C 1
ATOM 2306 O O . LYS A 1 290 ? 22.859 14.016 -9.984 1 91.88 290 LYS A O 1
ATOM 2311 N N . SER A 1 291 ? 20.719 13.883 -9.281 1 88.5 291 SER A N 1
ATOM 2312 C CA . SER A 1 291 ? 21.016 14.438 -7.973 1 88.5 291 SER A CA 1
ATOM 2313 C C . SER A 1 291 ? 21.812 13.453 -7.121 1 88.5 291 SER A C 1
ATOM 2315 O O . SER A 1 291 ? 22.609 13.852 -6.273 1 88.5 291 SER A O 1
ATOM 2317 N N . GLU A 1 292 ? 21.547 12.172 -7.309 1 82.31 292 GLU A N 1
ATOM 2318 C CA . GLU A 1 292 ? 22.234 11.133 -6.547 1 82.31 292 GLU A CA 1
ATOM 2319 C C . GLU A 1 292 ? 23.672 10.93 -7.051 1 82.31 292 GLU A C 1
ATOM 2321 O O . GLU A 1 292 ? 24.516 10.398 -6.332 1 82.31 292 GLU A O 1
ATOM 2326 N N . GLU A 1 293 ? 23.859 11.25 -8.242 1 75.94 293 GLU A N 1
ATOM 2327 C CA . GLU A 1 293 ? 25.219 11.148 -8.797 1 75.94 293 GLU A CA 1
ATOM 2328 C C . GLU A 1 293 ? 26.094 12.305 -8.344 1 75.94 293 GLU A C 1
ATOM 2330 O O . GLU A 1 293 ? 27.312 12.195 -8.328 1 75.94 293 GLU A O 1
ATOM 2335 N N . LYS A 1 294 ? 25.516 13.461 -7.805 1 61 294 LYS A N 1
ATOM 2336 C CA . LYS A 1 294 ? 26.328 14.578 -7.324 1 61 294 LYS A CA 1
ATOM 2337 C C . LYS A 1 294 ? 26.75 14.367 -5.875 1 61 294 LYS A C 1
ATOM 2339 O O . LYS A 1 294 ? 26.031 13.734 -5.102 1 61 294 LYS A O 1
ATOM 2344 N N . MET B 1 1 ? 0.602 30.719 31.844 1 42.75 1 MET B N 1
ATOM 2345 C CA . MET B 1 1 ? 1.74 29.844 31.609 1 42.75 1 MET B CA 1
ATOM 2346 C C . MET B 1 1 ? 1.613 29.125 30.266 1 42.75 1 MET B C 1
ATOM 2348 O O . MET B 1 1 ? 0.54 28.641 29.922 1 42.75 1 MET B O 1
ATOM 2352 N N . ASP B 1 2 ? 2.533 29.516 29.297 1 62.66 2 ASP B N 1
ATOM 2353 C CA . ASP B 1 2 ? 2.445 29.109 27.891 1 62.66 2 ASP B CA 1
ATOM 2354 C C . ASP B 1 2 ? 2.355 27.594 27.781 1 62.66 2 ASP B C 1
ATOM 2356 O O . ASP B 1 2 ? 3.176 26.859 28.344 1 62.66 2 ASP B O 1
ATOM 2360 N N . LYS B 1 3 ? 1.049 27.047 27.578 1 85 3 LYS B N 1
ATOM 2361 C CA . LYS B 1 3 ? 0.76 25.609 27.578 1 85 3 LYS B CA 1
ATOM 2362 C C . LYS B 1 3 ? 1.577 24.891 26.516 1 85 3 LYS B C 1
ATOM 2364 O O . LYS B 1 3 ? 1.7 25.359 25.391 1 85 3 LYS B O 1
ATOM 2369 N N . LYS B 1 4 ? 2.363 24 26.953 1 91.62 4 LYS B N 1
ATOM 2370 C CA . LYS B 1 4 ? 3.133 23.109 26.094 1 91.62 4 LYS B CA 1
ATOM 2371 C C . LYS B 1 4 ? 2.23 22.406 25.094 1 91.62 4 LYS B C 1
ATOM 2373 O O . LYS B 1 4 ? 1.074 22.094 25.391 1 91.62 4 LYS B O 1
ATOM 2378 N N . ILE B 1 5 ? 2.691 22.328 23.906 1 96.94 5 ILE B N 1
ATOM 2379 C CA . ILE B 1 5 ? 1.967 21.562 22.891 1 96.94 5 ILE B CA 1
ATOM 2380 C C . ILE B 1 5 ? 2.131 20.062 23.156 1 96.94 5 ILE B C 1
ATOM 2382 O O . ILE B 1 5 ? 3.162 19.469 22.828 1 96.94 5 ILE B O 1
ATOM 2386 N N . ARG B 1 6 ? 1.174 19.453 23.688 1 96.88 6 ARG B N 1
ATOM 2387 C CA . ARG B 1 6 ? 1.316 18.047 24.062 1 96.88 6 ARG B CA 1
ATOM 2388 C C . ARG B 1 6 ? 0.339 17.172 23.281 1 96.88 6 ARG B C 1
ATOM 2390 O O . ARG B 1 6 ? 0.46 15.945 23.281 1 96.88 6 ARG B O 1
ATOM 2397 N N . LYS B 1 7 ? -0.665 17.734 22.625 1 98.19 7 LYS B N 1
ATOM 2398 C CA . LYS B 1 7 ? -1.703 16.984 21.922 1 98.19 7 LYS B CA 1
ATOM 2399 C C . LYS B 1 7 ? -1.645 17.25 20.406 1 98.19 7 LYS B C 1
ATOM 2401 O O . LYS B 1 7 ? -1.334 18.359 19.984 1 98.19 7 LYS B O 1
ATOM 2406 N N . ALA B 1 8 ? -1.926 16.203 19.641 1 98.62 8 ALA B N 1
ATOM 2407 C CA . ALA B 1 8 ? -1.98 16.312 18.188 1 98.62 8 ALA B CA 1
ATOM 2408 C C . ALA B 1 8 ? -3.215 15.609 17.625 1 98.62 8 ALA B C 1
ATOM 2410 O O . ALA B 1 8 ? -3.656 14.594 18.156 1 98.62 8 ALA B O 1
ATOM 2411 N N . ILE B 1 9 ? -3.775 16.203 16.609 1 98.56 9 ILE B N 1
ATOM 2412 C CA . ILE B 1 9 ? -4.91 15.641 15.883 1 98.56 9 ILE B CA 1
ATOM 2413 C C . ILE B 1 9 ? -4.477 15.234 14.477 1 98.56 9 ILE B C 1
ATOM 2415 O O . ILE B 1 9 ? -3.818 16.016 13.781 1 98.56 9 ILE B O 1
ATOM 2419 N N . ILE B 1 10 ? -4.848 14.031 14.062 1 98.12 10 ILE B N 1
ATOM 2420 C CA . ILE B 1 10 ? -4.586 13.523 12.719 1 98.12 10 ILE B CA 1
ATOM 2421 C C . ILE B 1 10 ? -5.902 13.141 12.047 1 98.12 10 ILE B C 1
ATOM 2423 O O . ILE B 1 10 ? -6.473 12.086 12.336 1 98.12 10 ILE B O 1
ATOM 2427 N N . PRO B 1 11 ? -6.402 14.008 11.141 1 96.75 11 PRO B N 1
ATOM 2428 C CA . PRO B 1 11 ? -7.605 13.641 10.391 1 96.75 11 PRO B CA 1
ATOM 2429 C C . PRO B 1 11 ? -7.355 12.523 9.383 1 96.75 11 PRO B C 1
ATOM 2431 O O . PRO B 1 11 ? -6.488 12.641 8.516 1 96.75 11 PRO B O 1
ATOM 2434 N N . ALA B 1 12 ? -8.055 11.453 9.477 1 93.94 12 ALA B N 1
ATOM 2435 C CA . ALA B 1 12 ? -7.891 10.297 8.594 1 93.94 12 ALA B CA 1
ATOM 2436 C C . ALA B 1 12 ? -9.242 9.703 8.211 1 93.94 12 ALA B C 1
ATOM 2438 O O . ALA B 1 12 ? -9.383 8.484 8.117 1 93.94 12 ALA B O 1
ATOM 2439 N N . ALA B 1 13 ? -10.25 10.508 8.055 1 90.25 13 ALA B N 1
ATOM 2440 C CA . ALA B 1 13 ? -11.609 10.016 7.836 1 90.25 13 ALA B CA 1
ATOM 2441 C C . ALA B 1 13 ? -11.961 10.031 6.352 1 90.25 13 ALA B C 1
ATOM 2443 O O . ALA B 1 13 ? -13.016 9.523 5.949 1 90.25 13 ALA B O 1
ATOM 2444 N N . GLY B 1 14 ? -11.133 10.578 5.555 1 86.88 14 GLY B N 1
ATOM 2445 C CA . GLY B 1 14 ? -11.438 10.727 4.141 1 86.88 14 GLY B CA 1
ATOM 2446 C C . GLY B 1 14 ? -11.562 9.406 3.41 1 86.88 14 GLY B C 1
ATOM 2447 O O . GLY B 1 14 ? -11.008 8.398 3.848 1 86.88 14 GLY B O 1
ATOM 2448 N N . LEU B 1 15 ? -12.219 9.438 2.232 1 86.44 15 LEU B N 1
ATOM 2449 C CA . LEU B 1 15 ? -12.477 8.234 1.455 1 86.44 15 LEU B CA 1
ATOM 2450 C C . LEU B 1 15 ? -11.266 7.867 0.603 1 86.44 15 LEU B C 1
ATOM 2452 O O . LEU B 1 15 ? -11.141 6.727 0.142 1 86.44 15 LEU B O 1
ATOM 2456 N N . GLY B 1 16 ? -10.453 8.812 0.325 1 90 16 GLY B N 1
ATOM 2457 C CA . GLY B 1 16 ? -9.258 8.539 -0.445 1 90 16 GLY B CA 1
ATOM 2458 C C . GLY B 1 16 ? -9.547 8.133 -1.877 1 90 16 GLY B C 1
ATOM 2459 O O . GLY B 1 16 ? -8.891 7.23 -2.414 1 90 16 GLY B O 1
ATOM 2460 N N . THR B 1 17 ? -10.461 8.797 -2.572 1 91.56 17 THR B N 1
ATOM 2461 C CA . THR B 1 17 ? -10.969 8.367 -3.871 1 91.56 17 THR B CA 1
ATOM 2462 C C . THR B 1 17 ? -9.883 8.461 -4.938 1 91.56 17 THR B C 1
ATOM 2464 O O . THR B 1 17 ? -9.914 7.734 -5.934 1 91.56 17 THR B O 1
ATOM 2467 N N . ARG B 1 18 ? -8.859 9.25 -4.762 1 91.38 18 ARG B N 1
ATOM 2468 C CA . ARG B 1 18 ? -7.793 9.438 -5.742 1 91.38 18 ARG B CA 1
ATOM 2469 C C . ARG B 1 18 ? -6.926 8.188 -5.859 1 91.38 18 ARG B C 1
ATOM 2471 O O . ARG B 1 18 ? -6.152 8.047 -6.809 1 91.38 18 ARG B O 1
ATOM 2478 N N . PHE B 1 19 ? -7.051 7.27 -4.938 1 95.44 19 PHE B N 1
ATOM 2479 C CA . PHE B 1 19 ? -6.223 6.07 -4.953 1 95.44 19 PHE B CA 1
ATOM 2480 C C . PHE B 1 19 ? -7.074 4.824 -5.176 1 95.44 19 PHE B C 1
ATOM 2482 O O . PHE B 1 19 ? -6.637 3.707 -4.895 1 95.44 19 PHE B O 1
ATOM 2489 N N . LEU B 1 20 ? -8.289 5.105 -5.57 1 95.69 20 LEU B N 1
ATOM 2490 C CA . LEU B 1 20 ? -9.047 3.953 -6.047 1 95.69 20 LEU B CA 1
ATOM 2491 C C . LEU B 1 20 ? -8.297 3.234 -7.164 1 95.69 20 LEU B C 1
ATOM 2493 O O . LEU B 1 20 ? -7.641 3.873 -7.988 1 95.69 20 LEU B O 1
ATOM 2497 N N . PRO B 1 21 ? -8.281 1.93 -7.164 1 96.25 21 PRO B N 1
ATOM 2498 C CA . PRO B 1 21 ? -9.195 1.057 -6.426 1 96.25 21 PRO B CA 1
ATOM 2499 C C . PRO B 1 21 ? -8.633 0.61 -5.082 1 96.25 21 PRO B C 1
ATOM 2501 O O . PRO B 1 21 ? -9.328 -0.036 -4.297 1 96.25 21 PRO B O 1
ATOM 2504 N N . ALA B 1 22 ? -7.352 0.938 -4.762 1 95 22 ALA B N 1
ATOM 2505 C CA . ALA B 1 22 ? -6.746 0.467 -3.52 1 95 22 ALA B CA 1
ATOM 2506 C C . ALA B 1 22 ? -7.551 0.92 -2.307 1 95 22 ALA B C 1
ATOM 2508 O O . ALA B 1 22 ? -7.727 0.162 -1.349 1 95 22 ALA B O 1
ATOM 2509 N N . THR B 1 23 ? -8.086 2.09 -2.375 1 94.56 23 THR B N 1
ATOM 2510 C CA . THR B 1 23 ? -8.742 2.701 -1.222 1 94.56 23 THR B CA 1
ATOM 2511 C C . THR B 1 23 ? -10.195 2.246 -1.117 1 94.56 23 THR B C 1
ATOM 2513 O O . THR B 1 23 ? -10.938 2.732 -0.267 1 94.56 23 THR B O 1
ATOM 2516 N N . LYS B 1 24 ? -10.625 1.374 -2.012 1 93.75 24 LYS B N 1
ATOM 2517 C CA . LYS B 1 24 ? -11.945 0.764 -1.87 1 93.75 24 LYS B CA 1
ATOM 2518 C C . LYS B 1 24 ? -12.078 0.033 -0.537 1 93.75 24 LYS B C 1
ATOM 2520 O O . LYS B 1 24 ? -13.156 0.002 0.059 1 93.75 24 LYS B O 1
ATOM 2525 N N . ALA B 1 25 ? -10.906 -0.565 -0.127 1 92.06 25 ALA B N 1
ATOM 2526 C CA . ALA B 1 25 ? -10.977 -1.373 1.088 1 92.06 25 ALA B CA 1
ATOM 2527 C C . ALA B 1 25 ? -9.797 -1.075 2.01 1 92.06 25 ALA B C 1
ATOM 2529 O O . ALA B 1 25 ? -9.57 -1.792 2.986 1 92.06 25 ALA B O 1
ATOM 2530 N N . GLN B 1 26 ? -9.07 -0.087 1.698 1 91.75 26 GLN B N 1
ATOM 2531 C CA . GLN B 1 26 ? -7.941 0.336 2.525 1 91.75 26 GLN B CA 1
ATOM 2532 C C . GLN B 1 26 ? -7.938 1.851 2.711 1 91.75 26 GLN B C 1
ATOM 2534 O O . GLN B 1 26 ? -8.156 2.6 1.756 1 91.75 26 GLN B O 1
ATOM 2539 N N . PRO B 1 27 ? -7.672 2.289 3.971 1 93.25 27 PRO B N 1
ATOM 2540 C CA . PRO B 1 27 ? -7.473 3.732 4.121 1 93.25 27 PRO B CA 1
ATOM 2541 C C . PRO B 1 27 ? -6.227 4.238 3.395 1 93.25 27 PRO B C 1
ATOM 2543 O O . PRO B 1 27 ? -5.195 3.559 3.385 1 93.25 27 PRO B O 1
ATOM 2546 N N . LYS B 1 28 ? -6.363 5.387 2.84 1 94.19 28 LYS B N 1
ATOM 2547 C CA . LYS B 1 28 ? -5.215 5.953 2.137 1 94.19 28 LYS B CA 1
ATOM 2548 C C . LYS B 1 28 ? -4.039 6.168 3.084 1 94.19 28 LYS B C 1
ATOM 2550 O O . LYS B 1 28 ? -2.881 6.07 2.676 1 94.19 28 LYS B O 1
ATOM 2555 N N . GLU B 1 29 ? -4.312 6.418 4.332 1 95.19 29 GLU B N 1
ATOM 2556 C CA . GLU B 1 29 ? -3.293 6.652 5.352 1 95.19 29 GLU B CA 1
ATOM 2557 C C . GLU B 1 29 ? -2.496 5.379 5.633 1 95.19 29 GLU B C 1
ATOM 2559 O O . GLU B 1 29 ? -1.439 5.434 6.266 1 95.19 29 GLU B O 1
ATOM 2564 N N . MET B 1 30 ? -3 4.246 5.137 1 95.38 30 MET B N 1
ATOM 2565 C CA . MET B 1 30 ? -2.338 2.971 5.395 1 95.38 30 MET B CA 1
ATOM 2566 C C . MET B 1 30 ? -1.521 2.527 4.188 1 95.38 30 MET B C 1
ATOM 2568 O O . MET B 1 30 ? -0.84 1.501 4.238 1 95.38 30 MET B O 1
ATOM 2572 N N . LEU B 1 31 ? -1.629 3.275 3.123 1 96.56 31 LEU B N 1
ATOM 2573 C CA . LEU B 1 31 ? -0.81 2.943 1.962 1 96.56 31 LEU B CA 1
ATOM 2574 C C . LEU B 1 31 ? 0.674 3.016 2.305 1 96.56 31 LEU B C 1
ATOM 2576 O O . LEU B 1 31 ? 1.127 3.984 2.92 1 96.56 31 LEU B O 1
ATOM 2580 N N . PRO B 1 32 ? 1.434 2.045 1.928 1 97.44 32 PRO B N 1
ATOM 2581 C CA . PRO B 1 32 ? 2.826 1.956 2.375 1 97.44 32 PRO B CA 1
ATOM 2582 C C . PRO B 1 32 ? 3.785 2.73 1.476 1 97.44 32 PRO B C 1
ATOM 2584 O O . PRO B 1 32 ? 3.623 2.736 0.253 1 97.44 32 PRO B O 1
ATOM 2587 N N . ILE B 1 33 ? 4.641 3.443 2.092 1 97.81 33 ILE B N 1
ATOM 2588 C CA . ILE B 1 33 ? 5.852 3.912 1.427 1 97.81 33 ILE B CA 1
ATOM 2589 C C . ILE B 1 33 ? 6.977 2.898 1.629 1 97.81 33 ILE B C 1
ATOM 2591 O O . ILE B 1 33 ? 7.527 2.783 2.727 1 97.81 33 ILE B O 1
ATOM 2595 N N . VAL B 1 34 ? 7.309 2.15 0.652 1 96.19 34 VAL B N 1
ATOM 2596 C CA . VAL B 1 34 ? 8.188 0.984 0.659 1 96.19 34 VAL B CA 1
ATOM 2597 C C . VAL B 1 34 ? 7.578 -0.116 1.526 1 96.19 34 VAL B C 1
ATOM 2599 O O . VAL B 1 34 ? 6.984 -1.064 1.011 1 96.19 34 VAL B O 1
ATOM 2602 N N . ASP B 1 35 ? 7.613 -0.013 2.885 1 96.44 35 ASP B N 1
ATOM 2603 C CA . ASP B 1 35 ? 7.062 -1.051 3.75 1 96.44 35 ASP B CA 1
ATOM 2604 C C . ASP B 1 35 ? 6.418 -0.444 4.992 1 96.44 35 ASP B C 1
ATOM 2606 O O . ASP B 1 35 ? 6.051 -1.164 5.926 1 96.44 35 ASP B O 1
ATOM 2610 N N . LYS B 1 36 ? 6.336 0.84 5.109 1 97.38 36 LYS B N 1
ATOM 2611 C CA . LYS B 1 36 ? 5.793 1.525 6.281 1 97.38 36 LYS B CA 1
ATOM 2612 C C . LYS B 1 36 ? 4.574 2.361 5.91 1 97.38 36 LYS B C 1
ATOM 2614 O O . LYS B 1 36 ? 4.617 3.152 4.965 1 97.38 36 LYS B O 1
ATOM 2619 N N . PRO B 1 37 ? 3.436 2.143 6.652 1 97.56 37 PRO B N 1
ATOM 2620 C CA . PRO B 1 37 ? 2.24 2.939 6.363 1 97.56 37 PRO B CA 1
ATOM 2621 C C . PRO B 1 37 ? 2.484 4.441 6.5 1 97.56 37 PRO B C 1
ATOM 2623 O O . PRO B 1 37 ? 3.195 4.875 7.41 1 97.56 37 PRO B O 1
ATOM 2626 N N . THR B 1 38 ? 1.837 5.219 5.684 1 97.56 38 THR B N 1
ATOM 2627 C CA . THR B 1 38 ? 1.971 6.668 5.672 1 97.56 38 THR B CA 1
ATOM 2628 C C . THR B 1 38 ? 1.668 7.254 7.051 1 97.56 38 THR B C 1
ATOM 2630 O O . THR B 1 38 ? 2.41 8.102 7.547 1 97.56 38 THR B O 1
ATOM 2633 N N . ILE B 1 39 ? 0.651 6.758 7.699 1 97.25 39 ILE B N 1
ATOM 2634 C CA . ILE B 1 39 ? 0.197 7.312 8.969 1 97.25 39 ILE B CA 1
ATOM 2635 C C . ILE B 1 39 ? 1.261 7.09 10.039 1 97.25 39 ILE B C 1
ATOM 2637 O O . ILE B 1 39 ? 1.374 7.875 10.984 1 97.25 39 ILE B O 1
ATOM 2641 N N . GLN B 1 40 ? 2.027 6.035 9.93 1 97.5 40 GLN B N 1
ATOM 2642 C CA . GLN B 1 40 ? 3.068 5.766 10.914 1 97.5 40 GLN B CA 1
ATOM 2643 C C . GLN B 1 40 ? 4.164 6.828 10.867 1 97.5 40 GLN B C 1
ATOM 2645 O O . GLN B 1 40 ? 4.719 7.207 11.898 1 97.5 40 GLN B O 1
ATOM 2650 N N . TYR B 1 41 ? 4.484 7.316 9.633 1 97.88 41 TYR B N 1
ATOM 2651 C CA . TYR B 1 41 ? 5.445 8.406 9.516 1 97.88 41 TYR B CA 1
ATOM 2652 C C . TYR B 1 41 ? 4.965 9.648 10.258 1 97.88 41 TYR B C 1
ATOM 2654 O O . TYR B 1 41 ? 5.754 10.336 10.906 1 97.88 41 TYR B O 1
ATOM 266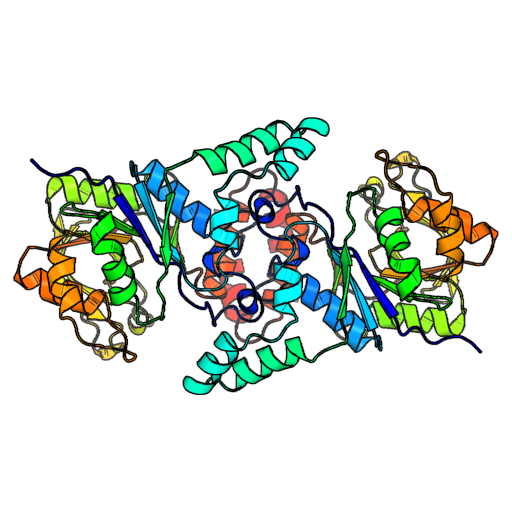2 N N . ILE B 1 42 ? 3.688 9.898 10.125 1 98.12 42 ILE B N 1
ATOM 2663 C CA . ILE B 1 42 ? 3.078 11.07 10.75 1 98.12 42 ILE B CA 1
ATOM 2664 C C . ILE B 1 42 ? 3.16 10.953 12.266 1 98.12 42 ILE B C 1
ATOM 2666 O O . ILE B 1 42 ? 3.549 11.898 12.953 1 98.12 42 ILE B O 1
ATOM 2670 N N . ILE B 1 43 ? 2.859 9.805 12.789 1 97.69 43 ILE B N 1
ATOM 2671 C CA . ILE B 1 43 ? 2.842 9.562 14.227 1 97.69 43 ILE B CA 1
ATOM 2672 C C . ILE B 1 43 ? 4.266 9.625 14.773 1 97.69 43 ILE B C 1
ATOM 2674 O O . ILE B 1 43 ? 4.5 10.219 15.836 1 97.69 43 ILE B O 1
ATOM 2678 N N . GLU B 1 44 ? 5.191 9.047 14.07 1 97.5 44 GLU B N 1
ATOM 2679 C CA . GLU B 1 44 ? 6.594 9.086 14.484 1 97.5 44 GLU B CA 1
ATOM 2680 C C . GLU B 1 44 ? 7.105 10.523 14.555 1 97.5 44 GLU B C 1
ATOM 2682 O O . GLU B 1 44 ? 7.859 10.867 15.469 1 97.5 44 GLU B O 1
ATOM 2687 N N . GLU B 1 45 ? 6.711 11.352 13.562 1 98 45 GLU B N 1
ATOM 2688 C CA . GLU B 1 45 ? 7.074 12.766 13.602 1 98 45 GLU B CA 1
ATOM 2689 C C . GLU B 1 45 ? 6.5 13.453 14.844 1 98 45 GLU B C 1
ATOM 2691 O O . GLU B 1 45 ? 7.188 14.234 15.5 1 98 45 GLU B O 1
ATOM 2696 N N . ALA B 1 46 ? 5.234 13.18 15.141 1 98.25 46 ALA B N 1
ATOM 2697 C CA . ALA B 1 46 ? 4.574 13.758 16.312 1 98.25 46 ALA B CA 1
ATOM 2698 C C . ALA B 1 46 ? 5.32 13.406 17.594 1 98.25 46 ALA B C 1
ATOM 2700 O O . ALA B 1 46 ? 5.617 14.289 18.406 1 98.25 46 ALA B O 1
ATOM 2701 N N . ILE B 1 47 ? 5.684 12.156 17.703 1 97.44 47 ILE B N 1
ATOM 2702 C CA . ILE B 1 47 ? 6.375 11.664 18.891 1 97.44 47 ILE B CA 1
ATOM 2703 C C . ILE B 1 47 ? 7.742 12.328 19.016 1 97.44 47 ILE B C 1
ATOM 2705 O O . ILE B 1 47 ? 8.109 12.836 20.078 1 97.44 47 ILE B O 1
ATOM 2709 N N . ALA B 1 48 ? 8.422 12.352 17.938 1 97.69 48 ALA B N 1
ATOM 2710 C CA . ALA B 1 48 ? 9.766 12.93 17.906 1 97.69 48 ALA B CA 1
ATOM 2711 C C . ALA B 1 48 ? 9.727 14.422 18.234 1 97.69 48 ALA B C 1
ATOM 2713 O O . ALA B 1 48 ? 10.742 15.016 18.594 1 97.69 48 ALA B O 1
ATOM 2714 N N . SER B 1 49 ? 8.555 15.023 18.078 1 98.38 49 SER B N 1
ATOM 2715 C CA . SER B 1 49 ? 8.398 16.453 18.297 1 98.38 49 SER B CA 1
ATOM 2716 C C . SER B 1 49 ? 7.938 16.75 19.719 1 98.38 49 SER B C 1
ATOM 2718 O O . SER B 1 49 ? 7.77 17.922 20.094 1 98.38 49 SER B O 1
ATOM 2720 N N . GLY B 1 50 ? 7.676 15.703 20.516 1 96.81 50 GLY B N 1
ATOM 2721 C CA . GLY B 1 50 ? 7.352 15.883 21.906 1 96.81 50 GLY B CA 1
ATOM 2722 C C . GLY B 1 50 ? 5.871 15.75 22.203 1 96.81 50 GLY B C 1
ATOM 2723 O O . GLY B 1 50 ? 5.426 16.031 23.328 1 96.81 50 GLY B O 1
ATOM 2724 N N . ILE B 1 51 ? 5.086 15.281 21.281 1 98 51 ILE B N 1
ATOM 2725 C CA . ILE B 1 51 ? 3.658 15.062 21.484 1 98 51 ILE B CA 1
ATOM 2726 C C . ILE B 1 51 ? 3.443 13.883 22.438 1 98 51 ILE B C 1
ATOM 2728 O O . ILE B 1 51 ? 4.117 12.859 22.312 1 98 51 ILE B O 1
ATOM 2732 N N . GLU B 1 52 ? 2.465 14.031 23.266 1 96.25 52 GLU B N 1
ATOM 2733 C CA . GLU B 1 52 ? 2.215 13.008 24.281 1 96.25 52 GLU B CA 1
ATOM 2734 C C . GLU B 1 52 ? 0.926 12.242 23.984 1 96.25 52 GLU B C 1
ATOM 2736 O O . GLU B 1 52 ? 0.798 11.07 24.344 1 96.25 52 GLU B O 1
ATOM 2741 N N . GLU B 1 53 ? -0.038 12.914 23.438 1 97.19 53 GLU B N 1
ATOM 2742 C CA . GLU B 1 53 ? -1.337 12.328 23.109 1 97.19 53 GLU B CA 1
ATOM 2743 C C . GLU B 1 53 ? -1.747 12.633 21.672 1 97.19 53 GLU B C 1
ATOM 2745 O O . GLU B 1 53 ? -1.631 13.773 21.219 1 97.19 53 GLU B O 1
ATOM 2750 N N . ILE B 1 54 ? -2.186 11.602 21.047 1 98.06 54 ILE B N 1
ATOM 2751 C CA . ILE B 1 54 ? -2.578 11.75 19.641 1 98.06 54 ILE B CA 1
ATOM 2752 C C . ILE B 1 54 ? -4.031 11.312 19.469 1 98.06 54 ILE B C 1
ATOM 2754 O O . ILE B 1 54 ? -4.453 10.305 20.031 1 98.06 54 ILE B O 1
ATOM 2758 N N . LEU B 1 55 ? -4.801 12.094 18.812 1 98.06 55 LEU B N 1
ATOM 2759 C CA . LEU B 1 55 ? -6.156 11.734 18.406 1 98.06 55 LEU B CA 1
ATOM 2760 C C . LEU B 1 55 ? -6.242 11.555 16.891 1 98.06 55 LEU B C 1
ATOM 2762 O O . LEU B 1 55 ? -5.918 12.477 16.141 1 98.06 55 LEU B O 1
ATOM 2766 N N . ILE B 1 56 ? -6.625 10.391 16.484 1 97 56 ILE B N 1
ATOM 2767 C CA . ILE B 1 56 ? -6.879 10.125 15.062 1 97 56 ILE B CA 1
ATOM 2768 C C . ILE B 1 56 ? -8.375 10.195 14.789 1 97 56 ILE B C 1
ATOM 2770 O O . ILE B 1 56 ? -9.164 9.5 15.438 1 97 56 ILE B O 1
ATOM 2774 N N . ILE B 1 57 ? -8.742 11.125 13.906 1 96.19 57 ILE B N 1
ATOM 2775 C CA . ILE B 1 57 ? -10.133 11.188 13.469 1 96.19 57 ILE B CA 1
ATOM 2776 C C . ILE B 1 57 ? -10.367 10.18 12.344 1 96.19 57 ILE B C 1
ATOM 2778 O O . ILE B 1 57 ? -9.844 10.344 11.242 1 96.19 57 ILE B O 1
ATOM 2782 N N . THR B 1 58 ? -11.148 9.195 12.555 1 92.31 58 THR B N 1
ATOM 2783 C CA . THR B 1 58 ? -11.328 8.102 11.602 1 92.31 58 THR B CA 1
ATOM 2784 C C . THR B 1 58 ? -12.766 8.055 11.094 1 92.31 58 THR B C 1
ATOM 2786 O O . THR B 1 58 ? -13.617 8.812 11.562 1 92.31 58 THR B O 1
ATOM 2789 N N . GLY B 1 59 ? -12.938 7.395 9.977 1 84.94 59 GLY B N 1
ATOM 2790 C CA . GLY B 1 59 ? -14.266 7.156 9.422 1 84.94 59 GLY B CA 1
ATOM 2791 C C . GLY B 1 59 ? -14.664 5.691 9.445 1 84.94 59 GLY B C 1
ATOM 2792 O O . GLY B 1 59 ? -14.133 4.906 10.234 1 84.94 59 GLY B O 1
ATOM 2793 N N . ARG B 1 60 ? -15.648 5.391 8.586 1 73.5 60 ARG B N 1
ATOM 2794 C CA . ARG B 1 60 ? -16.109 4.012 8.5 1 73.5 60 ARG B CA 1
ATOM 2795 C C . ARG B 1 60 ? -15.07 3.127 7.812 1 73.5 60 ARG B C 1
ATOM 2797 O O . ARG B 1 60 ? -14.359 3.578 6.914 1 73.5 60 ARG B O 1
ATOM 2804 N N . SER B 1 61 ? -14.898 1.988 8.211 1 66.56 61 SER B N 1
ATOM 2805 C CA . SER B 1 61 ? -14.086 0.962 7.566 1 66.56 61 SER B CA 1
ATOM 2806 C C . SER B 1 61 ? -12.594 1.232 7.762 1 66.56 61 SER B C 1
ATOM 2808 O O . SER B 1 61 ? -11.773 0.86 6.918 1 66.56 61 SER B O 1
ATOM 2810 N N . LYS B 1 62 ? -12.289 1.981 8.773 1 74.69 62 LYS B N 1
ATOM 2811 C CA . LYS B 1 62 ? -10.883 2.295 8.992 1 74.69 62 LYS B CA 1
ATOM 2812 C C . LYS B 1 62 ? -10.328 1.51 10.18 1 74.69 62 LYS B C 1
ATOM 2814 O O . LYS B 1 62 ? -9.461 2.004 10.906 1 74.69 62 LYS B O 1
ATOM 2819 N N . LYS B 1 63 ? -10.734 0.37 10.312 1 82.12 63 LYS B N 1
ATOM 2820 C CA . LYS B 1 63 ? -10.312 -0.501 11.406 1 82.12 63 LYS B CA 1
ATOM 2821 C C . LYS B 1 63 ? -8.836 -0.855 11.289 1 82.12 63 LYS B C 1
ATOM 2823 O O . LYS B 1 63 ? -8.148 -1.031 12.297 1 82.12 63 LYS B O 1
ATOM 2828 N N . CYS B 1 64 ? -8.359 -0.833 10.172 1 88.94 64 CYS B N 1
ATOM 2829 C CA . CYS B 1 64 ? -6.969 -1.209 9.906 1 88.94 64 CYS B CA 1
ATOM 2830 C C . CYS B 1 64 ? -6.008 -0.245 10.594 1 88.94 64 CYS B C 1
ATOM 2832 O O . CYS B 1 64 ? -4.926 -0.645 11.023 1 88.94 64 CYS B O 1
ATOM 2834 N N . ILE B 1 65 ? -6.387 0.983 10.688 1 92.38 65 ILE B N 1
ATOM 2835 C CA . ILE B 1 65 ? -5.539 1.973 11.344 1 92.38 65 ILE B CA 1
ATOM 2836 C C . ILE B 1 65 ? -5.418 1.641 12.828 1 92.38 65 ILE B C 1
ATOM 2838 O O . ILE B 1 65 ? -4.312 1.614 13.375 1 92.38 65 ILE B O 1
ATOM 2842 N N . GLU B 1 66 ? -6.496 1.382 13.438 1 91.38 66 GLU B N 1
ATOM 2843 C CA . GLU B 1 66 ? -6.496 1.017 14.852 1 91.38 66 GLU B CA 1
ATOM 2844 C C . GLU B 1 66 ? -5.691 -0.258 15.094 1 91.38 66 GLU B C 1
ATOM 2846 O O . GLU B 1 66 ? -4.895 -0.327 16.031 1 91.38 66 GLU B O 1
ATOM 2851 N N . ASP B 1 67 ? -5.887 -1.225 14.242 1 92.19 67 ASP B N 1
ATOM 2852 C CA . ASP B 1 67 ? -5.195 -2.504 14.375 1 92.19 67 ASP B CA 1
ATOM 2853 C C . ASP B 1 67 ? -3.684 -2.326 14.258 1 92.19 67 ASP B C 1
ATOM 2855 O O . ASP B 1 67 ? -2.916 -3.039 14.914 1 92.19 67 ASP B O 1
ATOM 2859 N N . HIS B 1 68 ? -3.295 -1.449 13.453 1 94.62 68 HIS B N 1
ATOM 2860 C CA . HIS B 1 68 ? -1.873 -1.232 13.211 1 94.62 68 HIS B CA 1
ATOM 2861 C C . HIS B 1 68 ? -1.168 -0.755 14.477 1 94.62 68 HIS B C 1
ATOM 2863 O O . HIS B 1 68 ? -0.02 -1.126 14.727 1 94.62 68 HIS B O 1
ATOM 2869 N N . PHE B 1 69 ? -1.811 0.039 15.266 1 94.44 69 PHE B N 1
ATOM 2870 C CA . PHE B 1 69 ? -1.172 0.628 16.438 1 94.44 69 PHE B CA 1
ATOM 2871 C C . PHE B 1 69 ? -1.595 -0.099 17.703 1 94.44 69 PHE B C 1
ATOM 2873 O O . PHE B 1 69 ? -1.306 0.357 18.812 1 94.44 69 PHE B O 1
ATOM 2880 N N . ASP B 1 70 ? -2.25 -1.172 17.531 1 92.06 70 ASP B N 1
ATOM 2881 C CA . ASP B 1 70 ? -2.621 -2.033 18.656 1 92.06 70 ASP B CA 1
ATOM 2882 C C . ASP B 1 70 ? -1.724 -3.266 18.719 1 92.06 70 ASP B C 1
ATOM 2884 O O . ASP B 1 70 ? -0.938 -3.518 17.797 1 92.06 70 ASP B O 1
ATOM 2888 N N . ARG B 1 71 ? -1.842 -3.98 19.891 1 90.81 71 ARG B N 1
ATOM 2889 C CA . ARG B 1 71 ? -1.101 -5.23 20.016 1 90.81 71 ARG B CA 1
ATOM 2890 C C . ARG B 1 71 ? -1.61 -6.277 19.031 1 90.81 71 ARG B C 1
ATOM 2892 O O . ARG B 1 71 ? -2.811 -6.348 18.766 1 90.81 71 ARG B O 1
ATOM 2899 N N . SER B 1 72 ? -0.672 -6.934 18.406 1 89.56 72 SER B N 1
ATOM 2900 C CA . SER B 1 72 ? -0.987 -8.078 17.562 1 89.56 72 SER B CA 1
ATOM 2901 C C . SER B 1 72 ? -0.474 -9.375 18.188 1 89.56 72 SER B C 1
ATOM 2903 O O . SER B 1 72 ? 0.59 -9.875 17.812 1 89.56 72 SER B O 1
ATOM 2905 N N . VAL B 1 73 ? -1.246 -10.008 18.969 1 89.44 73 VAL B N 1
ATOM 2906 C CA . VAL B 1 73 ? -0.823 -11.117 19.812 1 89.44 73 VAL B CA 1
ATOM 2907 C C . VAL B 1 73 ? -0.366 -12.289 18.938 1 89.44 73 VAL B C 1
ATOM 2909 O O . VAL B 1 73 ? 0.705 -12.852 19.156 1 89.44 73 VAL B O 1
ATOM 2912 N N . GLU B 1 74 ? -1.144 -12.586 18 1 87.19 74 GLU B N 1
ATOM 2913 C CA . GLU B 1 74 ? -0.823 -13.719 17.125 1 87.19 74 GLU B CA 1
ATOM 2914 C C . GLU B 1 74 ? 0.487 -13.477 16.375 1 87.19 74 GLU B C 1
ATOM 2916 O O . GLU B 1 74 ? 1.337 -14.367 16.312 1 87.19 74 GLU B O 1
ATOM 2921 N N . LEU B 1 75 ? 0.634 -12.344 15.797 1 90.25 75 LEU B N 1
ATOM 2922 C CA . LEU B 1 75 ? 1.853 -11.992 15.078 1 90.25 75 LEU B CA 1
ATOM 2923 C C . LEU B 1 75 ? 3.062 -12.023 16 1 90.25 75 LEU B C 1
ATOM 2925 O O . LEU B 1 75 ? 4.109 -12.562 15.641 1 90.25 75 LEU B O 1
ATOM 2929 N N . GLU B 1 76 ? 2.943 -11.492 17.172 1 93.75 76 GLU B N 1
ATOM 2930 C CA . GLU B 1 76 ? 4.035 -11.461 18.141 1 93.75 76 GLU B CA 1
ATOM 2931 C C . GLU B 1 76 ? 4.461 -12.867 18.547 1 93.75 76 GLU B C 1
ATOM 2933 O O . GLU B 1 76 ? 5.656 -13.164 18.625 1 93.75 76 GLU B O 1
ATOM 2938 N N . LEU B 1 77 ? 3.479 -13.68 18.75 1 92.25 77 LEU B N 1
ATOM 2939 C CA . LEU B 1 77 ? 3.771 -15.062 19.125 1 92.25 77 LEU B CA 1
ATOM 2940 C C . LEU B 1 77 ? 4.516 -15.781 18 1 92.25 77 LEU B C 1
ATOM 2942 O O . LEU B 1 77 ? 5.473 -16.516 18.266 1 92.25 77 LEU B O 1
ATOM 2946 N N . GLU B 1 78 ? 4.074 -15.594 16.828 1 89.19 78 GLU B N 1
ATOM 2947 C CA . GLU B 1 78 ? 4.715 -16.219 15.68 1 89.19 78 GLU B CA 1
ATOM 2948 C C . GLU B 1 78 ? 6.152 -15.742 15.516 1 89.19 78 GLU B C 1
ATOM 2950 O O . GLU B 1 78 ? 7.047 -16.547 15.219 1 89.19 78 GLU B O 1
ATOM 2955 N N . LEU B 1 79 ? 6.363 -14.453 15.641 1 93.75 79 LEU B N 1
ATOM 2956 C CA . LEU B 1 79 ? 7.703 -13.883 15.516 1 93.75 79 LEU B CA 1
ATOM 2957 C C . LEU B 1 79 ? 8.609 -14.406 16.625 1 93.75 79 LEU B C 1
ATOM 2959 O O . LEU B 1 79 ? 9.789 -14.688 16.391 1 93.75 79 LEU B O 1
ATOM 2963 N N . GLU B 1 80 ? 8.055 -14.531 17.781 1 94.38 80 GLU B N 1
ATOM 2964 C CA . GLU B 1 80 ? 8.812 -15.078 18.891 1 94.38 80 GLU B CA 1
ATOM 2965 C C . GLU B 1 80 ? 9.203 -16.531 18.641 1 94.38 80 GLU B C 1
ATOM 2967 O O . GLU B 1 80 ? 10.359 -16.906 18.828 1 94.38 80 GLU B O 1
ATOM 2972 N N . LYS B 1 81 ? 8.289 -17.328 18.203 1 91.25 81 LYS B N 1
ATOM 2973 C CA . LYS B 1 81 ? 8.516 -18.75 17.922 1 91.25 81 LYS B CA 1
ATOM 2974 C C . LYS B 1 81 ? 9.562 -18.938 16.828 1 91.25 81 LYS B C 1
ATOM 2976 O O . LYS B 1 81 ? 10.352 -19.875 16.875 1 91.25 81 LYS B O 1
ATOM 2981 N N . SER B 1 82 ? 9.523 -18.062 15.922 1 89.69 82 SER B N 1
ATOM 2982 C CA . SER B 1 82 ? 10.422 -18.172 14.781 1 89.69 82 SER B CA 1
ATOM 2983 C C . SER B 1 82 ? 11.773 -17.531 15.086 1 89.69 82 SER B C 1
ATOM 2985 O O . SER B 1 82 ? 12.664 -17.5 14.227 1 89.69 82 SER B O 1
ATOM 2987 N N . GLY B 1 83 ? 11.891 -16.938 16.219 1 92.56 83 GLY B N 1
ATOM 2988 C CA . GLY B 1 83 ? 13.156 -16.359 16.641 1 92.56 83 GLY B CA 1
ATOM 2989 C C . GLY B 1 83 ? 13.477 -15.055 15.945 1 92.56 83 GLY B C 1
ATOM 2990 O O . GLY B 1 83 ? 14.641 -14.656 15.859 1 92.56 83 GLY B O 1
ATOM 2991 N N . LYS B 1 84 ? 12.516 -14.492 15.391 1 93.75 84 LYS B N 1
ATOM 2992 C CA . LYS B 1 84 ? 12.703 -13.219 14.695 1 93.75 84 LYS B CA 1
ATOM 2993 C C . LYS B 1 84 ? 12.594 -12.047 15.664 1 93.75 84 LYS B C 1
ATOM 2995 O O . LYS B 1 84 ? 11.672 -11.234 15.562 1 93.75 84 LYS B O 1
ATOM 3000 N N . GLN B 1 85 ? 13.578 -11.828 16.484 1 95 85 GLN B N 1
ATOM 3001 C CA . GLN B 1 85 ? 13.547 -10.914 17.609 1 95 85 GLN B CA 1
ATOM 3002 C C . GLN B 1 85 ? 13.492 -9.461 17.156 1 95 85 GLN B C 1
ATOM 3004 O O . GLN B 1 85 ? 12.758 -8.656 17.734 1 95 85 GLN B O 1
ATOM 3009 N N . SER B 1 86 ? 14.305 -9.164 16.141 1 95.31 86 SER B N 1
ATOM 3010 C CA . SER B 1 86 ? 14.32 -7.793 15.656 1 95.31 86 SER B CA 1
ATOM 3011 C C . SER B 1 86 ? 12.945 -7.363 15.156 1 95.31 86 SER B C 1
ATOM 3013 O O . SER B 1 86 ? 12.5 -6.242 15.43 1 95.31 86 SER B O 1
ATOM 3015 N N . MET B 1 87 ? 12.305 -8.211 14.477 1 94.88 87 MET B N 1
ATOM 3016 C CA . MET B 1 87 ? 10.961 -7.938 13.977 1 94.88 87 MET B CA 1
ATOM 3017 C C . MET B 1 87 ? 9.961 -7.855 15.125 1 94.88 87 MET B C 1
ATOM 3019 O O . MET B 1 87 ? 9.055 -7.023 15.102 1 94.88 87 MET B O 1
ATOM 3023 N N . LEU B 1 88 ? 10.125 -8.734 16.078 1 95.88 88 LEU B N 1
ATOM 3024 C CA . LEU B 1 88 ? 9.273 -8.727 17.266 1 95.88 88 LEU B CA 1
ATOM 3025 C C . LEU B 1 88 ? 9.375 -7.391 18 1 95.88 88 LEU B C 1
ATOM 3027 O O . LEU B 1 88 ? 8.352 -6.785 18.344 1 95.88 88 LEU B O 1
ATOM 3031 N N . ASP B 1 89 ? 10.57 -6.93 18.188 1 95.75 89 ASP B N 1
ATOM 3032 C CA . ASP B 1 89 ? 10.797 -5.648 18.859 1 95.75 89 ASP B CA 1
ATOM 3033 C C . ASP B 1 89 ? 10.133 -4.508 18.078 1 95.75 89 ASP B C 1
ATOM 3035 O O . ASP B 1 89 ? 9.508 -3.633 18.688 1 95.75 89 ASP B O 1
ATOM 3039 N N . MET B 1 90 ? 10.266 -4.578 16.781 1 94.56 90 MET B N 1
ATOM 3040 C CA . MET B 1 90 ? 9.672 -3.553 15.93 1 94.56 90 MET B CA 1
ATOM 3041 C C . MET B 1 90 ? 8.156 -3.508 16.094 1 94.56 90 MET B C 1
ATOM 3043 O O . MET B 1 90 ? 7.582 -2.434 16.266 1 94.56 90 MET B O 1
ATOM 3047 N N . VAL B 1 91 ? 7.523 -4.613 16.031 1 94.75 91 VAL B N 1
ATOM 3048 C CA . VAL B 1 91 ? 6.07 -4.723 16.125 1 94.75 91 VAL B CA 1
ATOM 3049 C C . VAL B 1 91 ? 5.602 -4.246 17.484 1 94.75 91 VAL B C 1
ATOM 3051 O O . VAL B 1 91 ? 4.609 -3.521 17.594 1 94.75 91 VAL B O 1
ATOM 3054 N N . GLN B 1 92 ? 6.305 -4.582 18.516 1 94.94 92 GLN B N 1
ATOM 3055 C CA . GLN B 1 92 ? 5.961 -4.172 19.875 1 94.94 92 GLN B CA 1
ATOM 3056 C C . GLN B 1 92 ? 6.164 -2.674 20.062 1 94.94 92 GLN B C 1
ATOM 3058 O O . GLN B 1 92 ? 5.375 -2.02 20.75 1 94.94 92 GLN B O 1
ATOM 3063 N N . ASP B 1 93 ? 7.203 -2.182 19.469 1 94.62 93 ASP B N 1
ATOM 3064 C CA . ASP B 1 93 ? 7.48 -0.751 19.562 1 94.62 93 ASP B CA 1
ATOM 3065 C C . ASP B 1 93 ? 6.344 0.07 18.953 1 94.62 93 ASP B C 1
ATOM 3067 O O . ASP B 1 93 ? 5.988 1.127 19.484 1 94.62 93 ASP B O 1
ATOM 3071 N N . ILE B 1 94 ? 5.766 -0.397 17.922 1 93.69 94 ILE B N 1
ATOM 3072 C CA . ILE B 1 94 ? 4.672 0.299 17.25 1 93.69 94 ILE B CA 1
ATOM 3073 C C . ILE B 1 94 ? 3.459 0.371 18.172 1 93.69 94 ILE B C 1
ATOM 3075 O O . ILE B 1 94 ? 2.799 1.408 18.266 1 93.69 94 ILE B O 1
ATOM 3079 N N . SER B 1 95 ? 3.219 -0.656 18.859 1 91.75 95 SER B N 1
ATOM 3080 C CA . SER B 1 95 ? 2.068 -0.74 19.75 1 91.75 95 SER B CA 1
ATOM 3081 C C . SER B 1 95 ? 2.27 0.119 21 1 91.75 95 SER B C 1
ATOM 3083 O O . SER B 1 95 ? 1.3 0.572 21.609 1 91.75 95 SER B O 1
ATOM 3085 N N . ASN B 1 96 ? 3.508 0.405 21.328 1 90.56 96 ASN B N 1
ATOM 3086 C CA . ASN B 1 96 ? 3.801 1.09 22.578 1 90.56 96 ASN B CA 1
ATOM 3087 C C . ASN B 1 96 ? 4.273 2.521 22.344 1 90.56 96 ASN B C 1
ATOM 3089 O O . ASN B 1 96 ? 4.684 3.207 23.281 1 90.56 96 ASN B O 1
ATOM 3093 N N . MET B 1 97 ? 4.242 2.916 21.234 1 87.69 97 MET B N 1
ATOM 3094 C CA . MET B 1 97 ? 4.941 4.145 20.875 1 87.69 97 MET B CA 1
ATOM 3095 C C . MET B 1 97 ? 4.281 5.359 21.516 1 87.69 97 MET B C 1
ATOM 3097 O O . MET B 1 97 ? 4.969 6.238 22.031 1 87.69 97 MET B O 1
ATOM 3101 N N . VAL B 1 98 ? 2.932 5.555 21.422 1 85.44 98 VAL B N 1
ATOM 3102 C CA . VAL B 1 98 ? 2.281 6.73 22 1 85.44 98 VAL B CA 1
ATOM 3103 C C . VAL B 1 98 ? 0.834 6.402 22.344 1 85.44 98 VAL B C 1
ATOM 3105 O O . VAL B 1 98 ? 0.305 5.371 21.922 1 85.44 98 VAL B O 1
ATOM 3108 N N . ASP B 1 99 ? 0.305 7.297 23.188 1 90.88 99 ASP B N 1
ATOM 3109 C CA . ASP B 1 99 ? -1.115 7.148 23.5 1 90.88 99 ASP B CA 1
ATOM 3110 C C . ASP B 1 99 ? -1.979 7.652 22.344 1 90.88 99 ASP B C 1
ATOM 3112 O O . ASP B 1 99 ? -1.981 8.844 22.031 1 90.88 99 ASP B O 1
ATOM 3116 N N . ILE B 1 100 ? -2.641 6.754 21.75 1 94.38 100 ILE B N 1
ATOM 3117 C CA . ILE B 1 100 ? -3.449 7.098 20.594 1 94.38 100 ILE B CA 1
ATOM 3118 C C . ILE B 1 100 ? -4.93 6.941 20.922 1 94.38 100 ILE B C 1
ATOM 3120 O O . ILE B 1 100 ? -5.348 5.906 21.453 1 94.38 100 ILE B O 1
ATOM 3124 N N . HIS B 1 101 ? -5.691 8.008 20.688 1 95.62 101 HIS B N 1
ATOM 3125 C CA . HIS B 1 101 ? -7.145 8.023 20.812 1 95.62 101 HIS B CA 1
ATOM 3126 C C . HIS B 1 101 ? -7.816 8.047 19.453 1 95.62 101 HIS B C 1
ATOM 3128 O O . HIS B 1 101 ? -7.195 8.438 18.453 1 95.62 101 HIS B O 1
ATOM 3134 N N . TYR B 1 102 ? -9.062 7.602 19.484 1 94.5 102 TYR B N 1
ATOM 3135 C CA . TYR B 1 102 ? -9.805 7.574 18.234 1 94.5 102 TYR B CA 1
ATOM 3136 C C . TYR B 1 102 ? -11.188 8.195 18.406 1 94.5 102 TYR B C 1
ATOM 3138 O O . TYR B 1 102 ? -11.836 8.008 19.438 1 94.5 102 TYR B O 1
ATOM 3146 N N . ILE B 1 103 ? -11.602 8.945 17.406 1 93.69 103 ILE B N 1
ATOM 3147 C CA . ILE B 1 103 ? -12.961 9.461 17.328 1 93.69 103 ILE B CA 1
ATOM 3148 C C . ILE B 1 103 ? -13.484 9.328 15.906 1 93.69 103 ILE B C 1
ATOM 3150 O O . ILE B 1 103 ? -12.719 9.43 14.945 1 93.69 103 ILE B O 1
ATOM 3154 N N . ARG B 1 104 ? -14.781 9.031 15.781 1 90.44 104 ARG B N 1
ATOM 3155 C CA . ARG B 1 104 ? -15.375 8.828 14.461 1 90.44 104 ARG B CA 1
ATOM 3156 C C . ARG B 1 104 ? -16.016 10.117 13.945 1 90.44 104 ARG B C 1
ATOM 3158 O O . ARG B 1 104 ? -16.734 10.797 14.672 1 90.44 104 ARG B O 1
ATOM 3165 N N . GLN B 1 105 ? -15.57 10.461 12.766 1 90.44 105 GLN B N 1
ATOM 3166 C CA . GLN B 1 105 ? -16.328 11.453 12.008 1 90.44 105 GLN B CA 1
ATOM 3167 C C . GLN B 1 105 ? -17.453 10.789 11.219 1 90.44 105 GLN B C 1
ATOM 3169 O O . GLN B 1 105 ? -17.219 10.125 10.211 1 90.44 105 GLN B O 1
ATOM 3174 N N . LYS B 1 106 ? -18.672 10.953 11.508 1 82.75 106 LYS B N 1
ATOM 3175 C CA . LYS B 1 106 ? -19.812 10.211 10.984 1 82.75 106 LYS B CA 1
ATOM 3176 C C . LYS B 1 106 ? -20.031 10.508 9.5 1 82.75 106 LYS B C 1
ATOM 3178 O O . LYS B 1 106 ? -20.359 9.617 8.727 1 82.75 106 LYS B O 1
ATOM 3183 N N . GLU B 1 107 ? -19.812 11.766 9.141 1 83.31 107 GLU B N 1
ATOM 3184 C CA . GLU B 1 107 ? -19.891 12.195 7.75 1 83.31 107 GLU B CA 1
ATOM 3185 C C . GLU B 1 107 ? -18.688 13.055 7.359 1 83.31 107 GLU B C 1
ATOM 3187 O O . GLU B 1 107 ? -18.219 13.859 8.156 1 83.31 107 GLU B O 1
ATOM 3192 N N . PRO B 1 108 ? -18.25 12.758 6.191 1 82.19 108 PRO B N 1
ATOM 3193 C CA . PRO B 1 108 ? -17.109 13.555 5.746 1 82.19 108 PRO B CA 1
ATOM 3194 C C . PRO B 1 108 ? -17.5 14.977 5.355 1 82.19 108 PRO B C 1
ATOM 3196 O O . PRO B 1 108 ? -17.531 15.312 4.168 1 82.19 108 PRO B O 1
ATOM 3199 N N . ARG B 1 109 ? -17.562 15.922 6.285 1 87.88 109 ARG B N 1
ATOM 3200 C CA . ARG B 1 109 ? -18.062 17.281 6.062 1 87.88 109 ARG B CA 1
ATOM 3201 C C . ARG B 1 109 ? -16.922 18.266 5.941 1 87.88 109 ARG B C 1
ATOM 3203 O O . ARG B 1 109 ? -17.109 19.469 6.168 1 87.88 109 ARG B O 1
ATOM 3210 N N . GLY B 1 110 ? -15.711 17.734 5.793 1 90.62 110 GLY B N 1
ATOM 3211 C CA . GLY B 1 110 ? -14.578 18.625 5.598 1 90.62 110 GLY B CA 1
ATOM 3212 C C . GLY B 1 110 ? -13.578 18.578 6.742 1 90.62 110 GLY B C 1
ATOM 3213 O O . GLY B 1 110 ? -13.875 18.031 7.805 1 90.62 110 GLY B O 1
ATOM 3214 N N . LEU B 1 111 ? -12.445 19.203 6.438 1 93.56 111 LEU B N 1
ATOM 3215 C CA . LEU B 1 111 ? -11.344 19.203 7.402 1 93.56 111 LEU B CA 1
ATOM 3216 C C . LEU B 1 111 ? -11.727 19.984 8.656 1 93.56 111 LEU B C 1
ATOM 3218 O O . LEU B 1 111 ? -11.383 19.578 9.773 1 93.56 111 LEU B O 1
ATOM 3222 N N . GLY B 1 112 ? -12.383 21.156 8.477 1 96.19 112 GLY B N 1
ATOM 3223 C CA . GLY B 1 112 ? -12.836 21.906 9.625 1 96.19 112 GLY B CA 1
ATOM 3224 C C . GLY B 1 112 ? -13.742 21.125 10.547 1 96.19 112 GLY B C 1
ATOM 3225 O O . GLY B 1 112 ? -13.602 21.188 11.773 1 96.19 112 GLY B O 1
ATOM 3226 N N . HIS B 1 113 ? -14.633 20.406 9.922 1 95.44 113 HIS B N 1
ATOM 3227 C CA . HIS B 1 113 ? -15.531 19.562 10.703 1 95.44 113 HIS B CA 1
ATOM 3228 C C . HIS B 1 113 ? -14.766 18.469 11.438 1 95.44 113 HIS B C 1
ATOM 3230 O O . HIS B 1 113 ? -15.07 18.156 12.594 1 95.44 113 HIS B O 1
ATOM 3236 N N . ALA B 1 114 ? -13.797 17.859 10.789 1 95.5 114 ALA B N 1
ATOM 3237 C CA . ALA B 1 114 ? -12.977 16.828 11.406 1 95.5 114 ALA B CA 1
ATOM 3238 C C . ALA B 1 114 ? -12.289 17.344 12.664 1 95.5 114 ALA B C 1
ATOM 3240 O O . ALA B 1 114 ? -12.312 16.688 13.711 1 95.5 114 ALA B O 1
ATOM 3241 N N . ILE B 1 115 ? -11.711 18.516 12.562 1 97.06 115 ILE B N 1
ATOM 3242 C CA . ILE B 1 115 ? -11.016 19.109 13.695 1 97.06 115 ILE B CA 1
ATOM 3243 C C . ILE B 1 115 ? -12.016 19.406 14.812 1 97.06 115 ILE B C 1
ATOM 3245 O O . ILE B 1 115 ? -11.727 19.203 15.992 1 97.06 115 ILE B O 1
ATOM 3249 N N . ASN B 1 116 ? -13.164 19.875 14.453 1 96.75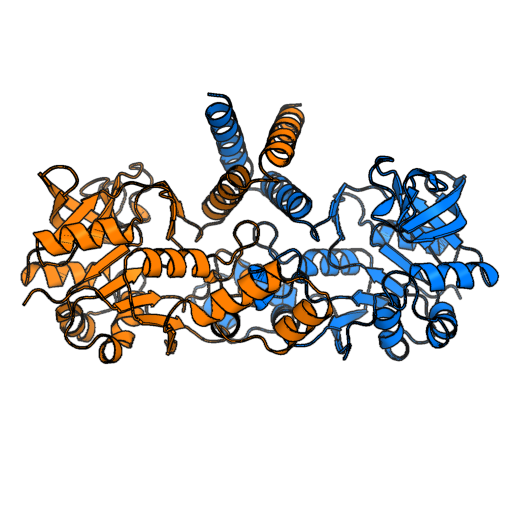 116 ASN B N 1
ATOM 3250 C CA . ASN B 1 116 ? -14.188 20.219 15.43 1 96.75 116 ASN B CA 1
ATOM 3251 C C . ASN B 1 116 ? -14.602 19.016 16.266 1 96.75 116 ASN B C 1
ATOM 3253 O O . ASN B 1 116 ? -14.992 19.172 17.422 1 96.75 116 ASN B O 1
ATOM 3257 N N . CYS B 1 117 ? -14.539 17.859 15.695 1 95.88 117 CYS B N 1
ATOM 3258 C CA . CYS B 1 117 ? -14.867 16.625 16.406 1 95.88 117 CYS B CA 1
ATOM 3259 C C . CYS B 1 117 ? -13.898 16.391 17.562 1 95.88 117 CYS B C 1
ATOM 3261 O O . CYS B 1 117 ? -14.195 15.625 18.469 1 95.88 117 CYS B O 1
ATOM 3263 N N . ALA B 1 118 ? -12.781 17.094 17.562 1 96.75 118 ALA B N 1
ATOM 3264 C CA . ALA B 1 118 ? -11.734 16.844 18.547 1 96.75 118 ALA B CA 1
ATOM 3265 C C . ALA B 1 118 ? -11.836 17.812 19.719 1 96.75 118 ALA B C 1
ATOM 3267 O O . ALA B 1 118 ? -10.977 17.828 20.609 1 96.75 118 ALA B O 1
ATOM 3268 N N . LYS B 1 119 ? -12.812 18.562 19.828 1 96.94 119 LYS B N 1
ATOM 3269 C CA . LYS B 1 119 ? -12.961 19.641 20.797 1 96.94 119 LYS B CA 1
ATOM 3270 C C . LYS B 1 119 ? -12.805 19.141 22.219 1 96.94 119 LYS B C 1
ATOM 3272 O O . LYS B 1 119 ? -12.047 19.719 23.016 1 96.94 119 LYS B O 1
ATOM 3277 N N . VAL B 1 120 ? -13.461 18.078 22.578 1 95.31 120 VAL B N 1
ATOM 3278 C CA . VAL B 1 120 ? -13.461 17.547 23.938 1 95.31 120 VAL B CA 1
ATOM 3279 C C . VAL B 1 120 ? -12.078 17 24.281 1 95.31 120 VAL B C 1
ATOM 3281 O O . VAL B 1 120 ? -11.57 17.188 25.375 1 95.31 120 VAL B O 1
ATOM 3284 N N . PHE B 1 121 ? -11.492 16.328 23.344 1 96.19 121 PHE B N 1
ATOM 3285 C CA . PHE B 1 121 ? -10.172 15.719 23.531 1 96.19 121 PHE B CA 1
ATOM 3286 C C . PHE B 1 121 ? -9.125 16.781 23.812 1 96.19 121 PHE B C 1
ATOM 3288 O O . PHE B 1 121 ? -8.289 16.625 24.703 1 96.19 121 PHE B O 1
ATOM 3295 N N . VAL B 1 122 ? -9.164 17.891 23.078 1 95.94 122 VAL B N 1
ATOM 3296 C CA . VAL B 1 122 ? -8.141 18.922 23.141 1 95.94 122 VAL B CA 1
ATOM 3297 C C . VAL B 1 122 ? -8.344 19.766 24.406 1 95.94 122 VAL B C 1
ATOM 3299 O O . VAL B 1 122 ? -7.371 20.156 25.047 1 95.94 122 VAL B O 1
ATOM 3302 N N . GLY B 1 123 ? -9.57 20.031 24.703 1 94.19 123 GLY B N 1
ATOM 3303 C CA . GLY B 1 123 ? -9.844 20.922 25.828 1 94.19 123 GLY B CA 1
ATOM 3304 C C . GLY B 1 123 ? -9.383 22.344 25.578 1 94.19 123 GLY B C 1
ATOM 3305 O O . GLY B 1 123 ? -9.633 22.906 24.516 1 94.19 123 GLY B O 1
ATOM 3306 N N . ASP B 1 124 ? -8.828 22.969 26.656 1 94.94 124 ASP B N 1
ATOM 3307 C CA . ASP B 1 124 ? -8.406 24.359 26.594 1 94.94 124 ASP B CA 1
ATOM 3308 C C . ASP B 1 124 ? -6.891 24.484 26.484 1 94.94 124 ASP B C 1
ATOM 3310 O O . ASP B 1 124 ? -6.258 25.172 27.281 1 94.94 124 ASP B O 1
ATOM 3314 N N . GLU B 1 125 ? -6.363 23.797 25.469 1 96.31 125 GLU B N 1
ATOM 3315 C CA . GLU B 1 125 ? -4.922 23.859 25.25 1 96.31 125 GLU B CA 1
ATOM 3316 C C . GLU B 1 125 ? -4.602 23.953 23.75 1 96.31 125 GLU B C 1
ATOM 3318 O O . GLU B 1 125 ? -5.395 23.516 22.922 1 96.31 125 GLU B O 1
ATOM 3323 N N . PRO B 1 126 ? -3.455 24.547 23.453 1 97.88 126 PRO B N 1
ATOM 3324 C CA . PRO B 1 126 ? -3.016 24.516 22.062 1 97.88 126 PRO B CA 1
ATOM 3325 C C . PRO B 1 126 ? -2.67 23.094 21.594 1 97.88 126 PRO B C 1
ATOM 3327 O O . PRO B 1 126 ? -2.311 22.25 22.406 1 97.88 126 PRO B O 1
ATOM 3330 N N . PHE B 1 127 ? -2.811 22.891 20.328 1 98.56 127 PHE B N 1
ATOM 3331 C CA . PHE B 1 127 ? -2.631 21.531 19.812 1 98.56 127 PHE B CA 1
ATOM 3332 C C . PHE B 1 127 ? -2.092 21.578 18.391 1 98.56 127 PHE B C 1
ATOM 3334 O O . PHE B 1 127 ? -2.119 22.625 17.734 1 98.56 127 PHE B O 1
ATOM 3341 N N . ALA B 1 128 ? -1.562 20.469 17.984 1 98.81 128 ALA B N 1
ATOM 3342 C CA . ALA B 1 128 ? -1.025 20.312 16.641 1 98.81 128 ALA B CA 1
ATOM 3343 C C . ALA B 1 128 ? -2.018 19.594 15.727 1 98.81 128 ALA B C 1
ATOM 3345 O O . ALA B 1 128 ? -2.805 18.766 16.188 1 98.81 128 ALA B O 1
ATOM 3346 N N . ILE B 1 129 ? -2.043 19.969 14.477 1 98.81 129 ILE B N 1
ATOM 3347 C CA . ILE B 1 129 ? -2.762 19.266 13.422 1 98.81 129 ILE B CA 1
ATOM 3348 C C . ILE B 1 129 ? -1.772 18.75 12.383 1 98.81 129 ILE B C 1
ATOM 3350 O O . ILE B 1 129 ? -0.96 19.5 11.852 1 98.81 129 ILE B O 1
ATOM 3354 N N . LEU B 1 130 ? -1.769 17.453 12.164 1 98.75 130 LEU B N 1
ATOM 3355 C CA . LEU B 1 130 ? -0.947 16.844 11.133 1 98.75 130 LEU B CA 1
ATOM 3356 C C . LEU B 1 130 ? -1.817 16.141 10.094 1 98.75 130 LEU B C 1
ATOM 3358 O O . LEU B 1 130 ? -2.48 15.148 10.398 1 98.75 130 LEU B O 1
ATOM 3362 N N . LEU B 1 131 ? -1.775 16.672 8.867 1 97.38 131 LEU B N 1
ATOM 3363 C CA . LEU B 1 131 ? -2.549 16.031 7.812 1 97.38 131 LEU B CA 1
ATOM 3364 C C . LEU B 1 131 ? -1.874 14.75 7.348 1 97.38 131 LEU B C 1
ATOM 3366 O O . LEU B 1 131 ? -0.658 14.719 7.141 1 97.38 131 LEU B O 1
ATOM 3370 N N . GLY B 1 132 ? -2.631 13.719 7.141 1 94.06 132 GLY B N 1
ATOM 3371 C CA . GLY B 1 132 ? -2.139 12.375 6.898 1 94.06 132 GLY B CA 1
ATOM 3372 C C . GLY B 1 132 ? -1.535 12.195 5.516 1 94.06 132 GLY B C 1
ATOM 3373 O O . GLY B 1 132 ? -0.83 11.219 5.258 1 94.06 132 GLY B O 1
ATOM 3374 N N . ASP B 1 133 ? -1.766 13.055 4.641 1 93.88 133 ASP B N 1
ATOM 3375 C CA . ASP B 1 133 ? -1.291 12.867 3.273 1 93.88 133 ASP B CA 1
ATOM 3376 C C . ASP B 1 133 ? -0.087 13.758 2.984 1 93.88 133 ASP B C 1
ATOM 3378 O O . ASP B 1 133 ? 0.365 13.852 1.84 1 93.88 133 ASP B O 1
ATOM 3382 N N . ASP B 1 134 ? 0.456 14.414 3.982 1 96.25 134 ASP B N 1
ATOM 3383 C CA . ASP B 1 134 ? 1.653 15.234 3.846 1 96.25 134 ASP B CA 1
ATOM 3384 C C . ASP B 1 134 ? 2.814 14.656 4.652 1 96.25 134 ASP B C 1
ATOM 3386 O O . ASP B 1 134 ? 2.912 14.883 5.859 1 96.25 134 ASP B O 1
ATOM 3390 N N . ILE B 1 135 ? 3.699 14.008 3.934 1 98.12 135 ILE B N 1
ATOM 3391 C CA . ILE B 1 135 ? 4.891 13.461 4.57 1 98.12 135 ILE B CA 1
ATOM 3392 C C . ILE B 1 135 ? 6.051 14.445 4.422 1 98.12 135 ILE B C 1
ATOM 3394 O O . ILE B 1 135 ? 6.316 14.938 3.326 1 98.12 135 ILE B O 1
ATOM 3398 N N . VAL B 1 136 ? 6.707 14.805 5.535 1 98.44 136 VAL B N 1
ATOM 3399 C CA . VAL B 1 136 ? 7.84 15.727 5.492 1 98.44 136 VAL B CA 1
ATOM 3400 C C . VAL B 1 136 ? 9.102 15.023 5.992 1 98.44 136 VAL B C 1
ATOM 3402 O O . VAL B 1 136 ? 9.148 14.547 7.129 1 98.44 136 VAL B O 1
ATOM 3405 N N . TYR B 1 137 ? 10.039 14.914 5.172 1 98.12 137 TYR B N 1
ATOM 3406 C CA . TYR B 1 137 ? 11.32 14.328 5.555 1 98.12 137 TYR B CA 1
ATOM 3407 C C . TYR B 1 137 ? 12.312 15.406 5.973 1 98.12 137 TYR B C 1
ATOM 3409 O O . TYR B 1 137 ? 12.562 16.359 5.223 1 98.12 137 TYR B O 1
ATOM 3417 N N . ASN B 1 138 ? 12.758 15.32 7.113 1 97.56 138 ASN B N 1
ATOM 3418 C CA . ASN B 1 138 ? 13.836 16.141 7.66 1 97.56 138 ASN B CA 1
ATOM 3419 C C . ASN B 1 138 ? 14.711 15.336 8.625 1 97.56 138 ASN B C 1
ATOM 3421 O O . ASN B 1 138 ? 14.25 14.922 9.688 1 97.56 138 ASN B O 1
ATOM 3425 N N . ASP B 1 139 ? 15.977 15.086 8.297 1 93.81 139 ASP B N 1
ATOM 3426 C CA . ASP B 1 139 ? 16.844 14.211 9.078 1 93.81 139 ASP B CA 1
ATOM 3427 C C . ASP B 1 139 ? 17.406 14.938 10.297 1 93.81 139 ASP B C 1
ATOM 3429 O O . ASP B 1 139 ? 17.984 14.312 11.188 1 93.81 139 ASP B O 1
ATOM 3433 N N . GLN B 1 140 ? 17.25 16.172 10.367 1 96 140 GLN B N 1
ATOM 3434 C CA . GLN B 1 140 ? 17.828 16.953 11.461 1 96 140 GLN B CA 1
ATOM 3435 C C . GLN B 1 140 ? 16.781 17.312 12.5 1 96 140 GLN B C 1
ATOM 3437 O O . GLN B 1 140 ? 17 17.109 13.695 1 96 140 GLN B O 1
ATOM 3442 N N . LYS B 1 141 ? 15.703 17.891 12.086 1 98 141 LYS B N 1
ATOM 3443 C CA . LYS B 1 141 ? 14.648 18.375 12.969 1 98 141 LYS B CA 1
ATOM 3444 C C . LYS B 1 141 ? 13.273 18.188 12.344 1 98 141 LYS B C 1
ATOM 3446 O O . LYS B 1 141 ? 12.961 18.766 11.312 1 98 141 LYS B O 1
ATOM 3451 N N . PRO B 1 142 ? 12.422 17.406 13.07 1 98.38 142 PRO B N 1
ATOM 3452 C CA . PRO B 1 142 ? 11.078 17.203 12.516 1 98.38 142 PRO B CA 1
ATOM 3453 C C . PRO B 1 142 ? 10.344 18.516 12.242 1 98.38 142 PRO B C 1
ATOM 3455 O O . PRO B 1 142 ? 10.508 19.484 12.984 1 98.38 142 PRO B O 1
ATOM 3458 N N . CYS B 1 143 ? 9.578 18.5 11.195 1 98.56 143 CYS B N 1
ATOM 3459 C CA . CYS B 1 143 ? 8.828 19.688 10.789 1 98.56 143 CYS B CA 1
ATOM 3460 C C . CYS B 1 143 ? 7.969 20.203 11.938 1 98.56 143 CYS B C 1
ATOM 3462 O O . CYS B 1 143 ? 7.977 21.391 12.234 1 98.56 143 CYS B O 1
ATOM 3464 N N . LEU B 1 144 ? 7.254 19.312 12.617 1 98.81 144 LEU B N 1
ATOM 3465 C CA . LEU B 1 144 ? 6.375 19.719 13.703 1 98.81 144 LEU B CA 1
ATOM 3466 C C . LEU B 1 144 ? 7.168 20.359 14.828 1 98.81 144 LEU B C 1
ATOM 3468 O O . LEU B 1 144 ? 6.707 21.328 15.453 1 98.81 144 LEU B O 1
ATOM 3472 N N . LYS B 1 145 ? 8.305 19.859 15.141 1 98.69 145 LYS B N 1
ATOM 3473 C CA . LYS B 1 145 ? 9.156 20.438 16.188 1 98.69 145 LYS B CA 1
ATOM 3474 C C . LYS B 1 145 ? 9.531 21.875 15.852 1 98.69 145 LYS B C 1
ATOM 3476 O O . LYS B 1 145 ? 9.594 22.734 16.734 1 98.69 145 LYS B O 1
ATOM 3481 N N . GLN B 1 146 ? 9.82 22.125 14.594 1 98.56 146 GLN B N 1
ATOM 3482 C CA . GLN B 1 146 ? 10.117 23.484 14.148 1 98.56 146 GLN B CA 1
ATOM 3483 C C . GLN B 1 146 ? 8.953 24.438 14.453 1 98.56 146 GLN B C 1
ATOM 3485 O O . GLN B 1 146 ? 9.156 25.547 14.938 1 98.56 146 GLN B O 1
ATOM 3490 N N . LEU B 1 147 ? 7.758 23.969 14.172 1 98.56 147 LEU B N 1
ATOM 3491 C CA . LEU B 1 147 ? 6.574 24.781 14.43 1 98.56 147 LEU B CA 1
ATOM 3492 C C . LEU B 1 147 ? 6.379 24.984 15.93 1 98.56 147 LEU B C 1
ATOM 3494 O O . LEU B 1 147 ? 5.992 26.078 16.359 1 98.56 147 LEU B O 1
ATOM 3498 N N . ILE B 1 148 ? 6.574 23.922 16.703 1 98.5 148 ILE B N 1
ATOM 3499 C CA . ILE B 1 148 ? 6.438 24 18.141 1 98.5 148 ILE B CA 1
ATOM 3500 C C . ILE B 1 148 ? 7.422 25.031 18.688 1 98.5 148 ILE B C 1
ATOM 3502 O O . ILE B 1 148 ? 7.078 25.828 19.578 1 98.5 148 ILE B O 1
ATOM 3506 N N . ASP B 1 149 ? 8.648 25.047 18.203 1 97.75 149 ASP B N 1
ATOM 3507 C CA . ASP B 1 149 ? 9.633 26.047 18.625 1 97.75 149 ASP B CA 1
ATOM 3508 C C . ASP B 1 149 ? 9.156 27.453 18.312 1 97.75 149 ASP B C 1
ATOM 3510 O O . ASP B 1 149 ? 9.352 28.375 19.109 1 97.75 149 ASP B O 1
ATOM 3514 N N . CYS B 1 150 ? 8.594 27.625 17.141 1 97.31 150 CYS B N 1
ATOM 3515 C CA . CYS B 1 150 ? 8.031 28.922 16.781 1 97.31 150 CYS B CA 1
ATOM 3516 C C . CYS B 1 150 ? 6.918 29.328 17.734 1 97.31 150 CYS B C 1
ATOM 3518 O O . CYS B 1 150 ? 6.863 30.469 18.172 1 97.31 150 CYS B O 1
ATOM 3520 N N . TYR B 1 151 ? 6.062 28.406 18.016 1 97.75 151 TYR B N 1
ATOM 3521 C CA . TYR B 1 151 ? 4.992 28.656 18.969 1 97.75 151 TYR B CA 1
ATOM 3522 C C . TYR B 1 151 ? 5.559 29.094 20.328 1 97.75 151 TYR B C 1
ATOM 3524 O O . TYR B 1 151 ? 5.012 29.969 20.969 1 97.75 151 TYR B O 1
ATOM 3532 N N . ASN B 1 152 ? 6.57 28.422 20.797 1 97.06 152 ASN B N 1
ATOM 3533 C CA . ASN B 1 152 ? 7.18 28.719 22.094 1 97.06 152 ASN B CA 1
ATOM 3534 C C . ASN B 1 152 ? 7.723 30.156 22.141 1 97.06 152 ASN B C 1
ATOM 3536 O O . ASN B 1 152 ? 7.887 30.719 23.219 1 97.06 152 ASN B O 1
ATOM 3540 N N . GLU B 1 153 ? 7.992 30.688 21.016 1 95.38 153 GLU B N 1
ATOM 3541 C CA . GLU B 1 153 ? 8.492 32.062 20.938 1 95.38 153 GLU B CA 1
ATOM 3542 C C . GLU B 1 153 ? 7.344 33.062 20.859 1 95.38 153 GLU B C 1
ATOM 3544 O O . GLU B 1 153 ? 7.367 34.094 21.516 1 95.38 153 GLU B O 1
ATOM 3549 N N . TYR B 1 154 ? 6.32 32.688 20.078 1 94.75 154 TYR B N 1
ATOM 3550 C CA . TYR B 1 154 ? 5.309 33.688 19.75 1 94.75 154 TYR B CA 1
ATOM 3551 C C . TYR B 1 154 ? 4.008 33.438 20.5 1 94.75 154 TYR B C 1
ATOM 3553 O O . TYR B 1 154 ? 3.152 34.312 20.609 1 94.75 154 TYR B O 1
ATOM 3561 N N . HIS B 1 155 ? 3.78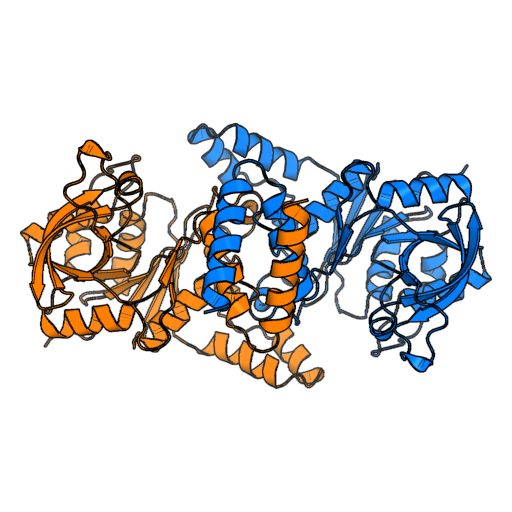3 32.219 20.938 1 95.88 155 HIS B N 1
ATOM 3562 C CA . HIS B 1 155 ? 2.676 31.781 21.797 1 95.88 155 HIS B CA 1
ATOM 3563 C C . HIS B 1 155 ? 1.332 32.094 21.141 1 95.88 155 HIS B C 1
ATOM 3565 O O . HIS B 1 155 ? 0.423 32.594 21.781 1 95.88 155 HIS B O 1
ATOM 3571 N N . THR B 1 156 ? 1.244 31.875 19.859 1 96.69 156 THR B N 1
ATOM 3572 C CA . THR B 1 156 ? 0.031 31.984 19.062 1 96.69 156 THR B CA 1
ATOM 3573 C C . THR B 1 156 ? 0.01 30.922 17.969 1 96.69 156 THR B C 1
ATOM 3575 O O . THR B 1 156 ? 0.938 30.109 17.859 1 96.69 156 THR B O 1
ATOM 3578 N N . SER B 1 157 ? -1.122 30.828 17.234 1 98.19 157 SER B N 1
ATOM 3579 C CA . SER B 1 157 ? -1.256 29.844 16.172 1 98.19 157 SER B CA 1
ATOM 3580 C C . SER B 1 157 ? -0.161 30 15.125 1 98.19 157 SER B C 1
ATOM 3582 O O . SER B 1 157 ? 0.203 31.125 14.773 1 98.19 157 SER B O 1
ATOM 3584 N N . VAL B 1 158 ? 0.372 28.875 14.68 1 98.5 158 VAL B N 1
ATOM 3585 C CA . VAL B 1 158 ? 1.469 28.844 13.719 1 98.5 158 VAL B CA 1
ATOM 3586 C C . VAL B 1 158 ? 1.123 27.891 12.57 1 98.5 158 VAL B C 1
ATOM 3588 O O . VAL B 1 158 ? 0.749 26.75 12.805 1 98.5 158 VAL B O 1
ATOM 3591 N N . LEU B 1 159 ? 1.252 28.359 11.328 1 98.69 159 LEU B N 1
ATOM 3592 C CA . LEU B 1 159 ? 1.014 27.562 10.133 1 98.69 159 LEU B CA 1
ATOM 3593 C C . LEU B 1 159 ? 2.33 27.109 9.516 1 98.69 159 LEU B C 1
ATOM 3595 O O . LEU B 1 159 ? 3.254 27.906 9.344 1 98.69 159 LEU B O 1
ATOM 3599 N N . GLY B 1 160 ? 2.424 25.781 9.266 1 98.75 160 GLY B N 1
ATOM 3600 C CA . GLY B 1 160 ? 3.553 25.281 8.492 1 98.75 160 GLY B CA 1
ATOM 3601 C C . GLY B 1 160 ? 3.414 25.547 7.008 1 98.75 160 GLY B C 1
ATOM 3602 O O . GLY B 1 160 ? 2.441 25.125 6.383 1 98.75 160 GLY B O 1
ATOM 3603 N N . VAL B 1 161 ? 4.473 26.25 6.426 1 98.56 161 VAL B N 1
ATOM 3604 C CA . VAL B 1 161 ? 4.293 26.672 5.039 1 98.56 161 VAL B CA 1
ATOM 3605 C C . VAL B 1 161 ? 5.578 26.422 4.254 1 98.56 161 VAL B C 1
ATOM 3607 O O . VAL B 1 161 ? 6.641 26.203 4.844 1 98.56 161 VAL B O 1
ATOM 3610 N N . GLN B 1 162 ? 5.449 26.375 2.963 1 98.19 162 GLN B N 1
ATOM 3611 C CA . GLN B 1 162 ? 6.539 26.469 1.995 1 98.19 162 GLN B CA 1
ATOM 3612 C C . GLN B 1 162 ? 6.082 27.188 0.725 1 98.19 162 GLN B C 1
ATOM 3614 O O . GLN B 1 162 ? 4.883 27.281 0.456 1 98.19 162 GLN B O 1
ATOM 3619 N N . THR B 1 163 ? 7.09 27.719 0.012 1 97 163 THR B N 1
ATOM 3620 C CA . THR B 1 163 ? 6.801 28.297 -1.294 1 97 163 THR B CA 1
ATOM 3621 C C . THR B 1 163 ? 6.598 27.203 -2.34 1 97 163 THR B C 1
ATOM 3623 O O . THR B 1 163 ? 7.395 26.266 -2.426 1 97 163 THR B O 1
ATOM 3626 N N . VAL B 1 164 ? 5.543 27.281 -3.088 1 96.81 164 VAL B N 1
ATOM 3627 C CA . VAL B 1 164 ? 5.246 26.312 -4.148 1 96.81 164 VAL B CA 1
ATOM 3628 C C . VAL B 1 164 ? 5.293 27.016 -5.504 1 96.81 164 VAL B C 1
ATOM 3630 O O . VAL B 1 164 ? 5.242 28.25 -5.578 1 96.81 164 VAL B O 1
ATOM 3633 N N . PRO B 1 165 ? 5.453 26.203 -6.609 1 95.25 165 PRO B N 1
ATOM 3634 C CA . PRO B 1 165 ? 5.316 26.828 -7.926 1 95.25 165 PRO B CA 1
ATOM 3635 C C . PRO B 1 165 ? 3.984 27.562 -8.094 1 95.25 165 PRO B C 1
ATOM 3637 O O . PRO B 1 165 ? 2.947 27.062 -7.641 1 95.25 165 PRO B O 1
ATOM 3640 N N . HIS B 1 166 ? 4.023 28.672 -8.766 1 96.94 166 HIS B N 1
ATOM 3641 C CA . HIS B 1 166 ? 2.848 29.516 -8.906 1 96.94 166 HIS B CA 1
ATOM 3642 C C . HIS B 1 166 ? 1.693 28.766 -9.547 1 96.94 166 HIS B C 1
ATOM 3644 O O . HIS B 1 166 ? 0.531 28.969 -9.195 1 96.94 166 HIS B O 1
ATOM 3650 N N . GLU B 1 167 ? 1.993 27.906 -10.43 1 95.81 167 GLU B N 1
ATOM 3651 C CA . GLU B 1 167 ? 0.975 27.172 -11.18 1 95.81 167 GLU B CA 1
ATOM 3652 C C . GLU B 1 167 ? 0.252 26.172 -10.289 1 95.81 167 GLU B C 1
ATOM 3654 O O . GLU B 1 167 ? -0.791 25.625 -10.672 1 95.81 167 GLU B O 1
ATOM 3659 N N . LYS B 1 168 ? 0.708 25.969 -9.055 1 95 168 LYS B N 1
ATOM 3660 C CA . LYS B 1 168 ? 0.116 24.953 -8.188 1 95 168 LYS B CA 1
ATOM 3661 C C . LYS B 1 168 ? -0.605 25.609 -7.008 1 95 168 LYS B C 1
ATOM 3663 O O . LYS B 1 168 ? -1.139 24.906 -6.141 1 95 168 LYS B O 1
ATOM 3668 N N . VAL B 1 169 ? -0.716 26.906 -6.961 1 96.06 169 VAL B N 1
ATOM 3669 C CA . VAL B 1 169 ? -1.24 27.625 -5.797 1 96.06 169 VAL B CA 1
ATOM 3670 C C . VAL B 1 169 ? -2.713 27.266 -5.594 1 96.06 169 VAL B C 1
ATOM 3672 O O . VAL B 1 169 ? -3.221 27.312 -4.473 1 96.06 169 VAL B O 1
ATOM 3675 N N . ASN B 1 170 ? -3.404 26.859 -6.66 1 95.31 170 ASN B N 1
ATOM 3676 C CA . ASN B 1 170 ? -4.832 26.562 -6.586 1 95.31 170 ASN B CA 1
ATOM 3677 C C . ASN B 1 170 ? -5.102 25.234 -5.883 1 95.31 170 ASN B C 1
ATOM 3679 O O . ASN B 1 170 ? -6.254 24.859 -5.699 1 95.31 170 ASN B O 1
ATOM 3683 N N . LYS B 1 171 ? -4.047 24.578 -5.406 1 92.19 171 LYS B N 1
ATOM 3684 C CA . LYS B 1 171 ? -4.199 23.281 -4.762 1 92.19 171 LYS B CA 1
ATOM 3685 C C . LYS B 1 171 ? -4.105 23.406 -3.244 1 92.19 171 LYS B C 1
ATOM 3687 O O . LYS B 1 171 ? -4.414 22.453 -2.518 1 92.19 171 LYS B O 1
ATOM 3692 N N . TYR B 1 172 ? -3.799 24.594 -2.803 1 94.81 172 TYR B N 1
ATOM 3693 C CA . TYR B 1 172 ? -3.455 24.734 -1.391 1 94.81 172 TYR B CA 1
ATOM 3694 C C . TYR B 1 172 ? -4.105 25.969 -0.782 1 94.81 172 TYR B C 1
ATOM 3696 O O . TYR B 1 172 ? -4.637 26.812 -1.503 1 94.81 172 TYR B O 1
ATOM 3704 N N . GLY B 1 173 ? -4.199 25.938 0.589 1 95.12 173 GLY B N 1
ATOM 3705 C CA . GLY B 1 173 ? -4.375 27.219 1.258 1 95.12 173 GLY B CA 1
ATOM 3706 C C . GLY B 1 173 ? -3.168 28.141 1.131 1 95.12 173 GLY B C 1
ATOM 3707 O O . GLY B 1 173 ? -2.033 27.703 1.357 1 95.12 173 GLY B O 1
ATOM 3708 N N . ILE B 1 174 ? -3.424 29.391 0.725 1 97.56 174 ILE B N 1
ATOM 3709 C CA . ILE B 1 174 ? -2.326 30.312 0.441 1 97.56 174 ILE B CA 1
ATOM 3710 C C . ILE B 1 174 ? -2.305 31.422 1.484 1 97.56 174 ILE B C 1
ATOM 3712 O O . ILE B 1 174 ? -3.354 31.953 1.854 1 97.56 174 ILE B O 1
ATOM 3716 N N . VAL B 1 175 ? -1.109 31.734 1.942 1 97.75 175 VAL B N 1
ATOM 3717 C CA . VAL B 1 175 ? -0.915 32.719 2.994 1 97.75 175 VAL B CA 1
ATOM 3718 C C . VAL B 1 175 ? -0.549 34.062 2.371 1 97.75 175 VAL B C 1
ATOM 3720 O O . VAL B 1 175 ? 0.236 34.125 1.422 1 97.75 175 VAL B O 1
ATOM 3723 N N . ASP B 1 176 ? -1.241 35.094 2.824 1 96.81 176 ASP B N 1
ATOM 3724 C CA . ASP B 1 176 ? -0.819 36.469 2.611 1 96.81 176 ASP B CA 1
ATOM 3725 C C . ASP B 1 176 ? -0.162 37.031 3.865 1 96.81 176 ASP B C 1
ATOM 3727 O O . ASP B 1 176 ? -0.779 37.094 4.93 1 96.81 176 ASP B O 1
ATOM 3731 N N . GLY B 1 177 ? 1.112 37.406 3.777 1 95.88 177 GLY B N 1
ATOM 3732 C CA . GLY B 1 177 ? 1.801 37.938 4.953 1 95.88 177 GLY B CA 1
ATOM 3733 C C . GLY B 1 177 ? 3.166 38.5 4.641 1 95.88 177 GLY B C 1
ATOM 3734 O O . GLY B 1 177 ? 3.52 38.688 3.473 1 95.88 177 GLY B O 1
ATOM 3735 N N . THR B 1 178 ? 3.875 38.938 5.66 1 94.44 178 THR B N 1
ATOM 3736 C CA . THR B 1 178 ? 5.207 39.531 5.543 1 94.44 178 THR B CA 1
ATOM 3737 C C . THR B 1 178 ? 6.191 38.812 6.457 1 94.44 178 THR B C 1
ATOM 3739 O O . THR B 1 178 ? 5.863 38.469 7.598 1 94.44 178 THR B O 1
ATOM 3742 N N . PHE B 1 179 ? 7.367 38.531 5.82 1 93.75 179 PHE B N 1
ATOM 3743 C CA . PHE B 1 179 ? 8.398 37.938 6.637 1 93.75 179 PHE B CA 1
ATOM 3744 C C . PHE B 1 179 ? 8.891 38.906 7.711 1 93.75 179 PHE B C 1
ATOM 3746 O O . PHE B 1 179 ? 9.156 40.062 7.426 1 93.75 179 PHE B O 1
ATOM 3753 N N . VAL B 1 180 ? 9.016 38.469 8.938 1 92.5 180 VAL B N 1
ATOM 3754 C CA . VAL B 1 180 ? 9.414 39.312 10.031 1 92.5 180 VAL B CA 1
ATOM 3755 C C . VAL B 1 180 ? 10.797 38.906 10.547 1 92.5 180 VAL B C 1
ATOM 3757 O O . VAL B 1 180 ? 11.578 39.75 10.992 1 92.5 180 VAL B O 1
ATOM 3760 N N . LYS B 1 181 ? 11.086 37.625 10.711 1 88.19 181 LYS B N 1
ATOM 3761 C CA . LYS B 1 181 ? 12.359 37.125 11.195 1 88.19 181 LYS B CA 1
ATOM 3762 C C . LYS B 1 181 ? 12.633 35.719 10.641 1 88.19 181 LYS B C 1
ATOM 3764 O O . LYS B 1 181 ? 11.82 34.812 10.82 1 88.19 181 LYS B O 1
ATOM 3769 N N . ASP B 1 182 ? 13.875 35.625 9.992 1 88.38 182 ASP B N 1
ATOM 3770 C CA . ASP B 1 182 ? 14.336 34.344 9.531 1 88.38 182 ASP B CA 1
ATOM 3771 C C . ASP B 1 182 ? 13.234 33.625 8.75 1 88.38 182 ASP B C 1
ATOM 3773 O O . ASP B 1 182 ? 12.805 34.094 7.695 1 88.38 182 ASP B O 1
ATOM 3777 N N . ARG B 1 183 ? 12.594 32.625 9.266 1 96.19 183 ARG B N 1
ATOM 3778 C CA . ARG B 1 183 ? 11.648 31.75 8.562 1 96.19 183 ARG B CA 1
ATOM 3779 C C . ARG B 1 183 ? 10.227 31.984 9.055 1 96.19 183 ARG B C 1
ATOM 3781 O O . ARG B 1 183 ? 9.32 31.203 8.75 1 96.19 183 ARG B O 1
ATOM 3788 N N . VAL B 1 184 ? 10.023 33.156 9.742 1 97.94 184 VAL B N 1
ATOM 3789 C CA . VAL B 1 184 ? 8.727 33.438 10.344 1 97.94 184 VAL B CA 1
ATOM 3790 C C . VAL B 1 184 ? 8.023 34.562 9.578 1 97.94 184 VAL B C 1
ATOM 3792 O O . VAL B 1 184 ? 8.625 35.594 9.289 1 97.94 184 VAL B O 1
ATOM 3795 N N . MET B 1 185 ? 6.773 34.312 9.242 1 97.56 185 MET B N 1
ATOM 3796 C CA . MET B 1 185 ? 5.922 35.281 8.555 1 97.56 185 MET B CA 1
ATOM 3797 C C . MET B 1 185 ? 4.746 35.688 9.438 1 97.56 185 MET B C 1
ATOM 3799 O O . MET B 1 185 ? 4.137 34.844 10.102 1 97.56 185 MET B O 1
ATOM 3803 N N . LYS B 1 186 ? 4.543 36.969 9.508 1 97.62 186 LYS B N 1
ATOM 3804 C CA . LYS B 1 186 ? 3.283 37.406 10.094 1 97.62 186 LYS B CA 1
ATOM 3805 C C . LYS B 1 186 ? 2.135 37.312 9.102 1 97.62 186 LYS B C 1
ATOM 3807 O O . LYS B 1 186 ? 2.201 37.875 8.008 1 97.62 186 LYS B O 1
ATOM 3812 N N . VAL B 1 187 ? 1.091 36.594 9.445 1 98 187 VAL B N 1
ATOM 3813 C CA . VAL B 1 187 ? -0.01 36.312 8.531 1 98 187 VAL B CA 1
ATOM 3814 C C . VAL B 1 187 ? -1.013 37.469 8.547 1 98 187 VAL B C 1
ATOM 3816 O O . VAL B 1 187 ? -1.431 37.906 9.617 1 98 187 VAL B O 1
ATOM 3819 N N . LYS B 1 188 ? -1.403 37.906 7.375 1 97 188 LYS B N 1
ATOM 3820 C CA . LYS B 1 188 ? -2.367 39 7.234 1 97 188 LYS B CA 1
ATOM 3821 C C . LYS B 1 188 ? -3.65 38.5 6.57 1 97 188 LYS B C 1
ATOM 3823 O O . LYS B 1 188 ? -4.691 39.156 6.66 1 97 188 LYS B O 1
ATOM 3828 N N . GLY B 1 189 ? -3.488 37.375 5.902 1 96.94 189 GLY B N 1
ATOM 3829 C CA . GLY B 1 189 ? -4.641 36.812 5.223 1 96.94 189 GLY B CA 1
ATOM 3830 C C . GLY B 1 189 ? -4.43 35.375 4.801 1 96.94 189 GLY B C 1
ATOM 3831 O O . GLY B 1 189 ? -3.295 34.906 4.738 1 96.94 189 GLY B O 1
ATOM 3832 N N . LEU B 1 190 ? -5.477 34.688 4.5 1 96.44 190 LEU B N 1
ATOM 3833 C CA . LEU B 1 190 ? -5.504 33.312 4.031 1 96.44 190 LEU B CA 1
ATOM 3834 C C . LEU B 1 190 ? -6.566 33.125 2.953 1 96.44 190 LEU B C 1
ATOM 3836 O O . LEU B 1 190 ? -7.648 33.719 3.035 1 96.44 190 LEU B O 1
ATOM 3840 N N . VAL B 1 191 ? -6.25 32.375 1.963 1 94.94 191 VAL B N 1
ATOM 3841 C CA . VAL B 1 191 ? -7.238 32.062 0.94 1 94.94 191 VAL B CA 1
ATOM 3842 C C . VAL B 1 191 ? -7.156 30.562 0.591 1 94.94 191 VAL B C 1
ATOM 3844 O O . VAL B 1 191 ? -6.074 30.047 0.305 1 94.94 191 VAL B O 1
ATOM 3847 N N . GLU B 1 192 ? -8.328 29.859 0.67 1 94.19 192 GLU B N 1
ATOM 3848 C CA . GLU B 1 192 ? -8.375 28.438 0.331 1 94.19 192 GLU B CA 1
ATOM 3849 C C . GLU B 1 192 ? -8.414 28.234 -1.181 1 94.19 192 GLU B C 1
ATOM 3851 O O . GLU B 1 192 ? -9.375 28.641 -1.84 1 94.19 192 GLU B O 1
ATOM 3856 N N . LYS B 1 193 ? -7.371 27.625 -1.697 1 93.69 193 LYS B N 1
ATOM 3857 C CA . LYS B 1 193 ? -7.297 27.219 -3.1 1 93.69 193 LYS B CA 1
ATOM 3858 C C . LYS B 1 193 ? -7.742 28.359 -4.02 1 93.69 193 LYS B C 1
ATOM 3860 O O . LYS B 1 193 ? -8.711 28.219 -4.766 1 93.69 193 LYS B O 1
ATOM 3865 N N . PRO B 1 194 ? -7.008 29.344 -4.039 1 95 194 PRO B N 1
ATOM 3866 C CA . PRO B 1 194 ? -7.336 30.469 -4.922 1 95 194 PRO B CA 1
ATOM 3867 C C . PRO B 1 194 ? -7.109 30.156 -6.398 1 95 194 PRO B C 1
ATOM 3869 O O . PRO B 1 194 ? -6.371 29.219 -6.723 1 95 194 PRO B O 1
ATOM 3872 N N . ASN B 1 195 ? -7.863 30.906 -7.172 1 95.25 195 ASN B N 1
ATOM 3873 C CA . ASN B 1 195 ? -7.449 30.906 -8.57 1 95.25 195 ASN B CA 1
ATOM 3874 C C . ASN B 1 195 ? -6.008 31.375 -8.727 1 95.25 195 ASN B C 1
ATOM 3876 O O . ASN B 1 195 ? -5.547 32.25 -7.98 1 95.25 195 ASN B O 1
ATOM 3880 N N . ILE B 1 196 ? -5.391 30.844 -9.711 1 96.38 196 ILE B N 1
ATOM 3881 C CA . ILE B 1 196 ? -3.965 31.094 -9.906 1 96.38 196 ILE B CA 1
ATOM 3882 C C . ILE B 1 196 ? -3.717 32.594 -10.016 1 96.38 196 ILE B C 1
ATOM 3884 O O . ILE B 1 196 ? -2.789 33.125 -9.398 1 96.38 196 ILE B O 1
ATOM 3888 N N . GLU B 1 197 ? -4.633 33.281 -10.68 1 95.31 197 GLU B N 1
ATOM 3889 C CA . GLU B 1 197 ? -4.473 34.719 -10.938 1 95.31 197 GLU B CA 1
ATOM 3890 C C . GLU B 1 197 ? -4.785 35.531 -9.688 1 95.31 197 GLU B C 1
ATOM 3892 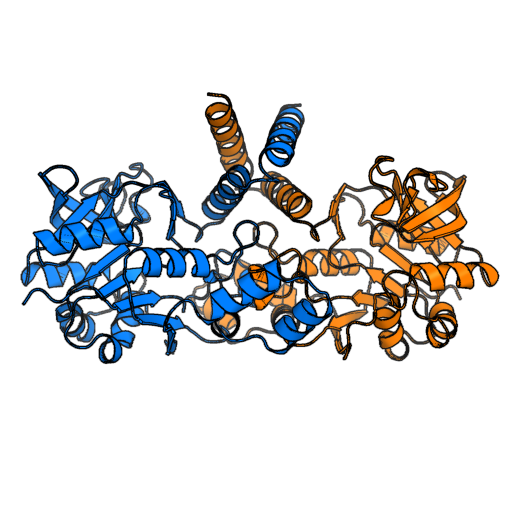O O . GLU B 1 197 ? -4.363 36.688 -9.578 1 95.31 197 GLU B O 1
ATOM 3897 N N . GLU B 1 198 ? -5.387 35 -8.75 1 94.88 198 GLU B N 1
ATOM 3898 C CA . GLU B 1 198 ? -5.871 35.719 -7.594 1 94.88 198 GLU B CA 1
ATOM 3899 C C . GLU B 1 198 ? -5.055 35.406 -6.348 1 94.88 198 GLU B C 1
ATOM 3901 O O . GLU B 1 198 ? -5.293 35.969 -5.273 1 94.88 198 GLU B O 1
ATOM 3906 N N . ALA B 1 199 ? -4.102 34.562 -6.527 1 96.25 199 ALA B N 1
ATOM 3907 C CA . ALA B 1 199 ? -3.332 34.125 -5.363 1 96.25 199 ALA B CA 1
ATOM 3908 C C . ALA B 1 199 ? -2.52 35.281 -4.781 1 96.25 199 ALA B C 1
ATOM 3910 O O . ALA B 1 199 ? -1.775 35.938 -5.5 1 96.25 199 ALA B O 1
ATOM 3911 N N . PRO B 1 200 ? -2.611 35.531 -3.473 1 96.44 200 PRO B N 1
ATOM 3912 C CA . PRO B 1 200 ? -1.893 36.656 -2.859 1 96.44 200 PRO B CA 1
ATOM 3913 C C . PRO B 1 200 ? -0.388 36.406 -2.762 1 96.44 200 PRO B C 1
ATOM 3915 O O . PRO B 1 200 ? 0.384 37.344 -2.568 1 96.44 200 PRO B O 1
ATOM 3918 N N . SER B 1 201 ? 0.064 35.156 -2.76 1 97.25 201 SER B N 1
ATOM 3919 C CA . SER B 1 201 ? 1.463 34.75 -2.707 1 97.25 201 SER B CA 1
ATOM 3920 C C . SER B 1 201 ? 1.64 33.344 -3.219 1 97.25 201 SER B C 1
ATOM 3922 O O . SER B 1 201 ? 0.7 32.75 -3.752 1 97.25 201 SER B O 1
ATOM 3924 N N . ASP B 1 202 ? 2.832 32.844 -3.107 1 97.62 202 ASP B N 1
ATOM 3925 C CA . ASP B 1 202 ? 3.133 31.469 -3.469 1 97.62 202 ASP B CA 1
ATOM 3926 C C . ASP B 1 202 ? 3.438 30.641 -2.229 1 97.62 202 ASP B C 1
ATOM 3928 O O . ASP B 1 202 ? 3.996 29.547 -2.332 1 97.62 202 ASP B O 1
ATOM 3932 N N . VAL B 1 203 ? 3.07 31.25 -1.086 1 97.94 203 VAL B N 1
ATOM 3933 C CA . VAL B 1 203 ? 3.336 30.594 0.184 1 97.94 203 VAL B CA 1
ATOM 3934 C C . VAL B 1 203 ? 2.141 29.719 0.573 1 97.94 203 VAL B C 1
ATOM 3936 O O . VAL B 1 203 ? 1.074 30.234 0.914 1 97.94 203 VAL B O 1
ATOM 3939 N N . ALA B 1 204 ? 2.367 28.375 0.536 1 98.06 204 ALA B N 1
ATOM 3940 C CA . ALA B 1 204 ? 1.277 27.422 0.725 1 98.06 204 ALA B CA 1
ATOM 3941 C C . ALA B 1 204 ? 1.331 26.797 2.117 1 98.06 204 ALA B C 1
ATOM 3943 O O . ALA B 1 204 ? 2.412 26.484 2.627 1 98.06 204 ALA B O 1
ATOM 3944 N N . ILE B 1 205 ? 0.177 26.625 2.715 1 97.94 205 ILE B N 1
ATOM 3945 C CA . ILE B 1 205 ? 0.053 25.859 3.953 1 97.94 205 ILE B CA 1
ATOM 3946 C C . ILE B 1 205 ? 0.182 24.359 3.654 1 97.94 205 ILE B C 1
ATOM 3948 O O . ILE B 1 205 ? -0.584 23.812 2.861 1 97.94 205 ILE B O 1
ATOM 3952 N N . LEU B 1 206 ? 1.1 23.719 4.387 1 97 206 LEU B N 1
ATOM 3953 C CA . LEU B 1 206 ? 1.385 22.344 3.996 1 97 206 LEU B CA 1
ATOM 3954 C C . LEU B 1 206 ? 1.302 21.406 5.195 1 97 206 LEU B C 1
ATOM 3956 O O . LEU B 1 206 ? 2.33 20.984 5.738 1 97 206 LEU B O 1
ATOM 3960 N N . GLY B 1 207 ? 0.219 21.047 5.621 1 96.62 207 GLY B N 1
ATOM 3961 C CA . GLY B 1 207 ? -0.224 19.891 6.379 1 96.62 207 GLY B CA 1
ATOM 3962 C C . GLY B 1 207 ? 0.254 19.891 7.816 1 96.62 207 GLY B C 1
ATOM 3963 O O . GLY B 1 207 ? 0.211 18.859 8.5 1 96.62 207 GLY B O 1
ATOM 3964 N N . ARG B 1 208 ? 0.843 21 8.328 1 98.62 208 ARG B N 1
ATOM 3965 C CA . ARG B 1 208 ? 1.237 21.141 9.727 1 98.62 208 ARG B CA 1
ATOM 3966 C C . ARG B 1 208 ? 0.717 22.438 10.328 1 98.62 208 ARG B C 1
ATOM 3968 O O . ARG B 1 208 ? 0.864 23.5 9.727 1 98.62 208 ARG B O 1
ATOM 3975 N N . TYR B 1 209 ? 0.037 22.281 11.477 1 98.62 209 TYR B N 1
ATOM 3976 C CA . TYR B 1 209 ? -0.531 23.438 12.164 1 98.62 209 TYR B CA 1
ATOM 3977 C C . TYR B 1 209 ? -0.293 23.359 13.664 1 98.62 209 TYR B C 1
ATOM 3979 O O . TYR B 1 209 ? -0.289 22.266 14.242 1 98.62 209 TYR B O 1
ATOM 3987 N N . ILE B 1 210 ? -0.069 24.469 14.273 1 98.69 210 ILE B N 1
ATOM 3988 C CA . ILE B 1 210 ? -0.321 24.672 15.688 1 98.69 210 ILE B CA 1
ATOM 3989 C C . ILE B 1 210 ? -1.451 25.688 15.867 1 98.69 210 ILE B C 1
ATOM 3991 O O . ILE B 1 210 ? -1.387 26.797 15.336 1 98.69 210 ILE B O 1
ATOM 3995 N N . VAL B 1 211 ? -2.477 25.281 16.594 1 98.31 211 VAL B N 1
ATOM 3996 C CA . VAL B 1 211 ? -3.662 26.125 16.672 1 98.31 211 VAL B CA 1
ATOM 3997 C C . VAL B 1 211 ? -4.078 26.281 18.141 1 98.31 211 VAL B C 1
ATOM 3999 O O . VAL B 1 211 ? -3.934 25.344 18.938 1 98.31 211 VAL B O 1
ATOM 4002 N N . THR B 1 212 ? -4.535 27.406 18.484 1 97.56 212 THR B N 1
ATOM 4003 C CA . THR B 1 212 ? -5.066 27.656 19.828 1 97.56 212 THR B CA 1
ATOM 4004 C C . THR B 1 212 ? -6.5 27.141 19.938 1 97.56 212 THR B C 1
ATOM 4006 O O . THR B 1 212 ? -7.188 26.984 18.922 1 97.56 212 THR B O 1
ATOM 4009 N N . PRO B 1 213 ? -6.938 26.859 21.156 1 97 213 PRO B N 1
ATOM 4010 C CA . PRO B 1 213 ? -8.25 26.234 21.344 1 97 213 PRO B CA 1
ATOM 4011 C C . PRO B 1 213 ? -9.406 27.156 20.953 1 97 213 PRO B C 1
ATOM 4013 O O . PRO B 1 213 ? -10.531 26.688 20.766 1 97 213 PRO B O 1
ATOM 4016 N N . LYS B 1 214 ? -9.195 28.438 20.781 1 97 214 LYS B N 1
ATOM 4017 C CA . LYS B 1 214 ? -10.227 29.391 20.375 1 97 214 LYS B CA 1
ATOM 4018 C C . LYS B 1 214 ? -10.828 29 19.031 1 97 214 LYS B C 1
ATOM 4020 O O . LYS B 1 214 ? -11.953 29.375 18.703 1 97 214 LYS B O 1
ATOM 4025 N N . ILE B 1 215 ? -10.125 28.188 18.297 1 98.06 215 ILE B N 1
ATOM 4026 C CA . ILE B 1 215 ? -10.547 27.75 16.984 1 98.06 215 ILE B CA 1
ATOM 4027 C C . ILE B 1 215 ? -11.875 27 17.078 1 98.06 215 ILE B C 1
ATOM 4029 O O . ILE B 1 215 ? -12.68 27.016 16.141 1 98.06 215 ILE B O 1
ATOM 4033 N N . PHE B 1 216 ? -12.125 26.328 18.203 1 98 216 PHE B N 1
ATOM 4034 C CA . PHE B 1 216 ? -13.305 25.5 18.344 1 98 216 PHE B CA 1
ATOM 4035 C C . PHE B 1 216 ? -14.57 26.344 18.422 1 98 216 PHE B C 1
ATOM 4037 O O . PHE B 1 216 ? -15.609 25.969 17.875 1 98 216 PHE B O 1
ATOM 4044 N N . GLU B 1 217 ? -14.523 27.438 19.047 1 97.44 217 GLU B N 1
ATOM 4045 C CA . GLU B 1 217 ? -15.656 28.359 19.078 1 97.44 217 GLU B CA 1
ATOM 4046 C C . GLU B 1 217 ? -16 28.828 17.672 1 97.44 217 GLU B C 1
ATOM 4048 O O . GLU B 1 217 ? -17.188 28.969 17.344 1 97.44 217 GLU B O 1
ATOM 4053 N N . ILE B 1 218 ? -15.016 29.078 16.953 1 97.94 218 ILE B N 1
ATOM 4054 C CA . ILE B 1 218 ? -15.195 29.562 15.586 1 97.94 218 ILE B CA 1
ATOM 4055 C C . ILE B 1 218 ? -15.75 28.438 14.711 1 97.94 218 ILE B C 1
ATOM 4057 O O . ILE B 1 218 ? -16.672 28.656 13.93 1 97.94 218 ILE B O 1
ATOM 4061 N N . LEU B 1 219 ? -15.18 27.266 14.844 1 97.56 219 LEU B N 1
ATOM 4062 C CA . LEU B 1 219 ? -15.609 26.125 14.039 1 97.56 219 LEU B CA 1
ATOM 4063 C C . LEU B 1 219 ? -17.062 25.781 14.312 1 97.56 219 LEU B C 1
ATOM 4065 O O . LEU B 1 219 ? -17.781 25.328 13.414 1 97.56 219 LEU B O 1
ATOM 4069 N N . ASP B 1 220 ? -17.562 26.047 15.484 1 95.81 220 ASP B N 1
ATOM 4070 C CA . ASP B 1 220 ? -18.953 25.797 15.867 1 95.81 220 ASP B CA 1
ATOM 4071 C C . ASP B 1 220 ? -19.922 26.578 14.992 1 95.81 220 ASP B C 1
ATOM 4073 O O . ASP B 1 220 ? -21.062 26.172 14.781 1 95.81 220 ASP B O 1
ATOM 4077 N N . ARG B 1 221 ? -19.438 27.641 14.469 1 95.06 221 ARG B N 1
ATOM 4078 C CA . ARG B 1 221 ? -20.359 28.516 13.742 1 95.06 221 ARG B CA 1
ATOM 4079 C C . ARG B 1 221 ? -19.906 28.703 12.297 1 95.06 221 ARG B C 1
ATOM 4081 O O . ARG B 1 221 ? -20.484 29.484 11.547 1 95.06 221 ARG B O 1
ATOM 4088 N N . THR B 1 222 ? -18.859 28.078 11.961 1 94.31 222 THR B N 1
ATOM 4089 C CA . THR B 1 222 ? -18.344 28.188 10.602 1 94.31 222 THR B CA 1
ATOM 4090 C C . THR B 1 222 ? -19.266 27.484 9.609 1 94.31 222 THR B C 1
ATOM 4092 O O . THR B 1 222 ? -19.641 26.328 9.812 1 94.31 222 THR B O 1
ATOM 4095 N N . LYS B 1 223 ? -19.688 28.141 8.547 1 93.88 223 LYS B N 1
ATOM 4096 C CA . LYS B 1 223 ? -20.562 27.594 7.508 1 93.88 223 LYS B CA 1
ATOM 4097 C C . LYS B 1 223 ? -19.734 26.891 6.43 1 93.88 223 LYS B C 1
ATOM 4099 O O . LYS B 1 223 ? -18.531 27.125 6.297 1 93.88 223 LYS B O 1
ATOM 4104 N N . PRO B 1 224 ? -20.438 26 5.672 1 93.56 224 PRO B N 1
ATOM 4105 C CA . PRO B 1 224 ? -19.734 25.344 4.57 1 93.56 224 PRO B CA 1
ATOM 4106 C C . PRO B 1 224 ? -19.172 26.328 3.553 1 93.56 224 PRO B C 1
ATOM 4108 O O . PRO B 1 224 ? -19.844 27.312 3.213 1 93.56 224 PRO B O 1
ATOM 4111 N N . GLY B 1 225 ? -17.984 26.156 3.197 1 90.38 225 GLY B N 1
ATOM 4112 C CA . GLY B 1 225 ? -17.312 26.984 2.209 1 90.38 225 GLY B CA 1
ATOM 4113 C C . GLY B 1 225 ? -17.047 26.25 0.908 1 90.38 225 GLY B C 1
ATOM 4114 O O . GLY B 1 225 ? -17.953 25.641 0.33 1 90.38 225 GLY B O 1
ATOM 4115 N N . LYS B 1 226 ? -15.797 26.406 0.423 1 82.88 226 LYS B N 1
ATOM 4116 C CA . LYS B 1 226 ? -15.375 25.734 -0.809 1 82.88 226 LYS B CA 1
ATOM 4117 C C . LYS B 1 226 ? -15.742 24.266 -0.787 1 82.88 226 LYS B C 1
ATOM 4119 O O . LYS B 1 226 ? -15.547 23.578 0.223 1 82.88 226 LYS B O 1
ATOM 4124 N N . GLY B 1 227 ? -16.391 23.766 -1.874 1 82.56 227 GLY B N 1
ATOM 4125 C CA . GLY B 1 227 ? -16.75 22.359 -1.98 1 82.56 227 GLY B CA 1
ATOM 4126 C C . GLY B 1 227 ? -17.938 21.984 -1.101 1 82.56 227 GLY B C 1
ATOM 4127 O O . GLY B 1 227 ? -18.188 20.812 -0.86 1 82.56 227 GLY B O 1
ATOM 4128 N N . ASN B 1 228 ? -18.594 22.891 -0.491 1 89.5 228 ASN B N 1
ATOM 4129 C CA . ASN B 1 228 ? -19.719 22.672 0.409 1 89.5 228 ASN B CA 1
ATOM 4130 C C . ASN B 1 228 ? -19.312 21.906 1.657 1 89.5 228 ASN B C 1
ATOM 4132 O O . ASN B 1 228 ? -20.031 21.016 2.123 1 89.5 228 ASN B O 1
ATOM 4136 N N . GLU B 1 229 ? -18.047 22.203 2.146 1 92.31 229 GLU B N 1
ATOM 4137 C CA . GLU B 1 229 ? -17.469 21.594 3.34 1 92.31 229 GLU B CA 1
ATOM 4138 C C . GLU B 1 229 ? -17.016 22.656 4.336 1 92.31 229 GLU B C 1
ATOM 4140 O O . GLU B 1 229 ? -16.75 23.797 3.957 1 92.31 229 GLU B O 1
ATOM 4145 N N . ILE B 1 230 ? -17.047 22.312 5.598 1 94.56 230 ILE B N 1
ATOM 4146 C CA . ILE B 1 230 ? -16.484 23.188 6.605 1 94.56 230 ILE B CA 1
ATOM 4147 C C . ILE B 1 230 ? -14.953 23.188 6.488 1 94.56 230 ILE B C 1
ATOM 4149 O O . ILE B 1 230 ? -14.312 22.156 6.734 1 94.56 230 ILE B O 1
ATOM 4153 N N . GLN B 1 231 ? -14.406 24.312 6.078 1 94 231 GLN B N 1
ATOM 4154 C CA . GLN B 1 231 ? -12.977 24.406 5.812 1 94 231 GLN B CA 1
ATOM 4155 C C . GLN B 1 231 ? -12.219 24.938 7.031 1 94 231 GLN B C 1
ATOM 4157 O O . GLN B 1 231 ? -12.656 25.891 7.664 1 94 231 GLN B O 1
ATOM 4162 N N . LEU B 1 232 ? -11.086 24.359 7.289 1 96.38 232 LEU B N 1
ATOM 4163 C CA . LEU B 1 232 ? -10.227 24.859 8.352 1 96.38 232 LEU B CA 1
ATOM 4164 C C . LEU B 1 232 ? -9.688 26.25 8.023 1 96.38 232 LEU B C 1
ATOM 4166 O O . LEU B 1 232 ? -9.602 27.109 8.906 1 96.38 232 LEU B O 1
ATOM 4170 N N . THR B 1 233 ? -9.328 26.453 6.73 1 95.38 233 THR B N 1
ATOM 4171 C CA . THR B 1 233 ? -8.766 27.719 6.277 1 95.38 233 THR B CA 1
ATOM 4172 C C . THR B 1 233 ? -9.711 28.875 6.574 1 95.38 233 THR B C 1
ATOM 4174 O O . THR B 1 233 ? -9.281 29.953 7 1 95.38 233 THR B O 1
ATOM 4177 N N . ASP B 1 234 ? -10.984 28.672 6.383 1 94.38 234 ASP B N 1
ATOM 4178 C CA . ASP B 1 234 ? -11.984 29.688 6.672 1 94.38 234 ASP B CA 1
ATOM 4179 C C . ASP B 1 234 ? -12.031 30 8.164 1 94.38 234 ASP B C 1
ATOM 4181 O O . ASP B 1 234 ? -12.148 31.172 8.555 1 94.38 234 ASP B O 1
ATOM 4185 N N . ALA B 1 235 ? -12 29 8.945 1 97.12 235 ALA B N 1
ATOM 4186 C CA . ALA B 1 235 ? -12.008 29.172 10.391 1 97.12 235 ALA B CA 1
ATOM 4187 C C . ALA B 1 235 ? -10.75 29.891 10.867 1 97.12 235 ALA B C 1
ATOM 4189 O O . ALA B 1 235 ? -10.812 30.75 11.758 1 97.12 235 ALA B O 1
ATOM 4190 N N . LEU B 1 236 ? -9.602 29.578 10.289 1 97.94 236 LEU B N 1
ATOM 4191 C CA . LEU B 1 236 ? -8.336 30.219 10.633 1 97.94 236 LEU B CA 1
ATOM 4192 C C . LEU B 1 236 ? -8.375 31.703 10.281 1 97.94 236 LEU B C 1
ATOM 4194 O O . LEU B 1 236 ? -7.852 32.531 11.031 1 97.94 236 LEU B O 1
ATOM 4198 N N . LEU B 1 237 ? -8.93 32 9.148 1 96.12 237 LEU B N 1
ATOM 4199 C CA . LEU B 1 237 ? -9.086 33.406 8.75 1 96.12 237 LEU B CA 1
ATOM 4200 C C . LEU B 1 237 ? -9.852 34.188 9.805 1 96.12 237 LEU B C 1
ATOM 4202 O O . LEU B 1 237 ? -9.461 35.312 10.148 1 96.12 237 LEU B O 1
ATOM 4206 N N . GLU B 1 238 ? -10.922 33.625 10.281 1 96.62 238 GLU B N 1
ATOM 4207 C CA . GLU B 1 238 ? -11.695 34.281 11.336 1 96.62 238 GLU B CA 1
ATOM 4208 C C . GLU B 1 238 ? -10.883 34.375 12.625 1 96.62 238 GLU B C 1
ATOM 4210 O O . GLU B 1 238 ? -10.992 35.375 13.352 1 96.62 238 GLU B O 1
ATOM 4215 N N . LEU B 1 239 ? -10.125 33.344 12.938 1 97.62 239 LEU B N 1
ATOM 4216 C CA . LEU B 1 239 ? -9.305 33.312 14.141 1 97.62 239 LEU B CA 1
ATOM 4217 C C . LEU B 1 239 ? -8.305 34.469 14.148 1 97.62 239 LEU B C 1
ATOM 4219 O O . LEU B 1 239 ? -7.977 35 15.211 1 97.62 239 LEU B O 1
ATOM 4223 N N . MET B 1 240 ? -7.879 34.906 13.031 1 96 240 MET B N 1
ATOM 4224 C CA . MET B 1 240 ? -6.898 36 12.891 1 96 240 MET B CA 1
ATOM 4225 C C . MET B 1 240 ? -7.449 37.312 13.43 1 96 240 MET B C 1
ATOM 4227 O O . MET B 1 240 ? -6.688 38.219 13.773 1 96 240 MET B O 1
ATOM 4231 N N . ASN B 1 2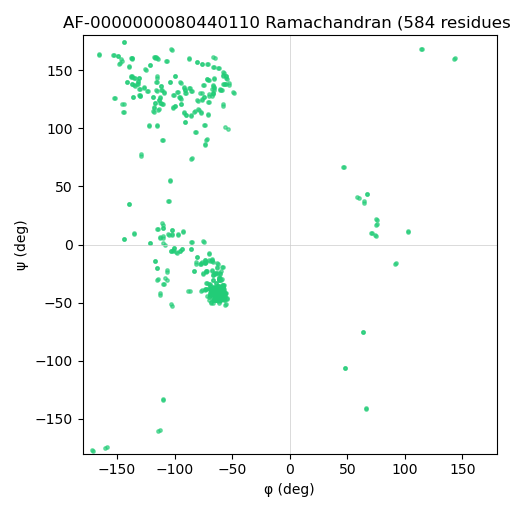41 ? -8.719 37.406 13.438 1 95.5 241 ASN B N 1
ATOM 4232 C CA . ASN B 1 241 ? -9.336 38.625 13.992 1 95.5 241 ASN B CA 1
ATOM 4233 C C . ASN B 1 241 ? -9.234 38.656 15.516 1 95.5 241 ASN B C 1
ATOM 4235 O O . ASN B 1 241 ? -9.43 39.688 16.125 1 95.5 241 ASN B O 1
ATOM 4239 N N . GLU B 1 242 ? -8.922 37.531 16.078 1 95.19 242 GLU B N 1
ATOM 4240 C CA . GLU B 1 242 ? -8.922 37.406 17.531 1 95.19 242 GLU B CA 1
ATOM 4241 C C . GLU B 1 242 ? -7.504 37.312 18.078 1 95.19 242 GLU B C 1
ATOM 4243 O O . GLU B 1 242 ? -7.258 37.656 19.234 1 95.19 242 GLU B O 1
ATOM 4248 N N . GLU B 1 243 ? -6.648 36.812 17.328 1 96 243 GLU B N 1
ATOM 4249 C CA . GLU B 1 243 ? -5.262 36.656 17.766 1 96 243 GLU B CA 1
ATOM 4250 C C . GLU B 1 243 ? -4.305 36.781 16.578 1 96 243 GLU B C 1
ATOM 4252 O O . GLU B 1 243 ? -4.695 36.594 15.43 1 96 243 GLU B O 1
ATOM 4257 N N . ASP B 1 244 ? -3.088 37.156 16.922 1 96.25 244 ASP B N 1
ATOM 4258 C CA . ASP B 1 244 ? -2.053 37.094 15.898 1 96.25 244 ASP B CA 1
ATOM 4259 C C . ASP B 1 244 ? -1.839 35.688 15.383 1 96.25 244 ASP B C 1
ATOM 4261 O O . ASP B 1 244 ? -2.162 34.719 16.062 1 96.25 244 ASP B O 1
ATOM 4265 N N . MET B 1 245 ? -1.409 35.625 14.188 1 97.88 245 MET B N 1
ATOM 4266 C CA . MET B 1 245 ? -1.066 34.344 13.578 1 97.88 245 MET B CA 1
ATOM 4267 C C . MET B 1 245 ? 0.237 34.438 12.789 1 97.88 245 MET B C 1
ATOM 4269 O O . MET B 1 245 ? 0.496 35.469 12.141 1 97.88 245 MET B O 1
ATOM 4273 N N . TYR B 1 246 ? 1.038 33.438 12.93 1 98.25 246 TYR B N 1
ATOM 4274 C CA . TYR B 1 246 ? 2.301 33.406 12.203 1 98.25 246 TYR B CA 1
ATOM 4275 C C . TYR B 1 246 ? 2.385 32.156 11.312 1 98.25 246 TYR B C 1
ATOM 4277 O O . TYR B 1 246 ? 1.631 31.203 11.508 1 98.25 246 TYR B O 1
ATOM 4285 N N . ALA B 1 247 ? 3.143 32.25 10.297 1 98.44 247 ALA B N 1
ATOM 4286 C CA . ALA B 1 247 ? 3.516 31.109 9.461 1 98.44 247 ALA B CA 1
ATOM 4287 C C . ALA B 1 247 ? 5.016 30.844 9.539 1 98.44 247 ALA B C 1
ATOM 4289 O O . ALA B 1 247 ? 5.816 31.781 9.625 1 98.44 247 ALA B O 1
ATOM 4290 N N . TYR B 1 248 ? 5.344 29.609 9.586 1 98.56 248 TYR B N 1
ATOM 4291 C CA . TYR B 1 248 ? 6.746 29.219 9.633 1 98.56 248 TYR B CA 1
ATOM 4292 C C . TYR B 1 248 ? 7.152 28.484 8.367 1 98.56 248 TYR B C 1
ATOM 4294 O O . TYR B 1 248 ? 6.594 27.422 8.055 1 98.56 248 TYR B O 1
ATOM 4302 N N . ASP B 1 249 ? 8.039 29.016 7.617 1 98.44 249 ASP B N 1
ATOM 4303 C CA . ASP B 1 249 ? 8.602 28.375 6.434 1 98.44 249 ASP B CA 1
ATOM 4304 C C . ASP B 1 249 ? 9.547 27.234 6.824 1 98.44 249 ASP B C 1
ATOM 4306 O O . ASP B 1 249 ? 10.758 27.422 6.895 1 98.44 249 ASP B O 1
ATOM 4310 N N . PHE B 1 250 ? 8.961 26.031 6.953 1 98.38 250 PHE B N 1
ATOM 4311 C CA . PHE B 1 250 ? 9.695 24.938 7.582 1 98.38 250 PHE B CA 1
ATOM 4312 C C . PHE B 1 250 ? 10.727 24.359 6.617 1 98.38 250 PHE B C 1
ATOM 4314 O O . PHE B 1 250 ? 10.578 24.469 5.398 1 98.38 250 PHE B O 1
ATOM 4321 N N . GLU B 1 251 ? 11.75 23.766 7.227 1 98 251 GLU B N 1
ATOM 4322 C CA . GLU B 1 251 ? 12.773 23.031 6.496 1 98 251 GLU B CA 1
ATOM 4323 C C . GLU B 1 251 ? 12.414 21.547 6.391 1 98 251 GLU B C 1
ATOM 4325 O O . GLU B 1 251 ? 11.953 20.953 7.363 1 98 251 GLU B O 1
ATOM 4330 N N . GLY B 1 252 ? 12.602 21.016 5.207 1 98 252 GLY B N 1
ATOM 4331 C CA . GLY B 1 252 ? 12.312 19.609 4.957 1 98 252 GLY B CA 1
ATOM 4332 C C . GLY B 1 252 ? 11.727 19.359 3.58 1 98 252 GLY B C 1
ATOM 4333 O O . GLY B 1 252 ? 11.258 20.281 2.916 1 98 252 GLY B O 1
ATOM 4334 N N . ARG B 1 253 ? 11.828 18.125 3.145 1 97.75 253 ARG B N 1
ATOM 4335 C CA . ARG B 1 253 ? 11.25 17.703 1.873 1 97.75 253 ARG B CA 1
ATOM 4336 C C . ARG B 1 253 ? 9.836 17.172 2.064 1 97.75 253 ARG B C 1
ATOM 4338 O O . ARG B 1 253 ? 9.641 16.141 2.701 1 97.75 253 ARG B O 1
ATOM 4345 N N . ARG B 1 254 ? 8.891 17.922 1.496 1 97.94 254 ARG B N 1
ATOM 4346 C CA . ARG B 1 254 ? 7.496 17.516 1.611 1 97.94 254 ARG B CA 1
ATOM 4347 C C . ARG B 1 254 ? 7.086 16.625 0.444 1 97.94 254 ARG B C 1
ATOM 4349 O O . ARG B 1 254 ? 7.434 16.891 -0.707 1 97.94 254 ARG B O 1
ATOM 4356 N N . TYR B 1 255 ? 6.414 15.516 0.727 1 97.75 255 TYR B N 1
ATOM 4357 C CA . TYR B 1 255 ? 5.766 14.656 -0.256 1 97.75 255 TYR B CA 1
ATOM 4358 C C . TYR B 1 255 ? 4.25 14.703 -0.114 1 97.75 255 TYR B C 1
ATOM 4360 O O . TYR B 1 255 ? 3.711 14.438 0.961 1 97.75 255 TYR B O 1
ATOM 4368 N N . ASP B 1 256 ? 3.555 15.078 -1.165 1 95.81 256 ASP B N 1
ATOM 4369 C CA . ASP B 1 256 ? 2.102 14.953 -1.205 1 95.81 256 ASP B CA 1
ATOM 4370 C C . ASP B 1 256 ? 1.677 13.539 -1.583 1 95.81 256 ASP B C 1
ATOM 4372 O O . ASP B 1 256 ? 1.508 13.227 -2.764 1 95.81 256 ASP B O 1
ATOM 4376 N N . VAL B 1 257 ? 1.364 12.703 -0.577 1 96 257 VAL B N 1
ATOM 4377 C CA . VAL B 1 257 ? 1.06 11.305 -0.856 1 96 257 VAL B CA 1
ATOM 4378 C C . VAL B 1 257 ? -0.446 11.125 -1.041 1 96 257 VAL B C 1
ATOM 4380 O O . VAL B 1 257 ? -0.953 10 -1.033 1 96 257 VAL B O 1
ATOM 4383 N N . GLY B 1 258 ? -1.11 12.258 -1.146 1 92.75 258 GLY B N 1
ATOM 4384 C CA . GLY B 1 258 ? -2.512 12.219 -1.535 1 92.75 258 GLY B CA 1
ATOM 4385 C C . GLY B 1 258 ? -2.711 12.094 -3.033 1 92.75 258 GLY B C 1
ATOM 4386 O O . GLY B 1 258 ? -3.807 11.766 -3.492 1 92.75 258 GLY B O 1
ATOM 4387 N N . ASP B 1 259 ? -1.712 12.336 -3.709 1 92.44 259 ASP B N 1
ATOM 4388 C CA . ASP B 1 259 ? -1.738 12.125 -5.152 1 92.44 259 ASP B CA 1
ATOM 4389 C C . ASP B 1 259 ? -0.737 11.047 -5.566 1 92.44 259 ASP B C 1
ATOM 4391 O O . ASP B 1 259 ? 0.236 10.789 -4.855 1 92.44 259 ASP B O 1
ATOM 4395 N N . LYS B 1 260 ? -0.955 10.5 -6.781 1 96.25 260 LYS B N 1
ATOM 4396 C CA . LYS B 1 260 ? -0.191 9.328 -7.203 1 96.25 260 LYS B CA 1
ATOM 4397 C C . LYS B 1 260 ? 1.274 9.68 -7.441 1 96.25 260 LYS B C 1
ATOM 4399 O O . LYS B 1 260 ? 2.172 8.938 -7.039 1 96.25 260 LYS B O 1
ATOM 4404 N N . LEU B 1 261 ? 1.514 10.82 -8.094 1 97.12 261 LEU B N 1
ATOM 4405 C CA . LEU B 1 261 ? 2.891 11.203 -8.391 1 97.12 261 LEU B CA 1
ATOM 4406 C C . LEU B 1 261 ? 3.674 11.445 -7.102 1 97.12 261 LEU B C 1
ATOM 4408 O O . LEU B 1 261 ? 4.801 10.961 -6.953 1 97.12 261 LEU B O 1
ATOM 4412 N N . GLY B 1 262 ? 3.072 12.227 -6.172 1 97.12 262 GLY B N 1
ATOM 4413 C CA . GLY B 1 262 ? 3.721 12.461 -4.891 1 97.12 262 GLY B CA 1
ATOM 4414 C C . GLY B 1 262 ? 4 11.18 -4.121 1 97.12 262 GLY B C 1
ATOM 4415 O O . GLY B 1 262 ? 5.055 11.047 -3.496 1 97.12 262 GLY B O 1
ATOM 4416 N N . PHE B 1 263 ? 3.072 10.273 -4.242 1 98 263 PHE B N 1
ATOM 4417 C CA . PHE B 1 263 ? 3.223 8.969 -3.602 1 98 263 PHE B CA 1
ATOM 4418 C C . PHE B 1 263 ? 4.395 8.203 -4.199 1 98 263 PHE B C 1
ATOM 4420 O O . PHE B 1 263 ? 5.199 7.621 -3.471 1 98 263 PHE B O 1
ATOM 4427 N N . LEU B 1 264 ? 4.523 8.227 -5.484 1 98.5 264 LEU B N 1
ATOM 4428 C CA . LEU B 1 264 ? 5.609 7.562 -6.195 1 98.5 264 LEU B CA 1
ATOM 4429 C C . LEU B 1 264 ? 6.953 8.195 -5.852 1 98.5 264 LEU B C 1
ATOM 4431 O O . LEU B 1 264 ? 7.938 7.492 -5.613 1 98.5 264 LEU B O 1
ATOM 4435 N N . GLU B 1 265 ? 6.996 9.523 -5.789 1 98.44 265 GLU B N 1
ATOM 4436 C CA . GLU B 1 265 ? 8.227 10.227 -5.426 1 98.44 265 GLU B CA 1
ATOM 4437 C C . GLU B 1 265 ? 8.688 9.836 -4.027 1 98.44 265 GLU B C 1
ATOM 4439 O O . GLU B 1 265 ? 9.875 9.562 -3.816 1 98.44 265 GLU B O 1
ATOM 4444 N N . ALA B 1 266 ? 7.703 9.859 -3.078 1 98.44 266 ALA B N 1
ATOM 4445 C CA . ALA B 1 266 ? 8.023 9.445 -1.714 1 98.44 266 ALA B CA 1
ATOM 4446 C C . ALA B 1 266 ? 8.594 8.023 -1.689 1 98.44 266 ALA B C 1
ATOM 4448 O O . ALA B 1 266 ? 9.625 7.777 -1.061 1 98.44 266 ALA B O 1
ATOM 4449 N N . THR B 1 267 ? 7.98 7.121 -2.396 1 98.5 267 THR B N 1
ATOM 4450 C CA . THR B 1 267 ? 8.391 5.723 -2.436 1 98.5 267 THR B CA 1
ATOM 4451 C C . THR B 1 267 ? 9.82 5.59 -2.953 1 98.5 267 THR B C 1
ATOM 4453 O O . THR B 1 267 ? 10.648 4.914 -2.342 1 98.5 267 THR B O 1
ATOM 4456 N N . VAL B 1 268 ? 10.102 6.289 -3.988 1 98.44 268 VAL B N 1
ATOM 4457 C CA . VAL B 1 268 ? 11.414 6.215 -4.609 1 98.44 268 VAL B CA 1
ATOM 4458 C C . VAL B 1 268 ? 12.469 6.781 -3.66 1 98.44 268 VAL B C 1
ATOM 4460 O O . VAL B 1 268 ? 13.484 6.133 -3.389 1 98.44 268 VAL B O 1
ATOM 4463 N N . GLU B 1 269 ? 12.219 7.906 -3.102 1 98.25 269 GLU B N 1
ATOM 4464 C CA . GLU B 1 269 ? 13.234 8.578 -2.303 1 98.25 269 GLU B CA 1
ATOM 4465 C C . GLU B 1 269 ? 13.453 7.867 -0.972 1 98.25 269 GLU B C 1
ATOM 4467 O O . GLU B 1 269 ? 14.578 7.797 -0.478 1 98.25 269 GLU B O 1
ATOM 4472 N N . TYR B 1 270 ? 12.391 7.398 -0.394 1 98.12 270 TYR B N 1
ATOM 4473 C CA . TYR B 1 270 ? 12.578 6.645 0.841 1 98.12 270 TYR B CA 1
ATOM 4474 C C . TYR B 1 270 ? 13.328 5.344 0.578 1 98.12 270 TYR B C 1
ATOM 4476 O O . TYR B 1 270 ? 14.094 4.879 1.424 1 98.12 270 TYR B O 1
ATOM 4484 N N . ALA B 1 271 ? 13.031 4.719 -0.554 1 98.06 271 ALA B N 1
ATOM 4485 C CA . ALA B 1 271 ? 13.789 3.529 -0.935 1 98.06 271 ALA B CA 1
ATOM 4486 C C . ALA B 1 271 ? 15.273 3.852 -1.104 1 98.06 271 ALA B C 1
ATOM 4488 O O . ALA B 1 271 ? 16.141 3.082 -0.672 1 98.06 271 ALA B O 1
ATOM 4489 N N . LEU B 1 272 ? 15.57 5.004 -1.66 1 97.69 272 LEU B N 1
ATOM 4490 C CA . LEU B 1 272 ? 16.938 5.414 -1.947 1 97.69 272 LEU B CA 1
ATOM 4491 C C . LEU B 1 272 ? 17.672 5.793 -0.666 1 97.69 272 LEU B C 1
ATOM 4493 O O . LEU B 1 272 ? 18.906 5.914 -0.661 1 97.69 272 LEU B O 1
ATOM 4497 N N . ARG B 1 273 ? 16.938 5.961 0.45 1 96.12 273 ARG B N 1
ATOM 4498 C CA . ARG B 1 273 ? 17.547 6.305 1.73 1 96.12 273 ARG B CA 1
ATOM 4499 C C . ARG B 1 273 ? 17.688 5.07 2.619 1 96.12 273 ARG B C 1
ATOM 4501 O O . ARG B 1 273 ? 18.25 5.148 3.713 1 96.12 273 ARG B O 1
ATOM 4508 N N . ARG B 1 274 ? 17.203 3.957 2.141 1 94.88 274 ARG B N 1
ATOM 4509 C CA . ARG B 1 274 ? 17.203 2.746 2.955 1 94.88 274 ARG B CA 1
ATOM 4510 C C . ARG B 1 274 ? 18.469 1.941 2.736 1 94.88 274 ARG B C 1
ATOM 4512 O O . ARG B 1 274 ? 18.781 1.549 1.61 1 94.88 274 ARG B O 1
ATOM 4519 N N . GLU B 1 275 ? 19.047 1.603 3.867 1 91.62 275 GLU B N 1
ATOM 4520 C CA . GLU B 1 275 ? 20.234 0.75 3.797 1 91.62 275 GLU B CA 1
ATOM 4521 C C . GLU B 1 275 ? 19.875 -0.642 3.281 1 91.62 275 GLU B C 1
ATOM 4523 O O . GLU B 1 275 ? 18.859 -1.216 3.674 1 91.62 275 GLU B O 1
ATOM 4528 N N . GLY B 1 276 ? 20.625 -1.239 2.4 1 91.75 276 GLY B N 1
ATOM 4529 C CA . GLY B 1 276 ? 20.391 -2.57 1.867 1 91.75 276 GLY B CA 1
ATOM 4530 C C . GLY B 1 276 ? 19.562 -2.564 0.597 1 91.75 276 GLY B C 1
ATOM 4531 O O . GLY B 1 276 ? 19.562 -3.541 -0.156 1 91.75 276 GLY B O 1
ATOM 4532 N N . LEU B 1 277 ? 18.891 -1.407 0.355 1 95.19 277 LEU B N 1
ATOM 4533 C CA . LEU B 1 277 ? 18.016 -1.308 -0.811 1 95.19 277 LEU B CA 1
ATOM 4534 C C . LEU B 1 277 ? 18.547 -0.273 -1.798 1 95.19 277 LEU B C 1
ATOM 4536 O O . LEU B 1 277 ? 18.375 -0.425 -3.012 1 95.19 277 LEU B O 1
ATOM 4540 N N . LYS B 1 278 ? 19.203 0.712 -1.275 1 96.06 278 LYS B N 1
ATOM 4541 C CA . LYS B 1 278 ? 19.594 1.904 -2.023 1 96.06 278 LYS B CA 1
ATOM 4542 C C . LYS B 1 278 ? 20.406 1.534 -3.262 1 96.06 278 LYS B C 1
ATOM 4544 O O . LYS B 1 278 ? 20.047 1.913 -4.379 1 96.06 278 LYS B O 1
ATOM 4549 N N . ASP B 1 279 ? 21.422 0.737 -3.098 1 96.19 279 ASP B N 1
ATOM 4550 C CA . ASP B 1 279 ? 22.359 0.458 -4.191 1 96.19 279 ASP B CA 1
ATOM 4551 C C . ASP B 1 279 ? 21.672 -0.356 -5.289 1 96.19 279 ASP B C 1
ATOM 4553 O O . ASP B 1 279 ? 21.734 0.011 -6.465 1 96.19 279 ASP B O 1
ATOM 4557 N N . LYS B 1 280 ? 21.016 -1.437 -4.879 1 96.56 280 LYS B N 1
ATOM 4558 C CA . LYS B 1 280 ? 20.344 -2.293 -5.852 1 96.56 280 LYS B CA 1
ATOM 4559 C C . LYS B 1 280 ? 19.234 -1.535 -6.582 1 96.56 280 LYS B C 1
ATOM 4561 O O . LYS B 1 280 ? 19.047 -1.71 -7.785 1 96.56 280 LYS B O 1
ATOM 4566 N N . PHE B 1 281 ? 18.562 -0.697 -5.906 1 97.94 281 PHE B N 1
ATOM 4567 C CA . PHE B 1 281 ? 17.453 0.059 -6.488 1 97.94 281 PHE B CA 1
ATOM 4568 C C . PHE B 1 281 ? 17.984 1.152 -7.414 1 97.94 281 PHE B C 1
ATOM 4570 O O . PHE B 1 281 ? 17.391 1.415 -8.469 1 97.94 281 PHE B O 1
ATOM 4577 N N . THR B 1 282 ? 19.062 1.775 -7.004 1 97.25 282 THR B N 1
ATOM 4578 C CA . THR B 1 282 ? 19.703 2.773 -7.855 1 97.25 282 THR B CA 1
ATOM 4579 C C . THR B 1 282 ? 20.125 2.158 -9.188 1 97.25 282 THR B C 1
ATOM 4581 O O . THR B 1 282 ? 19.875 2.727 -10.25 1 97.25 282 THR B O 1
ATOM 4584 N N . ASP B 1 283 ? 20.75 0.992 -9.078 1 96.69 283 ASP B N 1
ATOM 4585 C CA . ASP B 1 283 ? 21.188 0.293 -10.289 1 96.69 283 ASP B CA 1
ATOM 4586 C C . ASP B 1 283 ? 19.984 -0.04 -11.18 1 96.69 283 ASP B C 1
ATOM 4588 O O . ASP B 1 283 ? 20.047 0.138 -12.398 1 96.69 283 ASP B O 1
ATOM 4592 N N . TYR B 1 284 ? 18.969 -0.463 -10.594 1 97.38 284 TYR B N 1
ATOM 4593 C CA . TYR B 1 284 ? 17.75 -0.788 -11.328 1 97.38 284 TYR B CA 1
ATOM 4594 C C . TYR B 1 284 ? 17.203 0.444 -12.031 1 97.38 284 TYR B C 1
ATOM 4596 O O . TYR B 1 284 ? 16.812 0.378 -13.203 1 97.38 284 TYR B O 1
ATOM 4604 N N . LEU B 1 285 ? 17.094 1.61 -11.312 1 97.56 285 LEU B N 1
ATOM 4605 C CA . LEU B 1 285 ? 16.547 2.842 -11.875 1 97.56 285 LEU B CA 1
ATOM 4606 C C . LEU B 1 285 ? 17.375 3.303 -13.07 1 97.56 285 LEU B C 1
ATOM 4608 O O . LEU B 1 285 ? 16.812 3.766 -14.07 1 97.56 285 LEU B O 1
ATOM 4612 N N . LYS B 1 286 ? 18.672 3.158 -12.953 1 96.38 286 LYS B N 1
ATOM 4613 C CA . LYS B 1 286 ? 19.531 3.516 -14.07 1 96.38 286 LYS B CA 1
ATOM 4614 C C . LYS B 1 286 ? 19.234 2.65 -15.289 1 96.38 286 LYS B C 1
ATOM 4616 O O . LYS B 1 286 ? 19.141 3.158 -16.406 1 96.38 286 LYS B O 1
ATOM 4621 N N . ASP B 1 287 ? 19.047 1.389 -15.055 1 96 287 ASP B N 1
ATOM 4622 C CA . ASP B 1 287 ? 18.812 0.435 -16.141 1 96 287 ASP B CA 1
ATOM 4623 C C . ASP B 1 287 ? 17.469 0.701 -16.828 1 96 287 ASP B C 1
ATOM 4625 O O . ASP B 1 287 ? 17.375 0.642 -18.047 1 96 287 ASP B O 1
ATOM 4629 N N . ILE B 1 288 ? 16.469 0.948 -16.047 1 94.69 288 ILE B N 1
ATOM 4630 C CA . ILE B 1 288 ? 15.133 1.107 -16.625 1 94.69 288 ILE B CA 1
ATOM 4631 C C . ILE B 1 288 ? 15.07 2.398 -17.438 1 94.69 288 ILE B C 1
ATOM 4633 O O . ILE B 1 288 ? 14.375 2.465 -18.453 1 94.69 288 ILE B O 1
ATOM 4637 N N . LEU B 1 289 ? 15.734 3.441 -17.016 1 93.75 289 LEU B N 1
ATOM 4638 C CA . LEU B 1 289 ? 15.734 4.707 -17.75 1 93.75 289 LEU B CA 1
ATOM 4639 C C . LEU B 1 289 ? 16.5 4.574 -19.062 1 93.75 289 LEU B C 1
ATOM 4641 O O . LEU B 1 289 ? 16.125 5.199 -20.062 1 93.75 289 LEU B O 1
ATOM 4645 N N . LYS B 1 290 ? 17.547 3.758 -19.047 1 91.88 290 LYS B N 1
ATOM 4646 C CA . LYS B 1 290 ? 18.281 3.488 -20.281 1 91.88 290 LYS B CA 1
ATOM 4647 C C . LYS B 1 290 ? 17.406 2.75 -21.281 1 91.88 290 LYS B C 1
ATOM 4649 O O . LYS B 1 290 ? 17.469 3.029 -22.484 1 91.88 290 LYS B O 1
ATOM 4654 N N . SER B 1 291 ? 16.609 1.862 -20.75 1 88.56 291 SER B N 1
ATOM 4655 C CA . SER B 1 291 ? 15.75 1.06 -21.609 1 88.56 291 SER B CA 1
ATOM 4656 C C . SER B 1 291 ? 14.609 1.896 -22.188 1 88.56 291 SER B C 1
ATOM 4658 O O . SER B 1 291 ? 14.125 1.618 -23.281 1 88.56 291 SER B O 1
ATOM 4660 N N . GLU B 1 292 ? 14.148 2.867 -21.422 1 82.38 292 GLU B N 1
ATOM 4661 C CA . GLU B 1 292 ? 13.055 3.73 -21.859 1 82.38 292 GLU B CA 1
ATOM 4662 C C . GLU B 1 292 ? 13.531 4.746 -22.891 1 82.38 292 GLU B C 1
ATOM 4664 O O . GLU B 1 292 ? 12.719 5.289 -23.656 1 82.38 292 GLU B O 1
ATOM 4669 N N . GLU B 1 293 ? 14.742 5.031 -22.859 1 75.88 293 GLU B N 1
ATOM 4670 C CA . GLU B 1 293 ? 15.305 5.953 -23.844 1 75.88 293 GLU B CA 1
ATOM 4671 C C . GLU B 1 293 ? 15.523 5.262 -25.188 1 75.88 293 GLU B C 1
ATOM 4673 O O . GLU B 1 293 ? 15.562 5.918 -26.219 1 75.88 293 GLU B O 1
ATOM 4678 N N . LYS B 1 294 ? 15.531 3.863 -25.266 1 61.28 294 LYS B N 1
ATOM 4679 C CA . LYS B 1 294 ? 15.695 3.168 -26.531 1 61.28 294 LYS B CA 1
ATOM 4680 C C . LYS B 1 294 ? 14.359 2.982 -27.234 1 61.28 294 LYS B C 1
ATOM 4682 O O . LYS B 1 294 ? 13.32 2.873 -26.594 1 61.28 294 LYS B O 1
#

Organism: NCBI:txid29372